Protein AF-A0A9D8N0R9-F1 (afdb_monomer_lite)

Radius of gyration: 31.19 Å; chains: 1; bounding box: 80×64×90 Å

Structure (mmCIF, N/CA/C/O backbone):
data_AF-A0A9D8N0R9-F1
#
_entry.id   AF-A0A9D8N0R9-F1
#
loop_
_atom_site.group_PDB
_atom_site.id
_atom_site.type_symbol
_atom_site.label_atom_id
_atom_site.label_alt_id
_atom_site.label_comp_id
_atom_site.label_asym_id
_atom_site.label_entity_id
_atom_site.label_seq_id
_atom_site.pdbx_PDB_ins_code
_atom_site.Cartn_x
_atom_site.Cartn_y
_atom_site.Cartn_z
_atom_site.occupancy
_atom_site.B_iso_or_equiv
_atom_site.auth_seq_id
_atom_site.auth_comp_id
_atom_site.auth_asym_id
_atom_site.auth_atom_id
_atom_site.pdbx_PDB_model_num
ATOM 1 N N . GLU A 1 1 ? 10.740 20.159 -38.789 1.00 35.41 1 GLU A N 1
ATOM 2 C CA . GLU A 1 1 ? 9.900 18.956 -38.617 1.00 35.41 1 GLU A CA 1
ATOM 3 C C . GLU A 1 1 ? 10.701 17.825 -37.980 1.00 35.41 1 GLU A C 1
ATOM 5 O O . GLU A 1 1 ? 11.552 17.258 -38.648 1.00 35.41 1 GLU A O 1
ATOM 10 N N . ARG A 1 2 ? 10.465 17.525 -36.697 1.00 28.66 2 ARG A N 1
ATOM 11 C CA . ARG A 1 2 ? 10.552 16.174 -36.104 1.00 28.66 2 ARG A CA 1
ATOM 12 C C . ARG A 1 2 ? 9.637 16.168 -34.885 1.00 28.66 2 ARG A C 1
ATOM 14 O O . ARG A 1 2 ? 10.057 16.404 -33.760 1.00 28.66 2 ARG A O 1
ATOM 21 N N . GLU A 1 3 ? 8.354 16.020 -35.174 1.00 34.34 3 GLU A N 1
ATOM 22 C CA . GLU A 1 3 ? 7.314 15.749 -34.193 1.00 34.34 3 GLU A CA 1
ATOM 23 C C . GLU A 1 3 ? 7.320 14.254 -33.833 1.00 34.34 3 GLU A C 1
ATOM 25 O O . GLU A 1 3 ? 7.545 13.415 -34.705 1.00 34.34 3 GLU A O 1
ATOM 30 N N . LYS A 1 4 ? 6.966 13.978 -32.568 1.00 41.84 4 LYS A N 1
ATOM 31 C CA . LYS A 1 4 ? 6.611 12.690 -31.935 1.00 41.84 4 LYS A CA 1
ATOM 32 C C . LYS A 1 4 ? 7.760 11.777 -31.486 1.00 41.84 4 LYS A C 1
ATOM 34 O O . LYS A 1 4 ? 8.363 11.103 -32.307 1.00 41.84 4 LYS A O 1
ATOM 39 N N . THR A 1 5 ? 7.911 11.662 -30.157 1.00 36.50 5 THR A N 1
ATOM 40 C CA . THR A 1 5 ? 7.951 10.377 -29.413 1.00 36.50 5 THR A CA 1
ATOM 41 C C . THR A 1 5 ? 7.843 10.603 -27.892 1.00 36.50 5 THR A C 1
ATOM 43 O O . THR A 1 5 ? 8.739 11.181 -27.290 1.00 36.50 5 THR A O 1
ATOM 46 N N . ASN A 1 6 ? 6.736 10.106 -27.323 1.00 45.78 6 ASN A N 1
ATOM 47 C CA . ASN A 1 6 ? 6.442 9.672 -25.945 1.00 45.78 6 ASN A CA 1
ATOM 48 C C . ASN A 1 6 ? 6.715 10.603 -24.741 1.00 45.78 6 ASN A C 1
ATOM 50 O O . ASN A 1 6 ? 7.848 10.778 -24.305 1.00 45.78 6 ASN A O 1
ATOM 54 N N . ASN A 1 7 ? 5.623 11.055 -24.105 1.00 55.81 7 ASN A N 1
ATOM 55 C CA . ASN A 1 7 ? 5.552 11.710 -22.788 1.00 55.81 7 ASN A CA 1
ATOM 56 C C . ASN A 1 7 ? 5.937 10.765 -21.622 1.00 55.81 7 ASN A C 1
ATOM 58 O O . ASN A 1 7 ? 5.164 10.609 -20.682 1.00 55.81 7 ASN A O 1
ATOM 62 N N . LEU A 1 8 ? 7.086 10.089 -21.685 1.00 59.94 8 LEU A N 1
ATOM 63 C CA . LEU A 1 8 ? 7.549 9.234 -20.589 1.00 59.94 8 LEU A CA 1
ATOM 64 C C . LEU A 1 8 ? 8.062 10.102 -19.441 1.00 59.94 8 LEU A C 1
ATOM 66 O O . LEU A 1 8 ? 9.034 10.843 -19.597 1.00 59.94 8 LEU A O 1
ATOM 70 N N . GLN A 1 9 ? 7.426 9.987 -18.283 1.00 62.62 9 GLN A N 1
ATOM 71 C CA . GLN A 1 9 ? 7.883 10.604 -17.049 1.00 62.62 9 GLN A CA 1
ATOM 72 C C . GLN A 1 9 ? 8.898 9.703 -16.342 1.00 62.62 9 GLN A C 1
ATOM 74 O O . GLN A 1 9 ? 9.086 8.531 -16.674 1.00 62.62 9 GLN A O 1
ATOM 79 N N . VAL A 1 10 ? 9.573 10.251 -15.332 1.00 61.75 10 VAL A N 1
ATOM 80 C CA . VAL A 1 10 ? 10.535 9.489 -14.525 1.00 61.75 10 VAL A CA 1
ATOM 81 C C . VAL A 1 10 ? 9.877 8.287 -13.834 1.00 61.75 10 VAL A C 1
ATOM 83 O O . VAL A 1 10 ? 10.475 7.216 -13.790 1.00 61.75 10 VAL A O 1
ATOM 86 N N . GLY A 1 11 ? 8.627 8.436 -13.375 1.00 56.44 11 GLY A N 1
ATOM 87 C CA . GLY A 1 11 ? 7.848 7.364 -12.747 1.00 56.44 11 GLY A CA 1
ATOM 88 C C . GLY A 1 11 ? 7.504 6.212 -13.694 1.00 56.44 11 GLY A C 1
ATOM 89 O O . GLY A 1 11 ? 7.387 5.076 -13.247 1.00 56.44 11 GLY A O 1
ATOM 90 N N . ASP A 1 12 ? 7.444 6.477 -15.001 1.00 68.00 12 ASP A N 1
ATOM 91 C CA . ASP A 1 12 ? 7.180 5.457 -16.020 1.00 68.00 12 ASP A CA 1
ATOM 92 C C . ASP A 1 12 ? 8.394 4.562 -16.295 1.00 68.00 12 ASP A C 1
ATOM 94 O O . ASP A 1 12 ? 8.270 3.528 -16.949 1.00 68.00 12 ASP A O 1
ATOM 98 N N . GLN A 1 13 ? 9.589 4.938 -15.836 1.00 80.62 13 GLN A N 1
ATOM 99 C CA . GLN A 1 13 ? 10.808 4.190 -16.122 1.00 80.62 13 GLN A CA 1
ATOM 100 C C . GLN A 1 13 ? 10.876 2.899 -15.301 1.00 80.62 13 GLN A C 1
ATOM 102 O O . GLN A 1 13 ? 10.568 2.893 -14.109 1.00 80.62 13 GLN A O 1
ATOM 107 N N . TRP A 1 14 ? 11.373 1.814 -15.904 1.00 90.25 14 TRP A N 1
ATOM 108 C CA . TRP A 1 14 ? 11.420 0.493 -15.258 1.00 90.25 14 TRP A CA 1
ATOM 109 C C . TRP A 1 14 ? 12.142 0.491 -13.910 1.00 90.25 14 TRP A C 1
ATOM 111 O O . TRP A 1 14 ? 11.767 -0.266 -13.032 1.00 90.25 14 TRP A O 1
ATOM 121 N N . TRP A 1 15 ? 13.166 1.324 -13.722 1.00 87.19 15 TRP A N 1
ATOM 122 C CA . TRP A 1 15 ? 13.942 1.368 -12.482 1.00 87.19 15 TRP A CA 1
ATOM 123 C C . TRP A 1 15 ? 13.191 2.084 -11.350 1.00 87.19 15 TRP A C 1
ATOM 125 O O . TRP A 1 15 ? 13.355 1.709 -10.191 1.00 87.19 15 TRP A O 1
ATOM 135 N N . MET A 1 16 ? 12.320 3.051 -11.669 1.00 77.62 16 MET A N 1
ATOM 136 C CA . MET A 1 16 ? 11.380 3.613 -10.690 1.00 77.62 16 MET A CA 1
ATOM 137 C C . MET A 1 16 ? 10.270 2.616 -10.375 1.00 77.62 16 MET A C 1
ATOM 139 O O . MET A 1 16 ? 9.958 2.404 -9.209 1.00 77.62 16 MET A O 1
ATOM 143 N N . GLN A 1 17 ? 9.710 1.957 -11.392 1.00 78.31 17 GLN A N 1
ATOM 144 C CA . GLN A 1 17 ? 8.694 0.922 -11.190 1.00 78.31 17 GLN A CA 1
ATOM 145 C C . GLN A 1 17 ? 9.245 -0.279 -10.400 1.00 78.31 17 GLN A C 1
ATOM 147 O O . GLN A 1 17 ? 8.580 -0.779 -9.502 1.00 78.31 17 GLN A O 1
ATOM 152 N N . LEU A 1 18 ? 10.490 -0.691 -10.651 1.00 82.62 18 LEU A N 1
ATOM 153 C CA . LEU A 1 18 ? 11.183 -1.749 -9.914 1.00 82.62 18 LEU A CA 1
ATOM 154 C C . LEU A 1 18 ? 11.399 -1.358 -8.455 1.00 82.62 18 LEU A C 1
ATOM 156 O O . LEU A 1 18 ? 11.122 -2.163 -7.573 1.00 82.62 18 LEU A O 1
ATOM 160 N N . SER A 1 19 ? 11.862 -0.129 -8.193 1.00 76.56 19 SER A N 1
ATOM 161 C CA . SER A 1 19 ? 11.945 0.414 -6.830 1.00 76.56 19 SER A CA 1
ATOM 162 C C . SER A 1 19 ? 10.592 0.280 -6.125 1.00 76.56 19 SER A C 1
ATOM 164 O O . SER A 1 19 ? 10.535 -0.200 -4.994 1.00 76.56 19 SER A O 1
ATOM 166 N N . ARG A 1 20 ? 9.491 0.564 -6.841 1.00 63.56 20 ARG A N 1
ATOM 167 C CA . ARG A 1 20 ? 8.141 0.414 -6.294 1.00 63.56 20 ARG A CA 1
ATOM 168 C C . ARG A 1 20 ? 7.728 -1.037 -6.017 1.00 63.56 20 ARG A C 1
ATOM 170 O O . ARG A 1 20 ? 7.117 -1.313 -4.990 1.00 63.56 20 ARG A O 1
ATOM 177 N N . MET A 1 21 ? 8.055 -1.958 -6.921 1.00 67.81 21 MET A N 1
ATOM 178 C CA . MET A 1 21 ? 7.628 -3.365 -6.867 1.00 67.81 21 MET A CA 1
ATOM 179 C C . MET A 1 21 ? 8.458 -4.224 -5.901 1.00 67.81 21 MET A C 1
ATOM 181 O O . MET A 1 21 ? 7.932 -5.165 -5.309 1.00 67.81 21 MET A O 1
ATOM 185 N N . SER A 1 22 ? 9.745 -3.905 -5.751 1.00 69.25 22 SER A N 1
ATOM 186 C CA . SER A 1 22 ? 10.718 -4.689 -4.971 1.00 69.25 22 SER A CA 1
ATOM 187 C C . SER A 1 22 ? 10.924 -4.193 -3.539 1.00 69.25 22 SER A C 1
ATOM 189 O O . SER A 1 22 ? 11.538 -4.897 -2.745 1.00 69.25 22 SER A O 1
ATOM 191 N N . GLY A 1 23 ? 10.451 -2.983 -3.221 1.00 60.44 23 GLY A N 1
ATOM 192 C CA . GLY A 1 23 ? 10.694 -2.304 -1.944 1.00 60.44 23 GLY A CA 1
ATOM 193 C C . GLY A 1 23 ? 12.107 -1.741 -1.763 1.00 60.44 23 GLY A C 1
ATOM 194 O O . GLY A 1 23 ? 12.460 -1.273 -0.679 1.00 60.44 23 GLY A O 1
ATOM 195 N N . LEU A 1 24 ? 12.920 -1.754 -2.823 1.00 75.75 24 LEU A N 1
ATOM 196 C CA . LEU A 1 24 ? 14.214 -1.079 -2.857 1.00 75.75 24 LEU A CA 1
ATOM 197 C C . LEU A 1 24 ? 14.033 0.429 -3.034 1.00 75.75 24 LEU A C 1
ATOM 199 O O . LEU A 1 24 ? 13.237 0.869 -3.859 1.00 75.75 24 LEU A O 1
ATOM 203 N N . SER A 1 25 ? 14.841 1.237 -2.350 1.00 76.38 25 SER A N 1
ATOM 204 C CA . SER A 1 25 ? 14.856 2.690 -2.552 1.00 76.38 25 SER A CA 1
ATOM 205 C C . SER A 1 25 ? 15.773 3.088 -3.707 1.00 76.38 25 SER A C 1
ATOM 207 O O . SER A 1 25 ? 16.927 2.661 -3.782 1.00 76.38 25 SER A O 1
ATOM 209 N N . TYR A 1 26 ? 15.291 3.964 -4.590 1.00 81.12 26 TYR A N 1
ATOM 210 C CA . TYR A 1 26 ? 16.138 4.592 -5.602 1.00 81.12 26 TYR A CA 1
ATOM 211 C C . TYR A 1 26 ? 17.259 5.420 -4.950 1.00 81.12 26 TYR A C 1
ATOM 213 O O . TYR A 1 26 ? 17.001 6.265 -4.096 1.00 81.12 26 TYR A O 1
ATOM 221 N N . LEU A 1 27 ? 18.501 5.212 -5.400 1.00 82.19 27 LEU A N 1
ATOM 222 C CA . LEU A 1 27 ? 19.673 5.949 -4.918 1.00 82.19 27 LEU A CA 1
ATOM 223 C C . LEU A 1 27 ? 20.219 6.914 -5.975 1.00 82.19 27 LEU A C 1
ATOM 225 O O . LEU A 1 27 ? 20.271 8.128 -5.785 1.00 82.19 27 LEU A O 1
ATOM 229 N N . ALA A 1 28 ? 20.673 6.372 -7.103 1.00 86.94 28 ALA A N 1
ATOM 230 C CA . ALA A 1 28 ? 21.290 7.150 -8.163 1.00 86.94 28 ALA A CA 1
ATOM 231 C C . ALA A 1 28 ? 21.123 6.465 -9.518 1.00 86.94 28 ALA A C 1
ATOM 233 O O . ALA A 1 28 ? 21.164 5.243 -9.631 1.00 86.94 28 ALA A O 1
ATOM 234 N N . ASN A 1 29 ? 21.004 7.281 -10.564 1.00 88.88 29 ASN A N 1
ATOM 235 C CA . ASN A 1 29 ? 20.991 6.837 -11.947 1.00 88.88 29 ASN A CA 1
ATOM 236 C C . ASN A 1 29 ? 22.241 7.358 -12.662 1.00 88.88 29 ASN A C 1
ATOM 238 O O . ASN A 1 29 ? 22.430 8.572 -12.811 1.00 88.88 29 ASN A O 1
ATOM 242 N N . ALA A 1 30 ? 23.078 6.424 -13.104 1.00 92.38 30 ALA A N 1
ATOM 243 C CA . ALA A 1 30 ? 24.236 6.674 -13.945 1.00 92.38 30 ALA A CA 1
ATOM 244 C C . ALA A 1 30 ? 23.987 6.100 -15.346 1.00 92.38 30 ALA A C 1
ATOM 246 O O . ALA A 1 30 ? 24.802 5.323 -15.818 1.00 92.38 30 ALA A O 1
ATOM 247 N N . SER A 1 31 ? 22.857 6.403 -15.988 1.00 90.25 31 SER A N 1
ATOM 248 C CA . SER A 1 31 ? 22.544 5.994 -17.370 1.00 90.25 31 SER A CA 1
ATOM 249 C C . SER A 1 31 ? 22.936 7.076 -18.374 1.00 90.25 31 SER A C 1
ATOM 251 O O . SER A 1 31 ? 22.882 8.264 -18.065 1.00 90.25 31 SER A O 1
ATOM 253 N N . TRP A 1 32 ? 23.307 6.669 -19.590 1.00 89.75 32 TRP A N 1
ATOM 254 C CA . TRP A 1 32 ? 23.669 7.585 -20.673 1.00 89.75 32 TRP A CA 1
ATOM 255 C C . TRP A 1 32 ? 23.173 7.036 -22.017 1.00 89.75 32 TRP A C 1
ATOM 257 O O . TRP A 1 32 ? 23.475 5.899 -22.386 1.00 89.75 32 TRP A O 1
ATOM 267 N N . SER A 1 33 ? 22.406 7.842 -22.756 1.00 88.06 33 SER A N 1
ATOM 268 C CA . SER A 1 33 ? 21.809 7.427 -24.034 1.00 88.06 33 SER A CA 1
ATOM 269 C C . SER A 1 33 ? 22.878 7.112 -25.086 1.00 88.06 33 SER A C 1
ATOM 271 O O . SER A 1 33 ? 23.798 7.898 -25.298 1.00 88.06 33 SER A O 1
ATOM 273 N N . GLY A 1 34 ? 22.782 5.947 -25.729 1.00 88.81 34 GLY A N 1
ATOM 274 C CA . GLY A 1 34 ? 23.771 5.496 -26.717 1.00 88.81 34 GLY A CA 1
ATOM 275 C C . GLY A 1 34 ? 25.113 5.033 -26.130 1.00 88.81 34 GLY A C 1
ATOM 276 O O . GLY A 1 34 ? 26.048 4.784 -26.887 1.00 88.81 34 GLY A O 1
ATOM 277 N N . SER A 1 35 ? 25.244 4.915 -24.800 1.00 93.12 35 SER A N 1
ATOM 278 C CA . SER A 1 35 ? 26.494 4.442 -24.189 1.00 93.12 35 SER A CA 1
ATOM 279 C C . SER A 1 35 ? 26.715 2.942 -24.367 1.00 93.12 35 SER A C 1
ATOM 281 O O . SER A 1 35 ? 25.761 2.169 -24.462 1.00 93.12 35 SER A O 1
ATOM 283 N N . HIS A 1 36 ? 27.985 2.555 -24.356 1.00 93.81 36 HIS A N 1
ATOM 284 C CA . HIS A 1 36 ? 28.466 1.185 -24.505 1.00 93.81 36 HIS A CA 1
ATOM 285 C C . HIS A 1 36 ? 29.031 0.687 -23.168 1.00 93.81 36 HIS A C 1
ATOM 287 O O . HIS A 1 36 ? 29.318 1.481 -22.267 1.00 93.81 36 HIS A O 1
ATOM 293 N N . VAL A 1 37 ? 29.219 -0.620 -23.023 1.00 94.88 37 VAL A N 1
ATOM 294 C CA . VAL A 1 37 ? 30.046 -1.187 -21.948 1.00 94.88 37 VAL A CA 1
ATOM 295 C C . VAL A 1 37 ? 31.520 -0.977 -22.274 1.00 94.88 37 VAL A C 1
ATOM 297 O O . VAL A 1 37 ? 32.272 -0.489 -21.422 1.00 94.88 37 VAL A O 1
ATOM 300 N N . ALA A 1 38 ? 31.900 -1.294 -23.512 1.00 92.44 38 ALA A N 1
ATOM 301 C CA . ALA A 1 38 ? 33.242 -1.111 -24.038 1.00 92.44 38 ALA A CA 1
ATOM 302 C C . ALA A 1 38 ? 33.524 0.332 -24.467 1.00 92.44 38 ALA A C 1
ATOM 304 O O . ALA A 1 38 ? 32.640 1.119 -24.807 1.00 92.44 38 ALA A O 1
ATOM 305 N N . PHE A 1 39 ? 34.801 0.682 -24.466 1.00 89.50 39 PHE A N 1
ATOM 306 C CA . PHE A 1 39 ? 35.298 1.928 -25.016 1.00 89.50 39 PHE A CA 1
ATOM 307 C C . PHE A 1 39 ? 35.368 1.833 -26.539 1.00 89.50 39 PHE A C 1
ATOM 309 O O . PHE A 1 39 ? 35.826 0.841 -27.101 1.00 89.50 39 PHE A O 1
ATOM 316 N N . GLN A 1 40 ? 34.974 2.908 -27.218 1.00 82.12 40 GLN A N 1
ATOM 317 C CA . GLN A 1 40 ? 35.175 3.034 -28.658 1.00 82.12 40 GLN A CA 1
ATOM 318 C C . GLN A 1 40 ? 36.559 3.642 -28.946 1.00 82.12 40 GLN A C 1
ATOM 320 O O . GLN A 1 40 ? 36.947 4.652 -28.355 1.00 82.12 40 GLN A O 1
ATOM 325 N N . ASN A 1 41 ? 37.301 3.037 -29.880 1.00 67.12 41 ASN A N 1
ATOM 326 C CA . ASN A 1 41 ? 38.516 3.589 -30.498 1.00 67.12 41 ASN A CA 1
ATOM 327 C C . ASN A 1 41 ? 39.553 4.183 -29.514 1.00 67.12 41 ASN A C 1
ATOM 329 O O . ASN A 1 41 ? 39.989 5.322 -29.676 1.00 67.12 41 ASN A O 1
ATOM 333 N N . SER A 1 42 ? 39.986 3.419 -28.503 1.00 59.75 42 SER A N 1
ATOM 334 C CA . SER A 1 42 ? 41.114 3.751 -27.597 1.00 59.75 42 SER A CA 1
ATOM 335 C C . SER A 1 42 ? 41.015 5.058 -26.789 1.00 59.75 42 SER A C 1
ATOM 337 O O . SER A 1 42 ? 41.983 5.452 -26.141 1.00 59.75 42 SER A O 1
ATOM 339 N N . THR A 1 43 ? 39.855 5.721 -26.745 1.00 56.44 43 THR A N 1
ATOM 340 C CA . THR A 1 43 ? 39.656 6.904 -25.889 1.00 56.44 43 THR A CA 1
ATOM 341 C C . THR A 1 43 ? 39.419 6.489 -24.439 1.00 56.44 43 THR A C 1
ATOM 343 O O . THR A 1 43 ? 38.318 6.605 -23.919 1.00 56.44 43 THR A O 1
ATOM 346 N N . ILE A 1 44 ? 40.473 6.036 -23.757 1.00 56.34 44 ILE A N 1
ATOM 347 C CA . ILE A 1 44 ? 40.463 5.614 -22.338 1.00 56.34 44 ILE A CA 1
ATOM 348 C C . ILE A 1 44 ? 39.973 6.747 -21.399 1.00 56.34 44 ILE A C 1
ATOM 350 O O . ILE A 1 44 ? 39.569 6.493 -20.269 1.00 56.34 44 ILE A O 1
ATOM 354 N N . ASN A 1 45 ? 39.916 7.989 -21.898 1.00 59.34 45 ASN A N 1
ATOM 355 C CA . ASN A 1 45 ? 39.397 9.170 -21.198 1.00 59.34 45 ASN A CA 1
ATOM 356 C C . ASN A 1 45 ? 37.907 9.465 -21.476 1.00 59.34 45 ASN A C 1
ATOM 358 O O . ASN A 1 45 ? 37.412 10.527 -21.101 1.00 59.34 45 ASN A O 1
ATOM 362 N N . SER A 1 46 ? 37.187 8.582 -22.176 1.00 75.56 46 SER A N 1
ATOM 363 C CA . SER A 1 46 ? 35.750 8.755 -22.391 1.00 75.56 46 SER A CA 1
ATOM 364 C C . SER A 1 46 ? 34.981 8.469 -21.104 1.00 75.56 46 SER A C 1
ATOM 366 O O . SER A 1 46 ? 35.088 7.391 -20.524 1.00 75.56 46 SER A O 1
ATOM 368 N N . ILE A 1 47 ? 34.154 9.425 -20.687 1.00 84.81 47 ILE A N 1
ATOM 369 C CA . ILE A 1 47 ? 33.307 9.291 -19.495 1.00 84.81 47 ILE A CA 1
ATOM 370 C C . ILE A 1 47 ? 32.023 8.500 -19.777 1.00 84.81 47 ILE A C 1
ATOM 372 O O . ILE A 1 47 ? 31.315 8.122 -18.847 1.00 84.81 47 ILE A O 1
ATOM 376 N N . SER A 1 48 ? 31.699 8.259 -21.054 1.00 88.88 48 SER A N 1
ATOM 377 C CA . SER A 1 48 ? 30.429 7.654 -21.469 1.00 88.88 48 SER A CA 1
ATOM 378 C C . SER A 1 48 ? 30.318 6.149 -21.175 1.00 88.88 48 SER A C 1
ATOM 380 O O . SER A 1 48 ? 29.252 5.758 -20.696 1.00 88.88 48 SER A O 1
ATOM 382 N N . PRO A 1 49 ? 31.335 5.293 -21.419 1.00 92.56 49 PRO A N 1
ATOM 383 C CA . PRO A 1 49 ? 31.209 3.849 -21.220 1.00 92.56 49 PRO A CA 1
ATOM 384 C C . PRO A 1 49 ? 30.879 3.468 -19.779 1.00 92.56 49 PRO A C 1
ATOM 386 O O . PRO A 1 49 ? 31.343 4.126 -18.851 1.00 92.56 49 PRO A O 1
ATOM 389 N N . PHE A 1 50 ? 30.130 2.381 -19.568 1.00 94.56 50 PHE A N 1
ATOM 390 C CA . PHE A 1 50 ? 29.732 1.944 -18.217 1.00 94.56 50 PHE A CA 1
ATOM 391 C C . PHE A 1 50 ? 30.921 1.780 -17.259 1.00 94.56 50 PHE A C 1
ATOM 393 O O . PHE A 1 50 ? 30.809 2.088 -16.076 1.00 94.56 50 PHE A O 1
ATOM 400 N N . SER A 1 51 ? 32.054 1.304 -17.774 1.00 88.81 51 SER A N 1
ATOM 401 C CA . SER A 1 51 ? 33.284 1.058 -17.018 1.00 88.81 51 SER A CA 1
ATOM 402 C C . SER A 1 51 ? 34.143 2.310 -16.774 1.00 88.81 51 SER A C 1
ATOM 404 O O . SER A 1 51 ? 35.212 2.198 -16.162 1.00 88.81 51 SER A O 1
ATOM 406 N N . SER A 1 52 ? 33.714 3.501 -17.214 1.00 90.56 52 SER A N 1
ATOM 407 C CA . SER A 1 52 ? 34.394 4.756 -16.875 1.00 90.56 52 SER A CA 1
ATOM 408 C C . SER A 1 52 ? 34.352 5.005 -15.366 1.00 90.56 52 SER A C 1
ATOM 410 O O . SER A 1 52 ? 33.427 4.586 -14.659 1.00 90.56 52 SER A O 1
ATOM 412 N N . ASN A 1 53 ? 35.372 5.687 -14.843 1.00 90.31 53 ASN A N 1
ATOM 413 C CA . ASN A 1 53 ? 35.416 5.982 -13.412 1.00 90.31 53 ASN A CA 1
ATOM 414 C C . ASN A 1 53 ? 34.270 6.922 -13.026 1.00 90.31 53 ASN A C 1
ATOM 416 O O . ASN A 1 53 ? 33.706 6.786 -11.950 1.00 90.31 53 ASN A O 1
ATOM 420 N N . GLU A 1 54 ? 33.873 7.829 -13.912 1.00 91.62 54 GLU A N 1
ATOM 421 C CA . GLU A 1 54 ? 32.783 8.777 -13.710 1.00 91.62 54 GLU A CA 1
ATOM 422 C C . GLU A 1 54 ? 31.441 8.058 -13.546 1.00 91.62 54 GLU A C 1
ATOM 424 O O . GLU A 1 54 ? 30.713 8.339 -12.593 1.00 91.62 54 GLU A O 1
ATOM 429 N N . ARG A 1 55 ? 31.133 7.089 -14.422 1.00 93.06 55 ARG A N 1
ATOM 430 C CA . ARG A 1 55 ? 29.891 6.298 -14.359 1.00 93.06 55 ARG A CA 1
ATOM 431 C C . ARG A 1 55 ? 29.855 5.429 -13.108 1.00 93.06 55 ARG A C 1
ATOM 433 O O . ARG A 1 55 ? 28.841 5.417 -12.413 1.00 93.06 55 ARG A O 1
ATOM 440 N N . VAL A 1 56 ? 30.971 4.775 -12.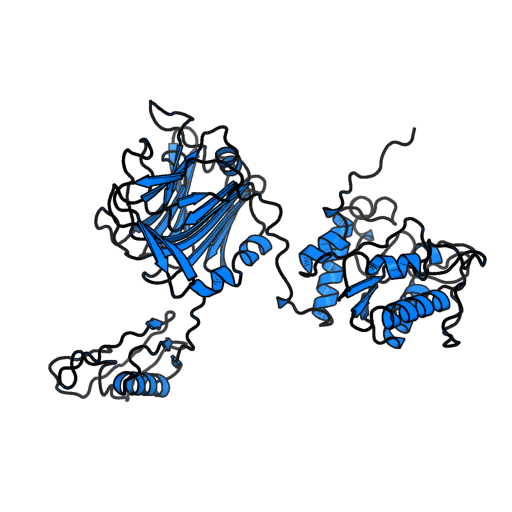779 1.00 95.12 56 VAL A N 1
ATOM 441 C CA . VAL A 1 56 ? 31.107 3.970 -11.556 1.00 95.12 56 VAL A CA 1
ATOM 442 C C . VAL A 1 56 ? 30.969 4.846 -10.306 1.00 95.12 56 VAL A C 1
ATOM 444 O O . VAL A 1 56 ? 30.236 4.490 -9.391 1.00 95.12 56 VAL A O 1
ATOM 447 N N . ASN A 1 57 ? 31.605 6.020 -10.265 1.00 93.50 57 ASN A N 1
ATOM 448 C CA . ASN A 1 57 ? 31.532 6.945 -9.131 1.00 93.50 57 ASN A CA 1
ATOM 449 C C . ASN A 1 57 ? 30.125 7.533 -8.946 1.00 93.50 57 ASN A C 1
ATOM 451 O O . ASN A 1 57 ? 29.690 7.718 -7.808 1.00 93.50 57 ASN A O 1
ATOM 455 N N . ALA A 1 58 ? 29.413 7.809 -10.041 1.00 92.38 58 ALA A N 1
ATOM 456 C CA . ALA A 1 58 ? 28.082 8.410 -10.015 1.00 92.38 58 ALA A CA 1
ATOM 457 C C . ALA A 1 58 ? 27.026 7.532 -9.324 1.00 92.38 58 ALA A C 1
ATOM 459 O O . ALA A 1 58 ? 26.056 8.075 -8.795 1.00 92.38 58 ALA A O 1
ATOM 460 N N . LEU A 1 59 ? 27.223 6.209 -9.268 1.00 94.31 59 LEU A N 1
ATOM 461 C CA . LEU A 1 59 ? 26.332 5.283 -8.556 1.00 94.31 59 LEU A CA 1
ATOM 462 C C . LEU A 1 59 ? 26.313 5.528 -7.040 1.00 94.31 59 LEU A C 1
ATOM 464 O O . LEU A 1 59 ? 25.317 5.246 -6.385 1.00 94.31 59 LEU A O 1
ATOM 468 N N . GLY A 1 60 ? 27.392 6.091 -6.486 1.00 89.50 60 GLY A N 1
ATOM 469 C CA . GLY A 1 60 ? 27.516 6.388 -5.058 1.00 89.50 60 GLY A CA 1
ATOM 470 C C . GLY A 1 60 ? 27.260 7.849 -4.682 1.00 89.50 60 GLY A C 1
ATOM 471 O O . GLY A 1 60 ? 27.556 8.248 -3.559 1.00 89.50 60 GLY A O 1
ATOM 472 N N . ARG A 1 61 ? 26.771 8.682 -5.614 1.00 85.56 61 ARG A N 1
ATOM 473 C CA . ARG A 1 61 ? 26.667 10.141 -5.403 1.00 85.56 61 ARG A CA 1
ATOM 474 C C . ARG A 1 61 ? 25.687 10.548 -4.299 1.00 85.56 61 ARG A C 1
ATOM 476 O O . ARG A 1 61 ? 25.802 11.647 -3.773 1.00 85.56 61 ARG A O 1
ATOM 483 N N . ALA A 1 62 ? 24.729 9.679 -3.982 1.00 74.06 62 ALA A N 1
ATOM 484 C CA . ALA A 1 62 ? 23.688 9.905 -2.981 1.00 74.06 62 ALA A CA 1
ATOM 485 C C . ALA A 1 62 ? 23.799 8.951 -1.775 1.00 74.06 62 ALA A C 1
ATOM 487 O O . ALA A 1 62 ? 22.902 8.914 -0.941 1.00 74.06 62 ALA A O 1
ATOM 488 N N . GLY A 1 63 ? 24.877 8.163 -1.678 1.00 86.94 63 GLY A N 1
ATOM 489 C CA . GLY A 1 63 ? 25.060 7.160 -0.626 1.00 86.94 63 GLY A CA 1
ATOM 490 C C . GLY A 1 63 ? 25.769 5.903 -1.126 1.00 86.94 63 GLY A C 1
ATOM 491 O O . GLY A 1 63 ? 26.286 5.867 -2.240 1.00 86.94 63 GLY A O 1
ATOM 492 N N . LYS A 1 64 ? 25.817 4.858 -0.295 1.00 91.12 64 LYS A N 1
ATOM 493 C CA . LYS A 1 64 ? 26.376 3.555 -0.683 1.00 91.12 64 LYS A CA 1
ATOM 494 C C . LYS A 1 64 ? 25.235 2.648 -1.160 1.00 91.12 64 LYS A C 1
ATOM 496 O O . LYS A 1 64 ? 24.309 2.458 -0.383 1.00 91.12 64 LYS A O 1
ATOM 501 N N . PRO A 1 65 ? 25.279 2.116 -2.392 1.00 93.62 65 PRO A N 1
ATOM 502 C CA . PRO A 1 65 ? 24.249 1.204 -2.873 1.00 93.62 65 PRO A CA 1
ATOM 503 C C . PRO A 1 65 ? 24.352 -0.168 -2.201 1.00 93.62 65 PRO A C 1
ATOM 505 O O . PRO A 1 65 ? 25.455 -0.694 -2.054 1.00 93.62 65 PRO A O 1
ATOM 508 N N . ASP A 1 66 ? 23.200 -0.758 -1.882 1.00 92.75 66 ASP A N 1
ATOM 509 C CA . ASP A 1 66 ? 23.068 -2.181 -1.539 1.00 92.75 66 ASP A CA 1
ATOM 510 C C . ASP A 1 66 ? 22.846 -3.040 -2.792 1.00 92.75 66 ASP A C 1
ATOM 512 O O . ASP A 1 66 ? 23.314 -4.171 -2.863 1.00 92.75 66 ASP A O 1
ATOM 516 N N . PHE A 1 67 ? 22.194 -2.478 -3.817 1.00 96.19 67 PHE A N 1
ATOM 517 C CA . PHE A 1 67 ? 21.981 -3.111 -5.119 1.00 96.19 67 PHE A CA 1
ATOM 518 C C . PHE A 1 67 ? 22.446 -2.206 -6.262 1.00 96.19 67 PHE A C 1
ATOM 520 O O . PHE A 1 67 ? 22.209 -0.996 -6.251 1.00 96.19 67 PHE A O 1
ATOM 527 N N . ILE A 1 68 ? 23.083 -2.794 -7.277 1.00 98.38 68 ILE A N 1
ATOM 528 C CA . ILE A 1 68 ? 23.474 -2.113 -8.519 1.00 98.38 68 ILE A CA 1
ATOM 529 C C . ILE A 1 68 ? 22.940 -2.912 -9.705 1.00 98.38 68 ILE A C 1
ATOM 531 O O . ILE A 1 68 ? 23.345 -4.051 -9.919 1.00 98.38 68 ILE A O 1
ATOM 535 N N . PHE A 1 69 ? 22.079 -2.297 -10.514 1.00 98.31 69 PHE A N 1
ATOM 536 C CA . PHE A 1 69 ? 21.539 -2.916 -11.724 1.00 98.31 69 PHE A CA 1
ATOM 537 C C . PHE A 1 69 ? 22.343 -2.495 -12.954 1.00 98.31 69 PHE A C 1
ATOM 539 O O . PHE A 1 69 ? 22.521 -1.301 -13.210 1.00 98.31 69 PHE A O 1
ATOM 546 N N . VAL A 1 70 ? 22.809 -3.472 -13.735 1.00 98.38 70 VAL A N 1
ATOM 547 C CA . VAL A 1 70 ? 23.560 -3.239 -14.975 1.00 98.38 70 VAL A CA 1
ATOM 548 C C . VAL A 1 70 ? 22.726 -3.709 -16.161 1.00 98.38 70 VAL A C 1
ATOM 550 O O . VAL A 1 70 ? 22.571 -4.907 -16.376 1.00 98.38 70 VAL A O 1
ATOM 553 N N . LEU A 1 71 ? 22.207 -2.753 -16.936 1.00 97.44 71 LEU A N 1
ATOM 554 C CA . LEU A 1 71 ? 21.506 -2.991 -18.199 1.00 97.44 71 LEU A CA 1
ATOM 555 C C . LEU A 1 71 ? 22.302 -2.360 -19.345 1.00 97.44 71 LEU A C 1
ATOM 557 O O . LEU A 1 71 ? 22.163 -1.171 -19.634 1.00 97.44 71 LEU A O 1
ATOM 561 N N . GLY A 1 72 ? 23.172 -3.149 -19.970 1.00 94.19 72 GLY A N 1
ATOM 562 C CA . GLY A 1 72 ? 24.104 -2.686 -20.996 1.00 94.19 72 GLY A CA 1
ATOM 563 C C . GLY A 1 72 ? 24.443 -3.778 -22.008 1.00 94.19 72 GLY A C 1
ATOM 564 O O . GLY A 1 72 ? 24.244 -4.956 -21.741 1.00 94.19 72 GLY A O 1
ATOM 565 N N . GLY A 1 73 ? 24.949 -3.383 -23.179 1.00 94.44 73 GLY A N 1
ATOM 566 C CA . GLY A 1 73 ? 25.323 -4.303 -24.263 1.00 94.44 73 GLY A CA 1
ATOM 567 C C . GLY A 1 73 ? 24.529 -4.124 -25.557 1.00 94.44 73 GLY A C 1
ATOM 568 O O . GLY A 1 73 ? 25.011 -4.496 -26.622 1.00 94.44 73 GLY A O 1
ATOM 569 N N . THR A 1 74 ? 23.359 -3.478 -25.512 1.00 94.00 74 THR A N 1
ATOM 570 C CA . THR A 1 74 ? 22.548 -3.203 -26.713 1.00 94.00 74 THR A CA 1
ATOM 571 C C . THR A 1 74 ? 23.315 -2.392 -27.759 1.00 94.00 74 THR A C 1
ATOM 573 O O . THR A 1 74 ? 23.282 -2.717 -28.948 1.00 94.00 74 THR A O 1
ATOM 576 N N . ASN A 1 75 ? 24.020 -1.347 -27.315 1.00 94.12 75 ASN A N 1
ATOM 577 C CA . ASN A 1 75 ? 24.812 -0.495 -28.199 1.00 94.12 75 ASN A CA 1
ATOM 578 C C . ASN A 1 75 ? 26.132 -1.164 -28.589 1.00 94.12 75 ASN A C 1
ATOM 580 O O . ASN A 1 75 ? 26.554 -1.022 -29.729 1.00 94.12 75 ASN A O 1
ATOM 584 N N . ASP A 1 76 ? 26.748 -1.947 -27.696 1.00 94.81 76 ASP A N 1
ATOM 585 C CA . ASP A 1 76 ? 27.935 -2.757 -28.001 1.00 94.81 76 ASP A CA 1
ATOM 586 C C . ASP A 1 76 ? 27.657 -3.725 -29.151 1.00 94.81 76 ASP A C 1
ATOM 588 O O . ASP A 1 76 ? 28.414 -3.763 -30.117 1.00 94.81 76 ASP A O 1
ATOM 592 N N . TRP A 1 77 ? 26.523 -4.430 -29.100 1.00 94.25 77 TRP A N 1
ATOM 593 C CA . TRP A 1 77 ? 26.095 -5.322 -30.176 1.00 94.25 77 TRP A CA 1
ATOM 594 C C . TRP A 1 77 ? 25.772 -4.564 -31.469 1.00 94.25 77 TRP A C 1
ATOM 596 O O . TRP A 1 77 ? 26.081 -5.048 -32.555 1.00 94.25 77 TRP A O 1
ATOM 606 N N . ALA A 1 78 ? 25.175 -3.371 -31.378 1.00 91.56 78 ALA A N 1
ATOM 607 C CA . ALA A 1 78 ? 24.859 -2.549 -32.548 1.00 91.56 78 ALA A CA 1
ATOM 608 C C . ALA A 1 78 ? 26.083 -1.823 -33.145 1.00 91.56 78 ALA A C 1
ATOM 610 O O . ALA A 1 78 ? 25.993 -1.273 -34.244 1.00 91.56 78 ALA A O 1
ATOM 611 N N . CYS A 1 79 ? 27.214 -1.789 -32.437 1.00 89.69 79 CYS A N 1
ATOM 612 C CA . CYS A 1 79 ? 28.408 -1.074 -32.856 1.00 89.69 79 CYS A CA 1
ATOM 613 C C . CYS A 1 79 ? 29.264 -1.918 -33.806 1.00 89.69 79 CYS A C 1
ATOM 615 O O . CYS A 1 79 ? 29.649 -3.045 -33.506 1.00 89.69 79 CYS A O 1
ATOM 617 N N . ASN A 1 80 ? 29.666 -1.321 -34.928 1.00 88.56 80 ASN A N 1
ATOM 618 C CA . ASN A 1 80 ? 30.494 -1.994 -35.929 1.00 88.56 80 ASN A CA 1
ATOM 619 C C . ASN A 1 80 ? 31.970 -2.149 -35.533 1.00 88.56 80 ASN A C 1
ATOM 621 O O . ASN A 1 80 ? 32.713 -2.760 -36.286 1.00 88.56 80 ASN A O 1
ATOM 625 N N . ASN A 1 81 ? 32.404 -1.603 -34.394 1.00 89.31 81 ASN A N 1
ATOM 626 C CA . ASN A 1 81 ? 33.814 -1.578 -33.992 1.00 89.31 81 ASN A CA 1
ATOM 627 C C . ASN A 1 81 ? 34.053 -2.154 -32.583 1.00 89.31 81 ASN A C 1
ATOM 629 O O . ASN A 1 81 ? 35.119 -1.924 -32.017 1.00 89.31 81 ASN A O 1
ATOM 633 N N . ILE A 1 82 ? 33.082 -2.870 -31.999 1.00 92.69 82 ILE A N 1
ATOM 634 C CA . ILE A 1 82 ? 33.237 -3.541 -30.697 1.00 92.69 82 ILE A CA 1
ATOM 635 C C . ILE A 1 82 ? 33.194 -5.063 -30.916 1.00 92.69 82 ILE A C 1
ATOM 637 O O . ILE A 1 82 ? 32.120 -5.645 -31.097 1.00 92.69 82 ILE A O 1
ATOM 641 N N . PRO A 1 83 ? 34.356 -5.742 -30.925 1.00 94.69 83 PRO A N 1
ATOM 642 C CA . PRO A 1 83 ? 34.410 -7.197 -30.978 1.00 94.69 83 PRO A CA 1
ATOM 643 C C . PRO A 1 83 ? 33.900 -7.824 -29.675 1.00 94.69 83 PRO A C 1
ATOM 645 O O . PRO A 1 83 ? 34.036 -7.246 -28.595 1.00 94.69 83 PRO A O 1
ATOM 648 N N . LEU A 1 84 ? 33.405 -9.062 -29.748 1.00 95.56 84 LEU A N 1
ATOM 649 C CA . LEU A 1 84 ? 32.980 -9.808 -28.558 1.00 95.56 84 LEU A CA 1
ATOM 650 C C . LEU A 1 84 ? 34.131 -10.038 -27.564 1.00 95.56 84 LEU A C 1
ATOM 652 O O . LEU A 1 84 ? 33.931 -9.984 -26.353 1.00 95.56 84 LEU A O 1
ATOM 656 N N . GLY A 1 85 ? 35.339 -10.279 -28.076 1.00 93.69 85 GLY A N 1
ATOM 657 C CA . GLY A 1 85 ? 36.529 -10.549 -27.269 1.00 93.69 85 GLY A CA 1
ATOM 658 C C . GLY A 1 85 ? 36.634 -11.986 -26.762 1.00 93.69 85 GLY A C 1
ATOM 659 O O . GLY A 1 85 ? 35.846 -12.870 -27.112 1.00 93.69 85 GLY A O 1
ATOM 660 N N . LYS A 1 86 ? 37.647 -12.231 -25.929 1.00 90.50 86 LYS A N 1
ATOM 661 C CA . LYS A 1 86 ? 37.909 -13.531 -25.293 1.00 90.50 86 LYS A CA 1
ATOM 662 C C . LYS A 1 86 ? 37.476 -13.490 -23.828 1.00 90.50 86 LYS A C 1
ATOM 664 O O . LYS A 1 86 ? 37.461 -12.430 -23.216 1.00 90.50 86 LYS A O 1
ATOM 669 N N . TYR A 1 87 ? 37.177 -14.651 -23.254 1.00 84.62 87 TYR A N 1
ATOM 670 C CA . TYR A 1 87 ? 37.108 -14.800 -21.801 1.00 84.62 87 TYR A CA 1
ATOM 671 C C . TYR A 1 87 ? 38.548 -14.774 -21.255 1.00 84.62 87 TYR A C 1
ATOM 673 O O . TYR A 1 87 ? 39.181 -15.821 -21.165 1.00 84.62 87 TYR A O 1
ATOM 681 N N . SER A 1 88 ? 39.107 -13.586 -21.010 1.00 71.94 88 SER A N 1
ATOM 682 C CA . SER A 1 88 ? 40.441 -13.417 -20.412 1.00 71.94 88 SER A CA 1
ATOM 683 C C . SER A 1 88 ? 40.318 -12.927 -18.968 1.00 71.94 88 SER A C 1
ATOM 685 O O . SER A 1 88 ? 39.433 -12.136 -18.645 1.00 71.94 88 SER A O 1
ATOM 687 N N . THR A 1 89 ? 41.213 -13.415 -18.111 1.00 57.62 89 THR A N 1
ATOM 688 C CA . THR A 1 89 ? 41.397 -12.995 -16.714 1.00 57.62 89 THR A CA 1
ATOM 689 C C . THR A 1 89 ? 42.600 -12.058 -16.543 1.00 57.62 89 THR A C 1
ATOM 691 O O . THR A 1 89 ? 43.004 -11.795 -15.415 1.00 57.62 89 THR A O 1
ATOM 694 N N . ASP A 1 90 ? 43.199 -11.573 -17.636 1.00 60.75 90 ASP A N 1
ATOM 695 C CA . ASP A 1 90 ? 44.423 -10.769 -17.593 1.00 60.75 90 ASP A CA 1
ATOM 696 C C . ASP A 1 90 ? 44.113 -9.333 -17.127 1.00 60.75 90 ASP A C 1
ATOM 698 O O . ASP A 1 90 ? 43.607 -8.504 -17.888 1.00 60.75 90 ASP A O 1
ATOM 702 N N . ASP A 1 91 ? 44.399 -9.051 -15.851 1.00 73.06 91 ASP A N 1
ATOM 703 C CA . ASP A 1 91 ? 44.410 -7.738 -15.179 1.00 73.06 91 ASP A CA 1
ATOM 704 C C . ASP A 1 91 ? 43.173 -6.824 -15.352 1.00 73.06 91 ASP A C 1
ATOM 706 O O . ASP A 1 91 ? 43.225 -5.652 -14.979 1.00 73.06 91 ASP A O 1
ATOM 710 N N . PHE A 1 92 ? 42.063 -7.311 -15.918 1.00 87.81 92 PHE A N 1
ATOM 711 C CA . PHE A 1 92 ? 40.860 -6.519 -16.217 1.00 87.81 92 PHE A CA 1
ATOM 712 C C . PHE A 1 92 ? 41.145 -5.247 -17.046 1.00 87.81 92 PHE A C 1
ATOM 714 O O . PHE A 1 92 ? 40.531 -4.201 -16.833 1.00 87.81 92 PHE A O 1
ATOM 721 N N . LYS A 1 93 ? 42.099 -5.328 -17.988 1.00 86.31 93 LYS A N 1
ATOM 722 C CA . LYS A 1 93 ? 42.580 -4.185 -18.799 1.00 86.31 93 LYS A CA 1
ATOM 723 C C . LYS A 1 93 ? 41.984 -4.092 -20.203 1.00 86.31 93 LYS A C 1
ATOM 725 O O . LYS A 1 93 ? 42.104 -3.042 -20.836 1.00 86.31 93 LYS A O 1
ATOM 730 N N . ASP A 1 94 ? 41.373 -5.160 -20.712 1.00 90.31 94 ASP A N 1
ATOM 731 C CA . ASP A 1 94 ? 40.730 -5.132 -22.028 1.00 90.31 94 ASP A CA 1
ATOM 732 C C . ASP A 1 94 ? 39.453 -4.289 -21.965 1.00 90.31 94 ASP A C 1
ATOM 734 O O . ASP A 1 94 ? 38.426 -4.724 -21.463 1.00 90.31 94 ASP A O 1
ATOM 738 N N . SER A 1 95 ? 39.530 -3.058 -22.459 1.00 90.31 95 SER A N 1
ATOM 739 C CA . SER A 1 95 ? 38.422 -2.106 -22.457 1.00 90.31 95 SER A CA 1
ATOM 740 C C . SER A 1 95 ? 37.724 -1.974 -23.807 1.00 90.31 95 SER A C 1
ATOM 742 O O . SER A 1 95 ? 36.716 -1.276 -23.892 1.00 90.31 95 SER A O 1
ATOM 744 N N . LEU A 1 96 ? 38.249 -2.616 -24.855 1.00 91.00 96 LEU A N 1
ATOM 745 C CA . LEU A 1 96 ? 37.819 -2.417 -26.243 1.00 91.00 96 LEU A CA 1
ATOM 746 C C . LEU A 1 96 ? 36.961 -3.570 -26.770 1.00 91.00 96 LEU A C 1
ATOM 748 O O . LEU A 1 96 ? 36.289 -3.409 -27.788 1.00 91.00 96 LEU A O 1
ATOM 752 N N . THR A 1 97 ? 36.962 -4.719 -26.092 1.00 93.44 97 THR A N 1
ATOM 753 C CA . THR A 1 97 ? 36.037 -5.817 -26.386 1.00 93.44 97 THR A CA 1
ATOM 754 C C . THR A 1 97 ? 34.889 -5.865 -25.387 1.00 93.44 97 THR A C 1
ATOM 756 O O . THR A 1 97 ? 35.026 -5.433 -24.242 1.00 93.44 97 THR A O 1
ATOM 759 N N . PHE A 1 98 ? 33.747 -6.419 -25.800 1.00 95.69 98 PHE A N 1
ATOM 760 C CA . PHE A 1 98 ? 32.576 -6.527 -24.931 1.00 95.69 98 PHE A CA 1
ATOM 761 C C . PHE A 1 98 ? 32.872 -7.343 -23.663 1.00 95.69 98 PHE A C 1
ATOM 763 O O . PHE A 1 98 ? 32.642 -6.864 -22.554 1.00 95.69 98 PHE A O 1
ATOM 770 N N . ARG A 1 99 ? 33.436 -8.552 -23.811 1.00 95.75 99 ARG A N 1
ATOM 771 C CA . ARG A 1 99 ? 33.778 -9.432 -22.678 1.00 95.75 99 ARG A CA 1
ATOM 772 C C . ARG A 1 99 ? 34.795 -8.792 -21.740 1.00 95.75 99 ARG A C 1
ATOM 774 O O . ARG A 1 99 ? 34.585 -8.804 -20.529 1.00 95.75 99 ARG A O 1
ATOM 781 N N . GLY A 1 100 ? 35.863 -8.213 -22.290 1.00 94.38 100 GLY A N 1
ATOM 782 C CA . GLY A 1 100 ? 36.884 -7.536 -21.496 1.00 94.38 100 GLY A CA 1
ATOM 783 C C . GLY A 1 100 ? 36.300 -6.373 -20.697 1.00 94.38 100 GLY A C 1
ATOM 784 O O . GLY A 1 100 ? 36.473 -6.295 -19.480 1.00 94.38 100 GLY A O 1
ATOM 785 N N . ALA A 1 101 ? 35.532 -5.508 -21.362 1.00 94.31 101 ALA A N 1
ATOM 786 C CA . ALA A 1 101 ? 34.984 -4.317 -20.734 1.00 94.31 101 ALA A CA 1
ATOM 787 C C . ALA A 1 101 ? 33.921 -4.642 -19.679 1.00 94.31 101 ALA A C 1
ATOM 789 O O . ALA A 1 101 ? 33.847 -3.953 -18.660 1.00 94.31 101 ALA A O 1
ATOM 790 N N . TYR A 1 102 ? 33.125 -5.696 -19.884 1.00 97.06 102 TYR A N 1
ATOM 791 C CA . TYR A 1 102 ? 32.156 -6.157 -18.890 1.00 97.06 102 TYR A CA 1
ATOM 792 C C . TYR A 1 102 ? 32.858 -6.741 -17.654 1.00 97.06 102 TYR A C 1
ATOM 794 O O . TYR A 1 102 ? 32.470 -6.438 -16.525 1.00 97.06 102 TYR A O 1
ATOM 802 N N . ALA A 1 103 ? 33.942 -7.506 -17.840 1.00 95.94 103 ALA A N 1
ATOM 803 C CA . ALA A 1 103 ? 34.765 -7.995 -16.731 1.00 95.94 103 ALA A CA 1
ATOM 804 C C . ALA A 1 103 ? 35.448 -6.842 -15.974 1.00 95.94 103 ALA A C 1
ATOM 806 O O . ALA A 1 103 ? 35.436 -6.817 -14.744 1.00 95.94 103 ALA A O 1
ATOM 807 N N . MET A 1 104 ? 35.969 -5.840 -16.691 1.00 94.31 104 MET A N 1
ATOM 808 C CA . MET A 1 104 ? 36.505 -4.614 -16.092 1.00 94.31 104 MET A CA 1
ATOM 809 C C . MET A 1 104 ? 35.437 -3.839 -15.310 1.00 94.31 104 MET A C 1
ATOM 811 O O . MET A 1 104 ? 35.720 -3.348 -14.216 1.00 94.31 104 MET A O 1
ATOM 815 N N . LEU A 1 105 ? 34.213 -3.731 -15.836 1.00 96.44 105 LEU A N 1
ATOM 816 C CA . LEU A 1 105 ? 33.095 -3.098 -15.138 1.00 96.44 105 LEU A CA 1
ATOM 817 C C . LEU A 1 105 ? 32.806 -3.804 -13.810 1.00 96.44 105 LEU A C 1
ATOM 819 O O . LEU A 1 105 ? 32.783 -3.135 -12.777 1.00 96.44 105 LEU A O 1
ATOM 823 N N . LEU A 1 106 ? 32.624 -5.130 -13.818 1.00 97.38 106 LEU A N 1
ATOM 824 C CA . LEU A 1 106 ? 32.338 -5.868 -12.586 1.00 97.38 106 LEU A CA 1
ATOM 825 C C . LEU A 1 106 ? 33.495 -5.784 -11.596 1.00 97.38 106 LEU A C 1
ATOM 827 O O . LEU A 1 106 ? 33.241 -5.496 -10.432 1.00 97.38 106 LEU A O 1
ATOM 831 N N . HIS A 1 107 ? 34.747 -5.888 -12.053 1.00 96.00 107 HIS A N 1
ATOM 832 C CA . HIS A 1 107 ? 35.912 -5.684 -11.192 1.00 96.00 107 HIS A CA 1
ATOM 833 C C . HIS A 1 107 ? 35.892 -4.319 -10.496 1.00 96.00 107 HIS A C 1
ATOM 835 O O . HIS A 1 107 ? 36.098 -4.232 -9.283 1.00 96.00 107 HIS A O 1
ATOM 841 N N . LYS A 1 108 ? 35.601 -3.240 -11.232 1.00 96.06 108 LYS A N 1
ATOM 842 C CA . LYS A 1 108 ? 35.501 -1.893 -10.653 1.00 96.06 108 LYS A CA 1
ATOM 843 C C . LYS A 1 108 ? 34.342 -1.773 -9.665 1.00 96.06 108 LYS A C 1
ATOM 845 O O . LYS A 1 108 ? 34.528 -1.197 -8.593 1.00 96.06 108 LYS A O 1
ATOM 850 N N . LEU A 1 109 ? 33.166 -2.302 -10.005 1.00 98.06 109 LEU A N 1
ATOM 851 C CA . LEU A 1 109 ? 31.983 -2.232 -9.148 1.00 98.06 109 LEU A CA 1
ATOM 852 C C . LEU A 1 109 ? 32.174 -3.028 -7.853 1.00 98.06 109 LEU A C 1
ATOM 854 O O . LEU A 1 109 ? 31.940 -2.470 -6.786 1.00 98.06 109 LEU A O 1
ATOM 858 N N . THR A 1 110 ? 32.667 -4.269 -7.916 1.00 96.88 110 THR A N 1
ATOM 859 C CA . THR A 1 110 ? 32.904 -5.093 -6.717 1.00 96.88 110 THR A CA 1
ATOM 860 C C . THR A 1 110 ? 34.045 -4.552 -5.861 1.00 96.88 110 THR A C 1
ATOM 862 O O . THR A 1 110 ? 34.000 -4.660 -4.640 1.00 96.88 110 THR A O 1
ATOM 865 N N . THR A 1 111 ? 35.056 -3.924 -6.471 1.00 96.38 111 THR A N 1
ATOM 866 C CA . THR A 1 111 ? 36.144 -3.272 -5.723 1.00 96.38 111 THR A CA 1
ATOM 867 C C . THR A 1 111 ? 35.651 -2.018 -5.007 1.00 96.38 111 THR A C 1
ATOM 869 O O . THR A 1 111 ? 35.985 -1.785 -3.846 1.00 96.38 111 THR A O 1
ATOM 872 N N . LYS A 1 112 ? 34.851 -1.187 -5.685 1.00 97.12 112 LYS A N 1
ATOM 873 C CA . LYS A 1 112 ? 34.384 0.085 -5.126 1.00 97.12 112 LYS A CA 1
ATOM 874 C C . LYS A 1 112 ? 33.218 -0.078 -4.147 1.00 97.12 112 LYS A C 1
ATOM 876 O O . LYS A 1 112 ? 33.152 0.648 -3.154 1.00 97.12 112 LYS A O 1
ATOM 881 N N . TYR A 1 113 ? 32.309 -1.007 -4.423 1.00 97.06 113 TYR A N 1
ATOM 882 C CA . TYR A 1 113 ? 31.095 -1.265 -3.650 1.00 97.06 113 TYR A CA 1
ATOM 883 C C . TYR A 1 113 ? 31.075 -2.721 -3.159 1.00 97.06 113 TYR A C 1
ATOM 885 O O . TYR A 1 113 ? 30.203 -3.490 -3.551 1.00 97.06 113 TYR A O 1
ATOM 893 N N . PRO A 1 114 ? 32.005 -3.122 -2.270 1.00 95.69 114 PRO A N 1
ATOM 894 C CA . PRO A 1 114 ? 32.199 -4.528 -1.895 1.00 95.69 114 PRO A CA 1
ATOM 895 C C . PRO A 1 114 ? 31.034 -5.149 -1.110 1.00 95.69 114 PRO A C 1
ATOM 897 O O . PRO A 1 114 ? 31.017 -6.355 -0.902 1.00 95.69 114 PRO A O 1
ATOM 900 N N . LYS A 1 115 ? 30.084 -4.331 -0.640 1.00 92.00 115 LYS A N 1
ATOM 901 C CA . LYS A 1 115 ? 28.860 -4.783 0.040 1.00 92.00 115 LYS A CA 1
ATOM 902 C C . LYS A 1 115 ? 27.635 -4.810 -0.875 1.00 92.00 115 LYS A C 1
ATOM 904 O O . LYS A 1 115 ? 26.599 -5.300 -0.448 1.00 92.00 115 LYS A O 1
ATOM 909 N N . ALA A 1 116 ? 27.736 -4.248 -2.079 1.00 95.38 116 ALA A N 1
ATOM 910 C CA . ALA A 1 116 ? 26.614 -4.187 -2.997 1.00 95.38 116 ALA A CA 1
ATOM 911 C C . ALA A 1 116 ? 26.451 -5.522 -3.727 1.00 95.38 116 ALA A C 1
ATOM 913 O O . ALA A 1 116 ? 27.425 -6.105 -4.203 1.00 95.38 116 ALA A O 1
ATOM 914 N N . HIS A 1 117 ? 25.207 -5.950 -3.887 1.00 96.25 117 HIS A N 1
ATOM 915 C CA . HIS A 1 117 ? 24.824 -6.993 -4.820 1.00 96.25 117 HIS A CA 1
ATOM 916 C C . HIS A 1 117 ? 24.662 -6.399 -6.221 1.00 96.25 117 HIS A C 1
ATOM 918 O O . HIS A 1 117 ? 23.875 -5.475 -6.441 1.00 96.25 117 HIS A O 1
ATOM 924 N N . ILE A 1 118 ? 25.399 -6.926 -7.193 1.00 98.56 118 ILE A N 1
ATOM 925 C CA . ILE A 1 118 ? 25.297 -6.499 -8.587 1.00 98.56 118 ILE A CA 1
ATOM 926 C C . ILE A 1 118 ? 24.340 -7.443 -9.314 1.00 98.56 118 ILE A C 1
ATOM 928 O O . ILE A 1 118 ? 24.516 -8.660 -9.300 1.00 98.56 118 ILE A O 1
ATOM 932 N N . VAL A 1 119 ? 23.333 -6.870 -9.967 1.00 98.56 119 VAL A N 1
ATOM 933 C CA . VAL A 1 119 ? 22.320 -7.587 -10.742 1.00 98.56 119 VAL A CA 1
ATOM 934 C C . VAL A 1 119 ? 22.510 -7.241 -12.216 1.00 98.56 119 VAL A C 1
ATOM 936 O O . VAL A 1 119 ? 22.176 -6.145 -12.672 1.00 98.56 119 VAL A O 1
ATOM 939 N N . CYS A 1 120 ? 23.101 -8.170 -12.964 1.00 98.75 120 CYS A N 1
ATOM 940 C CA . CYS A 1 120 ? 23.324 -8.030 -14.398 1.00 98.75 120 CYS A CA 1
ATOM 941 C C . CYS A 1 120 ? 22.079 -8.463 -15.169 1.00 98.75 120 CYS A C 1
ATOM 943 O O . CYS A 1 120 ? 21.608 -9.588 -15.015 1.00 98.75 120 CYS A O 1
ATOM 945 N N . LEU A 1 121 ? 21.566 -7.584 -16.021 1.00 98.56 121 LEU A N 1
ATOM 946 C CA . LEU A 1 121 ? 20.411 -7.860 -16.862 1.00 98.56 121 LEU A CA 1
ATOM 947 C C . LEU A 1 121 ? 20.883 -8.223 -18.271 1.00 98.56 121 LEU A C 1
ATOM 949 O O . LEU A 1 121 ? 21.809 -7.602 -18.799 1.00 98.56 121 LEU A O 1
ATOM 953 N N . SER A 1 122 ? 20.245 -9.214 -18.892 1.00 97.38 122 SER A N 1
ATOM 954 C CA . SER A 1 122 ? 20.477 -9.504 -20.308 1.00 97.38 122 SER A CA 1
ATOM 955 C C . SER A 1 122 ? 20.114 -8.303 -21.192 1.00 97.38 122 SER A C 1
ATOM 957 O O . SER A 1 122 ? 19.345 -7.420 -20.800 1.00 97.38 122 SER A O 1
ATOM 959 N N . ILE A 1 123 ? 20.597 -8.301 -22.437 1.00 94.19 123 ILE A N 1
ATOM 960 C CA . ILE A 1 123 ? 20.085 -7.387 -23.464 1.00 94.19 123 ILE A CA 1
ATOM 961 C C . ILE A 1 123 ? 18.567 -7.597 -23.594 1.00 94.19 123 ILE A C 1
ATOM 963 O O . ILE A 1 123 ? 18.091 -8.738 -23.591 1.00 94.19 123 ILE A O 1
ATOM 967 N N . LEU A 1 124 ? 17.813 -6.493 -23.674 1.00 92.94 124 LEU A N 1
ATOM 968 C CA . LEU A 1 124 ? 16.355 -6.533 -23.801 1.00 92.94 124 LEU A CA 1
ATOM 969 C C . LEU A 1 124 ? 15.923 -7.130 -25.151 1.00 92.94 124 LEU A C 1
ATOM 971 O O . LEU A 1 124 ? 16.602 -6.901 -26.158 1.00 92.94 124 LEU A O 1
ATOM 975 N N . PRO A 1 125 ? 14.761 -7.809 -25.207 1.00 88.56 125 PRO A N 1
ATOM 976 C CA . PRO A 1 125 ? 14.161 -8.238 -26.461 1.00 88.56 125 PRO A CA 1
ATOM 977 C C . PRO A 1 125 ? 14.006 -7.061 -27.418 1.00 88.56 125 PRO A C 1
ATOM 979 O O . PRO A 1 125 ? 13.497 -6.000 -27.057 1.00 88.56 125 PRO A O 1
ATOM 982 N N . ARG A 1 126 ? 14.427 -7.259 -28.662 1.00 87.31 126 ARG A N 1
ATOM 983 C CA . ARG A 1 126 ? 14.379 -6.238 -29.708 1.00 87.31 126 ARG A CA 1
ATOM 984 C C . ARG A 1 126 ? 13.951 -6.847 -31.034 1.00 87.31 126 ARG A C 1
ATOM 986 O O . ARG A 1 126 ? 13.806 -8.058 -31.156 1.00 87.31 126 ARG A O 1
ATOM 993 N N . GLY A 1 127 ? 13.752 -6.003 -32.041 1.00 83.75 127 GLY A N 1
ATOM 994 C CA . GLY A 1 127 ? 13.266 -6.438 -33.354 1.00 83.75 127 GLY A CA 1
ATOM 995 C C . GLY A 1 127 ? 14.193 -7.403 -34.103 1.00 83.75 127 GLY A C 1
ATOM 996 O O . GLY A 1 127 ? 13.717 -8.109 -34.986 1.00 83.75 127 GLY A O 1
ATOM 997 N N . ALA A 1 128 ? 15.484 -7.428 -33.761 1.00 81.81 128 ALA A N 1
ATOM 998 C CA . ALA A 1 128 ? 16.436 -8.432 -34.232 1.00 81.81 128 ALA A CA 1
ATOM 999 C C . ALA A 1 128 ? 16.385 -9.666 -33.322 1.00 81.81 128 ALA A C 1
ATOM 1001 O O . ALA A 1 128 ? 16.349 -9.524 -32.096 1.00 81.81 128 ALA A O 1
ATOM 1002 N N . GLY A 1 129 ? 16.421 -10.859 -33.913 1.00 85.25 129 GLY A N 1
ATOM 1003 C CA . GLY A 1 129 ? 16.442 -12.114 -33.175 1.00 85.25 129 GLY A CA 1
ATOM 1004 C C . GLY A 1 129 ? 17.664 -12.204 -32.263 1.00 85.25 129 GLY A C 1
ATOM 1005 O O . GLY A 1 129 ? 18.741 -11.696 -32.578 1.00 85.25 129 GLY A O 1
ATOM 1006 N N . VAL A 1 130 ? 17.515 -12.879 -31.120 1.00 90.19 130 VAL A N 1
ATOM 1007 C CA . VAL A 1 130 ? 18.607 -13.015 -30.139 1.00 90.19 130 VAL A CA 1
ATOM 1008 C C . VAL A 1 130 ? 19.844 -13.708 -30.737 1.00 90.19 130 VAL A C 1
ATOM 1010 O O . VAL A 1 130 ? 20.970 -13.407 -30.350 1.00 90.19 130 VAL A O 1
ATOM 1013 N N . ASN A 1 131 ? 19.643 -14.565 -31.743 1.00 94.25 131 ASN A N 1
ATOM 1014 C CA . ASN A 1 131 ? 20.695 -15.307 -32.444 1.00 94.25 131 ASN A CA 1
ATOM 1015 C C . ASN A 1 131 ? 21.232 -14.596 -33.701 1.00 94.25 131 ASN A C 1
ATOM 1017 O O . ASN A 1 131 ? 22.166 -15.099 -34.328 1.00 94.25 131 ASN A O 1
ATOM 1021 N N . ASP A 1 132 ? 20.675 -13.441 -34.079 1.00 92.75 132 ASP A N 1
ATOM 1022 C CA . ASP A 1 132 ? 21.145 -12.698 -35.248 1.00 92.75 132 ASP A CA 1
ATOM 1023 C C . ASP A 1 132 ? 22.541 -12.136 -34.969 1.00 92.75 132 ASP A C 1
ATOM 1025 O O . ASP A 1 132 ? 22.785 -11.500 -33.939 1.00 92.75 132 ASP A O 1
ATOM 1029 N N . LYS A 1 133 ? 23.474 -12.369 -35.895 1.00 94.50 133 LYS A N 1
ATOM 1030 C CA . LYS A 1 133 ? 24.844 -11.862 -35.788 1.00 94.50 133 LYS A CA 1
ATOM 1031 C C . LYS A 1 133 ? 24.919 -10.414 -36.256 1.00 94.50 133 LYS A C 1
ATOM 1033 O O . LYS A 1 133 ? 24.361 -10.059 -37.291 1.00 94.50 133 LYS A O 1
ATOM 1038 N N . ASN A 1 134 ? 25.653 -9.594 -35.516 1.00 92.25 134 ASN A N 1
ATOM 1039 C CA . ASN A 1 134 ? 26.007 -8.248 -35.941 1.00 92.25 134 ASN A CA 1
ATOM 1040 C C . ASN A 1 134 ? 27.123 -8.267 -37.005 1.00 92.25 134 ASN A C 1
ATOM 1042 O O . ASN A 1 134 ? 27.644 -9.317 -37.390 1.00 92.25 134 ASN A O 1
ATOM 1046 N N . SER A 1 135 ? 27.540 -7.081 -37.449 1.00 90.69 135 SER A N 1
ATOM 1047 C CA . SER A 1 135 ? 28.637 -6.892 -38.412 1.00 90.69 135 SER A CA 1
ATOM 1048 C C . SER A 1 135 ? 30.000 -7.404 -37.921 1.00 90.69 135 SER A C 1
ATOM 1050 O O . SER A 1 135 ? 30.904 -7.598 -38.729 1.00 90.69 135 SER A O 1
ATOM 1052 N N . GLN A 1 136 ? 30.146 -7.647 -36.616 1.00 93.19 136 GLN A N 1
ATOM 1053 C CA . GLN A 1 136 ? 31.339 -8.202 -35.975 1.00 93.19 136 GLN A CA 1
ATOM 1054 C C . GLN A 1 136 ? 31.264 -9.732 -35.794 1.00 93.19 136 GLN A C 1
ATOM 1056 O O . GLN A 1 136 ? 32.190 -10.334 -35.252 1.00 93.19 136 GLN A O 1
ATOM 1061 N N . GLY A 1 137 ? 30.185 -10.381 -36.250 1.00 94.94 137 GLY A N 1
ATOM 1062 C CA . GLY A 1 137 ? 30.054 -11.839 -36.298 1.00 94.94 137 GLY A CA 1
ATOM 1063 C C . GLY A 1 137 ? 29.543 -12.508 -35.018 1.00 94.94 137 GLY A C 1
ATOM 1064 O O . GLY A 1 137 ? 29.614 -13.738 -34.929 1.00 94.94 137 GLY A O 1
ATOM 1065 N N . TRP A 1 138 ? 29.011 -11.742 -34.059 1.00 96.12 138 TRP A N 1
ATOM 1066 C CA . TRP A 1 138 ? 28.465 -12.251 -32.795 1.00 96.12 138 TRP A CA 1
ATOM 1067 C C . TRP A 1 138 ? 27.026 -11.782 -32.545 1.00 96.12 138 TRP A C 1
ATOM 1069 O O . TRP A 1 138 ? 26.575 -10.766 -33.074 1.00 96.12 138 TRP A O 1
ATOM 1079 N N . SER A 1 139 ? 26.280 -12.567 -31.777 1.00 96.06 139 SER A N 1
ATOM 1080 C CA . SER A 1 139 ? 24.846 -12.409 -31.534 1.00 96.06 139 SER A CA 1
ATOM 1081 C C . SER A 1 139 ? 24.533 -11.813 -30.160 1.00 96.06 139 SER A C 1
ATOM 1083 O O . SER A 1 139 ? 25.404 -11.692 -29.297 1.00 96.06 139 SER A O 1
ATOM 1085 N N . GLN A 1 140 ? 23.273 -11.445 -29.927 1.00 94.62 140 GLN A N 1
ATOM 1086 C CA . GLN A 1 140 ? 22.833 -11.027 -28.592 1.00 94.62 140 GLN A CA 1
ATOM 1087 C C . GLN A 1 140 ? 22.889 -12.202 -27.604 1.00 94.62 140 GLN A C 1
ATOM 1089 O O . GLN A 1 140 ? 23.194 -11.991 -26.435 1.00 94.62 140 GLN A O 1
ATOM 1094 N N . ALA A 1 141 ? 22.666 -13.435 -28.072 1.00 95.94 141 ALA A N 1
ATOM 1095 C CA . ALA A 1 141 ? 22.831 -14.651 -27.282 1.00 95.94 141 ALA A CA 1
ATOM 1096 C C . ALA A 1 141 ? 24.284 -14.816 -26.810 1.00 95.94 141 ALA A C 1
ATOM 1098 O O . ALA A 1 141 ? 24.509 -15.045 -25.625 1.00 95.94 141 ALA A O 1
ATOM 1099 N N . ASP A 1 142 ? 25.264 -14.584 -27.694 1.00 97.38 142 ASP A N 1
ATOM 1100 C CA . ASP A 1 142 ? 26.691 -14.604 -27.332 1.00 97.38 142 ASP A CA 1
ATOM 1101 C C . ASP A 1 142 ? 27.021 -13.542 -26.264 1.00 97.38 142 ASP A C 1
ATOM 1103 O O . ASP A 1 142 ? 27.836 -13.770 -25.363 1.00 97.38 142 ASP A O 1
ATOM 1107 N N . ALA A 1 143 ? 26.381 -12.372 -26.355 1.00 96.81 143 ALA A N 1
ATOM 1108 C CA . ALA A 1 143 ? 26.487 -11.306 -25.362 1.00 96.81 143 ALA A CA 1
ATOM 1109 C C . ALA A 1 143 ? 25.902 -11.740 -24.013 1.00 96.81 143 ALA A C 1
ATOM 1111 O O . ALA A 1 143 ? 26.564 -11.623 -22.987 1.00 96.81 143 ALA A O 1
ATOM 1112 N N . ASN A 1 144 ? 24.679 -12.267 -24.020 1.00 97.69 144 ASN A N 1
ATOM 1113 C CA . ASN A 1 144 ? 23.939 -12.670 -22.829 1.00 97.69 144 ASN A CA 1
ATOM 1114 C C . ASN A 1 144 ? 24.627 -13.827 -22.092 1.00 97.69 144 ASN A C 1
ATOM 1116 O O . ASN A 1 144 ? 24.788 -13.748 -20.876 1.00 97.69 144 ASN A O 1
ATOM 1120 N N . GLU A 1 145 ? 25.126 -14.831 -22.822 1.00 97.88 145 GLU A N 1
ATOM 1121 C CA . GLU A 1 145 ? 25.969 -15.898 -22.264 1.00 97.88 145 GLU A CA 1
ATOM 1122 C C . GLU A 1 145 ? 27.229 -15.309 -21.613 1.00 97.88 145 GLU A C 1
ATOM 1124 O O . GLU A 1 145 ? 27.616 -15.695 -20.508 1.00 97.88 145 GLU A O 1
ATOM 1129 N N . SER A 1 146 ? 27.848 -14.318 -22.265 1.00 97.69 146 SER A N 1
ATOM 1130 C CA . SER A 1 146 ? 29.030 -13.647 -21.725 1.00 97.69 146 SER A CA 1
ATOM 1131 C C . SER A 1 146 ? 28.716 -12.881 -20.439 1.00 97.69 146 SER A C 1
ATOM 1133 O O . SER A 1 146 ? 29.475 -12.995 -19.480 1.00 97.69 146 SER A O 1
ATOM 1135 N N . ILE A 1 147 ? 27.598 -12.147 -20.388 1.00 98.31 147 ILE A N 1
ATOM 1136 C CA . ILE A 1 147 ? 27.142 -11.429 -19.189 1.00 98.31 147 ILE A CA 1
ATOM 1137 C C . ILE A 1 147 ? 26.924 -12.415 -18.040 1.00 98.31 147 ILE A C 1
ATOM 1139 O O . ILE A 1 147 ? 27.466 -12.208 -16.958 1.00 98.31 147 ILE A O 1
ATOM 1143 N N . GLN A 1 148 ? 26.177 -13.497 -18.276 1.00 98.06 148 GLN A N 1
ATOM 1144 C CA . GLN A 1 148 ? 25.890 -14.513 -17.264 1.00 98.06 148 GLN A CA 1
ATOM 1145 C C . GLN A 1 148 ? 27.178 -15.151 -16.732 1.00 98.06 148 GLN A C 1
ATOM 1147 O O . GLN A 1 148 ? 27.379 -15.253 -15.521 1.00 98.06 148 GLN A O 1
ATOM 1152 N N . ARG A 1 149 ? 28.082 -15.549 -17.635 1.00 97.25 149 ARG A N 1
ATOM 1153 C CA . ARG A 1 149 ? 29.349 -16.185 -17.268 1.00 97.25 149 ARG A CA 1
ATOM 1154 C C . ARG A 1 149 ? 30.258 -15.246 -16.483 1.00 97.25 149 ARG A C 1
ATOM 1156 O O . ARG A 1 149 ? 30.863 -15.673 -15.505 1.00 97.25 149 ARG A O 1
ATOM 1163 N N . ILE A 1 150 ? 30.360 -13.986 -16.898 1.00 96.81 150 ILE A N 1
ATOM 1164 C CA . ILE A 1 150 ? 31.180 -12.985 -16.211 1.00 96.81 150 ILE A CA 1
ATOM 1165 C C . ILE A 1 150 ? 30.554 -12.637 -14.853 1.00 96.81 150 ILE A C 1
ATOM 1167 O O . ILE A 1 150 ? 31.267 -12.626 -13.859 1.00 96.81 150 ILE A O 1
ATOM 1171 N N . ALA A 1 151 ? 29.233 -12.454 -14.754 1.00 97.62 151 ALA A N 1
ATOM 1172 C CA . ALA A 1 151 ? 28.553 -12.248 -13.470 1.00 97.62 151 ALA A CA 1
ATOM 1173 C C . ALA A 1 151 ? 28.851 -13.388 -12.479 1.00 97.62 151 ALA A C 1
ATOM 1175 O O . ALA A 1 151 ? 29.258 -13.125 -11.347 1.00 97.62 151 ALA A O 1
ATOM 1176 N N . ALA A 1 152 ? 28.775 -14.643 -12.937 1.00 96.56 152 ALA A N 1
ATOM 1177 C CA . ALA A 1 152 ? 29.108 -15.811 -12.125 1.00 96.56 152 ALA A CA 1
ATOM 1178 C C . ALA A 1 152 ? 30.574 -15.819 -11.649 1.00 96.56 152 ALA A C 1
ATOM 1180 O O . ALA A 1 152 ? 30.838 -16.166 -10.500 1.00 96.56 152 ALA A O 1
ATOM 1181 N N . GLN A 1 153 ? 31.531 -15.386 -12.482 1.00 94.69 153 GLN A N 1
ATOM 1182 C CA . GLN A 1 153 ? 32.946 -15.270 -12.088 1.00 94.69 153 GLN A CA 1
ATOM 1183 C C . GLN A 1 153 ? 33.171 -14.287 -10.930 1.00 94.69 153 GLN A C 1
ATOM 1185 O O . GLN A 1 153 ? 34.098 -14.475 -10.146 1.00 94.69 153 GLN A O 1
ATOM 1190 N N . PHE A 1 154 ? 32.324 -13.262 -10.807 1.00 95.31 154 PHE A N 1
ATOM 1191 C CA . PHE A 1 154 ? 32.375 -12.273 -9.727 1.00 95.31 154 PHE A CA 1
ATOM 1192 C C . PHE A 1 154 ? 31.412 -12.583 -8.566 1.00 95.31 154 PHE A C 1
ATOM 1194 O O . PHE A 1 154 ? 31.276 -11.763 -7.655 1.00 95.31 154 PHE A O 1
ATOM 1201 N N . GLY A 1 155 ? 30.728 -13.735 -8.589 1.00 96.12 155 GLY A N 1
ATOM 1202 C CA . GLY A 1 155 ? 29.720 -14.096 -7.587 1.00 96.12 155 GLY A CA 1
ATOM 1203 C C . GLY A 1 155 ? 28.511 -13.154 -7.572 1.00 96.12 155 GLY A C 1
ATOM 1204 O O . GLY A 1 155 ? 27.960 -12.887 -6.509 1.00 96.12 155 GLY A O 1
ATOM 1205 N N . GLN A 1 156 ? 28.148 -12.597 -8.729 1.00 97.81 156 GLN A N 1
ATOM 1206 C CA . GLN A 1 156 ? 27.064 -11.628 -8.896 1.00 97.81 156 GLN A CA 1
ATOM 1207 C C . GLN A 1 156 ? 25.872 -12.241 -9.633 1.00 97.81 156 GLN A C 1
ATOM 1209 O O . GLN A 1 156 ? 25.987 -13.281 -10.285 1.00 97.81 156 GLN A O 1
ATOM 1214 N N . TYR A 1 157 ? 24.721 -11.580 -9.542 1.00 98.31 157 TYR A N 1
ATOM 1215 C CA . TYR A 1 157 ? 23.463 -12.105 -10.055 1.00 98.31 157 TYR A CA 1
ATOM 1216 C C . TYR A 1 157 ? 23.268 -11.818 -11.542 1.00 98.31 157 TYR A C 1
ATOM 1218 O O . TYR A 1 157 ? 23.750 -10.814 -12.077 1.00 98.31 157 TYR A O 1
ATOM 1226 N N . TYR A 1 158 ? 22.505 -12.691 -12.196 1.00 98.56 158 TYR A N 1
ATOM 1227 C CA . TYR A 1 158 ? 22.095 -12.550 -13.586 1.00 98.56 158 TYR A CA 1
ATOM 1228 C C . TYR A 1 158 ? 20.591 -12.786 -13.730 1.00 98.56 158 TYR A C 1
ATOM 1230 O O . TYR A 1 158 ? 20.061 -13.789 -13.248 1.00 98.56 158 TYR A O 1
ATOM 1238 N N . ILE A 1 159 ? 19.914 -11.876 -14.426 1.00 98.38 159 ILE A N 1
ATOM 1239 C CA . ILE A 1 159 ? 18.500 -12.004 -14.776 1.00 98.38 159 ILE A CA 1
ATOM 1240 C C . ILE A 1 159 ? 18.374 -11.970 -16.295 1.00 98.38 159 ILE A C 1
ATOM 1242 O O . ILE A 1 159 ? 18.754 -10.999 -16.956 1.00 98.38 159 ILE A O 1
ATOM 1246 N N . ASP A 1 160 ? 17.826 -13.054 -16.837 1.00 96.94 160 ASP A N 1
ATOM 1247 C CA . ASP A 1 160 ? 17.500 -13.167 -18.251 1.00 96.94 160 ASP A CA 1
ATOM 1248 C C . ASP A 1 160 ? 16.195 -12.422 -18.550 1.00 96.94 160 ASP A C 1
ATOM 1250 O O . ASP A 1 160 ? 15.118 -12.831 -18.121 1.00 96.94 160 ASP A O 1
ATOM 1254 N N . CYS A 1 161 ? 16.295 -11.330 -19.300 1.00 95.94 161 CYS A N 1
ATOM 1255 C CA . CYS A 1 161 ? 15.179 -10.506 -19.750 1.00 95.94 161 CYS A CA 1
ATOM 1256 C C . CYS A 1 161 ? 14.695 -10.891 -21.160 1.00 95.94 161 CYS A C 1
ATOM 1258 O O . CYS A 1 161 ? 13.758 -10.275 -21.667 1.00 95.94 161 CYS A O 1
ATOM 1260 N N . THR A 1 162 ? 15.308 -11.878 -21.827 1.00 91.44 162 THR A N 1
ATOM 1261 C CA . THR A 1 162 ? 14.990 -12.222 -23.227 1.00 91.44 162 THR A CA 1
ATOM 1262 C C . THR A 1 162 ? 13.594 -12.820 -23.415 1.00 91.44 162 THR A C 1
ATOM 1264 O O . THR A 1 162 ? 13.042 -12.763 -24.514 1.00 91.44 162 THR A O 1
ATOM 1267 N N . SER A 1 163 ? 13.001 -13.352 -22.345 1.00 88.06 163 SER A N 1
ATOM 1268 C CA . SER A 1 163 ? 11.660 -13.946 -22.335 1.00 88.06 163 SER A CA 1
ATOM 1269 C C . SER A 1 163 ? 10.525 -12.924 -22.230 1.00 88.06 163 SER A C 1
ATOM 1271 O O . SER A 1 163 ? 9.361 -13.292 -22.394 1.00 88.06 163 SER A O 1
ATOM 1273 N N . ILE A 1 164 ? 10.831 -11.642 -21.996 1.00 93.69 164 ILE A N 1
ATOM 1274 C CA . ILE A 1 164 ? 9.811 -10.597 -21.877 1.00 93.69 164 ILE A CA 1
ATOM 1275 C C . ILE A 1 164 ? 9.081 -10.447 -23.226 1.00 93.69 164 ILE A C 1
ATOM 1277 O O . ILE A 1 164 ? 9.713 -10.148 -24.244 1.00 93.69 164 ILE A O 1
ATOM 1281 N N . PRO A 1 165 ? 7.745 -10.610 -23.283 1.00 92.25 165 PRO A N 1
ATOM 1282 C CA . PRO A 1 165 ? 7.039 -10.752 -24.553 1.00 92.25 165 PRO A CA 1
ATOM 1283 C C . PRO A 1 165 ? 6.725 -9.409 -25.233 1.00 92.25 165 PRO A C 1
ATOM 1285 O O . PRO A 1 165 ? 5.585 -9.156 -25.619 1.00 92.25 165 PRO A O 1
ATOM 1288 N N . PHE A 1 166 ? 7.721 -8.542 -25.451 1.00 93.31 166 PHE A N 1
ATOM 1289 C CA . PHE A 1 166 ? 7.537 -7.298 -26.222 1.00 93.31 166 PHE A CA 1
ATOM 1290 C C . PHE A 1 166 ? 7.031 -7.559 -27.645 1.00 93.31 166 PHE A C 1
ATOM 1292 O O . PHE A 1 166 ? 6.253 -6.775 -28.183 1.00 93.31 166 PHE A O 1
ATOM 1299 N N . SER A 1 167 ? 7.412 -8.698 -28.228 1.00 92.69 167 SER A N 1
ATOM 1300 C CA . SER A 1 167 ? 6.983 -9.125 -29.560 1.00 92.69 167 SER A CA 1
ATOM 1301 C C . SER A 1 167 ? 5.503 -9.479 -29.669 1.00 92.69 167 SER A C 1
ATOM 1303 O O . SER A 1 167 ? 5.001 -9.562 -30.789 1.00 92.69 167 SER A O 1
ATOM 1305 N N . SER A 1 168 ? 4.802 -9.654 -28.543 1.00 93.88 168 SER A N 1
ATOM 1306 C CA . SER A 1 168 ? 3.352 -9.871 -28.545 1.00 93.88 168 SER A CA 1
ATOM 1307 C C . SER A 1 168 ? 2.586 -8.656 -29.077 1.00 93.88 168 SER A C 1
ATOM 1309 O O . SER A 1 168 ? 1.559 -8.826 -29.728 1.00 93.88 168 SER A O 1
ATOM 1311 N N . ASP A 1 169 ? 3.111 -7.445 -28.858 1.00 95.44 169 ASP A N 1
ATOM 1312 C CA . ASP A 1 169 ? 2.602 -6.201 -29.435 1.00 95.44 169 ASP A CA 1
ATOM 1313 C C . ASP A 1 169 ? 3.694 -5.118 -29.412 1.00 95.44 169 ASP A C 1
ATOM 1315 O O . ASP A 1 169 ? 3.825 -4.336 -28.466 1.00 95.44 169 ASP A O 1
ATOM 1319 N N . TRP A 1 170 ? 4.493 -5.056 -30.481 1.00 93.81 170 TRP A N 1
ATOM 1320 C CA . TRP A 1 170 ? 5.562 -4.060 -30.591 1.00 93.81 170 TRP A CA 1
ATOM 1321 C C . TRP A 1 170 ? 5.036 -2.626 -30.485 1.00 93.81 170 TRP A C 1
ATOM 1323 O O . TRP A 1 170 ? 5.652 -1.811 -29.808 1.00 93.81 170 TRP A O 1
ATOM 1333 N N . ASN A 1 171 ? 3.885 -2.312 -31.085 1.00 93.06 171 ASN A N 1
ATOM 1334 C CA . ASN A 1 171 ? 3.337 -0.954 -31.052 1.00 93.06 171 ASN A CA 1
ATOM 1335 C C . ASN A 1 171 ? 2.978 -0.516 -29.631 1.00 93.06 171 ASN A C 1
ATOM 1337 O O . ASN A 1 171 ? 3.101 0.661 -29.298 1.00 93.06 171 ASN A O 1
ATOM 1341 N N . LYS A 1 172 ? 2.551 -1.457 -28.788 1.00 90.00 172 LYS A N 1
ATOM 1342 C CA . LYS A 1 172 ? 2.246 -1.189 -27.386 1.00 90.00 172 LYS A CA 1
ATOM 1343 C C . LYS A 1 172 ? 3.492 -1.148 -26.513 1.00 90.00 172 LYS A C 1
ATOM 1345 O O . LYS A 1 172 ? 3.582 -0.280 -25.648 1.00 90.00 172 LYS A O 1
ATOM 1350 N N . TYR A 1 173 ? 4.421 -2.083 -26.694 1.00 92.62 173 TYR A N 1
ATOM 1351 C CA . TYR A 1 173 ? 5.487 -2.325 -25.718 1.00 92.62 173 TYR A CA 1
ATOM 1352 C C . TYR A 1 173 ? 6.830 -1.704 -26.086 1.00 92.62 173 TYR A C 1
ATOM 1354 O O . TYR A 1 173 ? 7.516 -1.233 -25.186 1.00 92.62 173 TYR A O 1
ATOM 1362 N N . ALA A 1 174 ? 7.192 -1.664 -27.369 1.00 94.06 174 ALA A N 1
ATOM 1363 C CA . ALA A 1 174 ? 8.410 -1.026 -27.872 1.00 94.06 174 ALA A CA 1
ATOM 1364 C C . ALA A 1 174 ? 8.247 -0.688 -29.373 1.00 94.06 174 ALA A C 1
ATOM 1366 O O . ALA A 1 174 ? 8.624 -1.501 -30.223 1.00 94.06 174 ALA A O 1
ATOM 1367 N N . PRO A 1 175 ? 7.650 0.472 -29.726 1.00 92.62 175 PRO A N 1
ATOM 1368 C CA . PRO A 1 175 ? 7.228 0.791 -31.095 1.00 92.62 175 PRO A CA 1
ATOM 1369 C C . PRO A 1 175 ? 8.354 0.763 -32.132 1.00 92.62 175 PRO A C 1
ATOM 1371 O O . PRO A 1 175 ? 8.150 0.359 -33.274 1.00 92.62 175 PRO A O 1
ATOM 1374 N N . ASP A 1 176 ? 9.559 1.167 -31.735 1.00 93.00 176 ASP A N 1
ATOM 1375 C CA . ASP A 1 176 ? 10.765 1.127 -32.570 1.00 93.00 176 ASP A CA 1
ATOM 1376 C C . ASP A 1 176 ? 11.532 -0.202 -32.453 1.00 93.00 176 ASP A C 1
ATOM 1378 O O . ASP A 1 176 ? 12.633 -0.357 -32.988 1.00 93.00 176 ASP A O 1
ATOM 1382 N N . LYS A 1 177 ? 10.931 -1.174 -31.760 1.00 93.19 177 LYS A N 1
ATOM 1383 C CA . LYS A 1 177 ? 11.472 -2.498 -31.454 1.00 93.19 177 LYS A CA 1
ATOM 1384 C C . LYS A 1 177 ? 12.803 -2.442 -30.703 1.00 93.19 177 LYS A C 1
ATOM 1386 O O . LYS A 1 177 ? 13.623 -3.350 -30.861 1.00 93.19 177 LYS A O 1
ATOM 1391 N N . LEU A 1 178 ? 13.035 -1.380 -29.933 1.00 91.44 178 LEU A N 1
ATOM 1392 C CA . LEU A 1 178 ? 14.259 -1.165 -29.166 1.00 91.44 178 LEU A CA 1
ATOM 1393 C C . LEU A 1 178 ? 13.982 -0.532 -27.798 1.00 91.44 178 LEU A C 1
ATOM 1395 O O . LEU A 1 178 ? 14.459 -1.038 -26.785 1.00 91.44 178 LEU A O 1
ATOM 1399 N N . HIS A 1 179 ? 13.225 0.560 -27.763 1.00 92.31 179 HIS A N 1
ATOM 1400 C CA . HIS A 1 179 ? 12.959 1.344 -26.567 1.00 92.31 179 HIS A CA 1
ATOM 1401 C C . HIS A 1 179 ? 11.558 1.035 -26.025 1.00 92.31 179 HIS A C 1
ATOM 1403 O O . HIS A 1 179 ? 10.569 1.227 -26.741 1.00 92.31 179 HIS A O 1
ATOM 1409 N N . PRO A 1 180 ? 11.445 0.577 -24.765 1.00 93.38 180 PRO A N 1
ATOM 1410 C CA . PRO A 1 180 ? 10.145 0.287 -24.184 1.00 93.38 180 PRO A CA 1
ATOM 1411 C C . PRO A 1 180 ? 9.271 1.536 -23.983 1.00 93.38 180 PRO A C 1
ATOM 1413 O O . PRO A 1 180 ? 9.765 2.638 -23.741 1.00 93.38 180 PRO A O 1
ATOM 1416 N N . THR A 1 181 ? 7.954 1.353 -24.041 1.00 87.69 181 THR A N 1
ATOM 1417 C CA . THR A 1 181 ? 6.952 2.312 -23.536 1.00 87.69 181 THR A CA 1
ATOM 1418 C C . THR A 1 181 ? 6.770 2.149 -22.025 1.00 87.69 181 THR A C 1
ATOM 1420 O O . THR A 1 181 ? 7.352 1.240 -21.437 1.00 87.69 181 THR A O 1
ATOM 1423 N N . THR A 1 182 ? 5.898 2.943 -21.389 1.00 82.50 182 THR A N 1
ATOM 1424 C CA . THR A 1 182 ? 5.487 2.717 -19.989 1.00 82.50 182 THR A CA 1
ATOM 1425 C C . THR A 1 182 ? 5.047 1.272 -19.765 1.00 82.50 182 THR A C 1
ATOM 1427 O O . THR A 1 182 ? 5.529 0.624 -18.844 1.00 82.50 182 THR A O 1
ATOM 1430 N N . ALA A 1 183 ? 4.203 0.729 -20.651 1.00 80.56 183 ALA A N 1
ATOM 1431 C CA . ALA A 1 183 ? 3.716 -0.644 -20.537 1.00 80.56 183 ALA A CA 1
ATOM 1432 C C . ALA A 1 183 ? 4.845 -1.678 -20.696 1.00 80.56 183 ALA A C 1
ATOM 1434 O O . ALA A 1 183 ? 4.867 -2.682 -19.986 1.00 80.56 183 ALA A O 1
ATOM 1435 N N . GLY A 1 184 ? 5.799 -1.431 -21.600 1.00 91.00 184 GLY A N 1
ATOM 1436 C CA . GLY A 1 184 ? 6.988 -2.275 -21.736 1.00 91.00 184 GLY A CA 1
ATOM 1437 C C . GLY A 1 184 ? 7.903 -2.197 -20.507 1.00 91.00 184 GLY A C 1
ATOM 1438 O O . GLY A 1 184 ? 8.403 -3.219 -20.038 1.00 91.00 184 GLY A O 1
ATOM 1439 N N . PHE A 1 185 ? 8.073 -1.007 -19.927 1.00 91.94 185 PHE A N 1
ATOM 1440 C CA . PHE A 1 185 ? 8.816 -0.816 -18.683 1.00 91.94 185 PHE A CA 1
ATOM 1441 C C . PHE A 1 185 ? 8.147 -1.479 -17.480 1.00 91.94 185 PHE A C 1
ATOM 1443 O O . PHE A 1 185 ? 8.863 -2.030 -16.648 1.00 91.94 185 PHE A O 1
ATOM 1450 N N . THR A 1 186 ? 6.814 -1.502 -17.412 1.00 85.00 186 THR A N 1
ATOM 1451 C CA . THR A 1 186 ? 6.076 -2.239 -16.376 1.00 85.00 186 THR A CA 1
ATOM 1452 C C . THR A 1 186 ? 6.348 -3.734 -16.460 1.00 85.00 186 THR A C 1
ATOM 1454 O O . THR A 1 186 ? 6.651 -4.356 -15.447 1.00 85.00 186 THR A O 1
ATOM 1457 N N . MET A 1 187 ? 6.321 -4.312 -17.666 1.00 91.62 187 MET A N 1
ATOM 1458 C CA . MET A 1 187 ? 6.658 -5.729 -17.852 1.00 91.62 187 MET A CA 1
ATOM 1459 C C . MET A 1 187 ? 8.101 -6.030 -17.448 1.00 91.62 187 MET A C 1
ATOM 1461 O O . MET A 1 187 ? 8.356 -7.036 -16.795 1.00 91.62 187 MET A O 1
ATOM 1465 N N . LEU A 1 188 ? 9.036 -5.148 -17.806 1.00 95.56 188 LEU A N 1
ATOM 1466 C CA . LEU A 1 188 ? 10.438 -5.285 -17.424 1.00 95.56 188 LEU A CA 1
ATOM 1467 C C . LEU A 1 188 ? 10.629 -5.219 -15.904 1.00 95.56 188 LEU A C 1
ATOM 1469 O O . LEU A 1 188 ? 11.302 -6.077 -15.342 1.00 95.56 188 LEU A O 1
ATOM 1473 N N . ALA A 1 189 ? 10.026 -4.235 -15.236 1.00 90.88 189 ALA A N 1
ATOM 1474 C CA . ALA A 1 189 ? 10.120 -4.079 -13.788 1.00 90.88 189 ALA A CA 1
ATOM 1475 C C . ALA A 1 189 ? 9.522 -5.278 -13.036 1.00 90.88 189 ALA A C 1
ATOM 1477 O O . ALA A 1 189 ? 10.148 -5.787 -12.103 1.00 90.88 189 ALA A O 1
ATOM 1478 N N . GLN A 1 190 ? 8.361 -5.766 -13.482 1.00 85.12 190 GLN A N 1
ATOM 1479 C CA . GLN A 1 190 ? 7.705 -6.935 -12.898 1.00 85.12 190 GLN A CA 1
ATOM 1480 C C . GLN A 1 190 ? 8.572 -8.187 -13.064 1.00 85.12 190 GLN A C 1
ATOM 1482 O O . GLN A 1 190 ? 8.868 -8.865 -12.085 1.00 85.12 190 GLN A O 1
ATOM 1487 N N . HIS A 1 191 ? 9.067 -8.431 -14.281 1.00 95.19 191 HIS A N 1
ATOM 1488 C CA . HIS A 1 191 ? 9.932 -9.573 -14.580 1.00 95.19 191 HIS A CA 1
ATOM 1489 C C . HIS A 1 191 ? 11.207 -9.578 -13.732 1.00 95.19 191 HIS A C 1
ATOM 1491 O O . HIS A 1 191 ? 11.575 -10.608 -13.174 1.00 95.19 191 HIS A O 1
ATOM 1497 N N . ILE A 1 192 ? 11.868 -8.422 -13.595 1.00 96.06 192 ILE A N 1
ATOM 1498 C CA . ILE A 1 192 ? 13.058 -8.292 -12.744 1.00 96.06 192 ILE A CA 1
ATOM 1499 C C . ILE A 1 192 ? 12.701 -8.574 -11.282 1.00 96.06 192 ILE A C 1
ATOM 1501 O O . ILE A 1 192 ? 13.421 -9.320 -10.626 1.00 96.06 192 ILE A O 1
ATOM 1505 N N . THR A 1 193 ? 11.595 -8.020 -10.778 1.00 88.25 193 THR A N 1
ATOM 1506 C CA . THR A 1 193 ? 11.158 -8.231 -9.387 1.00 88.25 193 THR A CA 1
ATOM 1507 C C . THR A 1 193 ? 10.907 -9.712 -9.102 1.00 88.25 193 THR A C 1
ATOM 1509 O O . THR A 1 193 ? 11.449 -10.255 -8.140 1.00 88.25 193 THR A O 1
ATOM 1512 N N . ASP A 1 194 ? 10.150 -10.389 -9.965 1.00 85.50 194 ASP A N 1
ATOM 1513 C CA . ASP A 1 194 ? 9.824 -11.809 -9.807 1.00 85.50 194 ASP A CA 1
ATOM 1514 C C . ASP A 1 194 ? 11.077 -12.688 -9.904 1.00 85.50 194 ASP A C 1
ATOM 1516 O O . ASP A 1 194 ? 11.261 -13.632 -9.130 1.00 85.50 194 ASP A O 1
ATOM 1520 N N . ALA A 1 195 ? 11.996 -12.348 -10.812 1.00 93.31 195 ALA A N 1
ATOM 1521 C CA . ALA A 1 195 ? 13.285 -13.016 -10.918 1.00 93.31 195 ALA A CA 1
ATOM 1522 C C . ALA A 1 195 ? 14.133 -12.826 -9.649 1.00 93.31 195 ALA A C 1
ATOM 1524 O O . ALA A 1 195 ? 14.720 -13.786 -9.159 1.00 93.31 195 ALA A O 1
ATOM 1525 N N . MET A 1 196 ? 14.160 -11.624 -9.068 1.00 92.38 196 MET A N 1
ATOM 1526 C CA . MET A 1 196 ? 14.891 -11.371 -7.824 1.00 92.38 196 MET A CA 1
ATOM 1527 C C . MET A 1 196 ? 14.322 -12.154 -6.637 1.00 92.38 196 MET A C 1
ATOM 1529 O O . MET A 1 196 ? 15.096 -12.695 -5.848 1.00 92.38 196 MET A O 1
ATOM 1533 N N . ILE A 1 197 ? 12.996 -12.256 -6.527 1.00 80.75 197 ILE A N 1
ATOM 1534 C CA . ILE A 1 197 ? 12.334 -13.045 -5.477 1.00 80.75 197 ILE A CA 1
ATOM 1535 C C . ILE A 1 197 ? 12.606 -14.539 -5.681 1.00 80.75 197 ILE A C 1
ATOM 1537 O O . ILE A 1 197 ? 13.034 -15.226 -4.757 1.00 80.75 197 ILE A O 1
ATOM 1541 N N . SER A 1 198 ? 12.398 -15.050 -6.897 1.00 84.62 198 SER A N 1
ATOM 15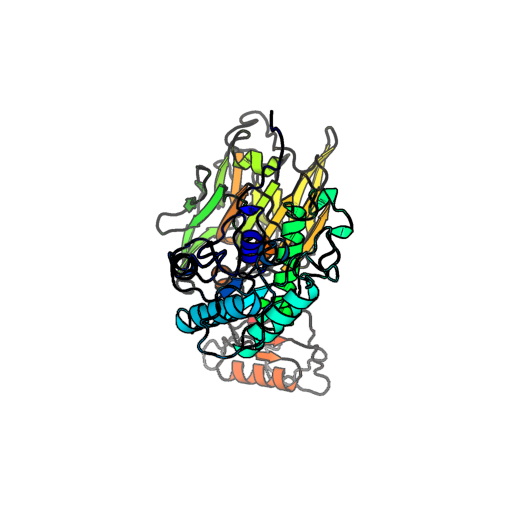42 C CA . SER A 1 198 ? 12.579 -16.479 -7.199 1.00 84.62 198 SER A CA 1
ATOM 1543 C C . SER A 1 198 ? 14.024 -16.955 -7.034 1.00 84.62 198 SER A C 1
ATOM 1545 O O . SER A 1 198 ? 14.249 -18.103 -6.657 1.00 84.62 198 SER A O 1
ATOM 1547 N N . GLN A 1 199 ? 15.004 -16.078 -7.267 1.00 87.94 199 GLN A N 1
ATOM 1548 C CA . GLN A 1 199 ? 16.422 -16.358 -7.034 1.00 87.94 199 GLN A CA 1
ATOM 1549 C C . GLN A 1 199 ? 16.860 -16.123 -5.576 1.00 87.94 199 GLN A C 1
ATOM 1551 O O . GLN A 1 199 ? 18.029 -16.334 -5.259 1.00 87.94 199 GLN A O 1
ATOM 1556 N N . GLY A 1 200 ? 15.963 -15.675 -4.688 1.00 79.44 200 GLY A N 1
ATOM 1557 C CA . GLY A 1 200 ? 16.286 -15.363 -3.292 1.00 79.44 200 GLY A CA 1
ATOM 1558 C C . GLY A 1 200 ? 17.221 -14.161 -3.118 1.00 79.44 200 GLY A C 1
ATOM 1559 O O . GLY A 1 200 ? 17.848 -14.023 -2.071 1.00 79.44 200 GLY A O 1
ATOM 1560 N N . ILE A 1 201 ? 17.331 -13.298 -4.136 1.00 85.88 201 ILE A N 1
ATOM 1561 C CA . ILE A 1 201 ? 18.123 -12.056 -4.097 1.00 85.88 201 ILE A CA 1
ATOM 1562 C C . ILE A 1 201 ? 17.494 -11.069 -3.107 1.00 85.88 201 ILE A C 1
ATOM 1564 O O . ILE A 1 201 ? 18.195 -10.372 -2.377 1.00 85.88 201 ILE A O 1
ATOM 1568 N N . ILE A 1 202 ? 16.161 -11.024 -3.096 1.00 77.12 202 ILE A N 1
ATOM 1569 C CA . ILE A 1 202 ? 15.332 -10.328 -2.111 1.00 77.12 202 ILE A CA 1
ATOM 1570 C C . ILE A 1 202 ? 14.264 -11.300 -1.603 1.00 77.12 202 ILE A C 1
ATOM 1572 O O . ILE A 1 202 ? 13.911 -12.261 -2.286 1.00 77.12 202 ILE A O 1
ATOM 1576 N N . THR A 1 203 ? 13.733 -11.057 -0.409 1.00 64.31 203 THR A N 1
ATOM 1577 C CA . THR A 1 203 ? 12.607 -11.819 0.137 1.00 64.31 203 THR A CA 1
ATOM 1578 C C . THR A 1 203 ? 11.289 -11.262 -0.400 1.00 64.31 203 THR A C 1
ATOM 1580 O O . THR A 1 203 ? 11.197 -10.085 -0.745 1.00 64.31 203 THR A O 1
ATOM 1583 N N . ALA A 1 204 ? 10.235 -12.082 -0.441 1.00 51.94 204 ALA A N 1
ATOM 1584 C CA . ALA A 1 204 ? 8.889 -11.582 -0.742 1.00 51.94 204 ALA A CA 1
ATOM 1585 C C . ALA A 1 204 ? 8.432 -10.515 0.281 1.00 51.94 204 ALA A C 1
ATOM 1587 O O . ALA A 1 204 ? 7.691 -9.597 -0.069 1.00 51.94 204 ALA A O 1
ATOM 1588 N N . ASP A 1 205 ? 8.952 -10.604 1.510 1.00 42.78 205 ASP A N 1
ATOM 1589 C CA . ASP A 1 205 ? 8.676 -9.695 2.628 1.00 42.78 205 ASP A CA 1
ATOM 1590 C C . ASP A 1 205 ? 9.455 -8.370 2.545 1.00 42.78 205 ASP A C 1
ATOM 1592 O O . ASP A 1 205 ? 9.094 -7.401 3.209 1.00 42.78 205 ASP A O 1
ATOM 1596 N N . LEU A 1 206 ? 10.499 -8.290 1.702 1.00 45.47 206 LEU A N 1
ATOM 1597 C CA . LEU A 1 206 ? 11.207 -7.042 1.383 1.00 45.47 206 LEU A CA 1
ATOM 1598 C C . LEU A 1 206 ? 10.351 -6.075 0.549 1.00 45.47 206 LEU A C 1
ATOM 1600 O O . LEU A 1 206 ? 10.815 -4.971 0.269 1.00 45.47 206 LEU A O 1
ATOM 1604 N N . LYS A 1 207 ? 9.093 -6.427 0.225 1.00 37.59 207 LYS A N 1
ATOM 1605 C CA . LYS A 1 207 ? 8.051 -5.497 -0.237 1.00 37.59 207 LYS A CA 1
ATOM 1606 C C . LYS A 1 207 ? 7.783 -4.413 0.816 1.00 37.59 207 LYS A C 1
ATOM 1608 O O . LYS A 1 207 ? 6.767 -4.402 1.504 1.00 37.59 207 LYS A O 1
ATOM 1613 N N . ARG A 1 208 ? 8.691 -3.445 0.915 1.00 37.75 208 ARG A N 1
ATOM 1614 C CA . ARG A 1 208 ? 8.466 -2.171 1.582 1.00 37.75 208 ARG A CA 1
ATOM 1615 C C . ARG A 1 208 ? 7.810 -1.220 0.583 1.00 37.75 208 ARG A C 1
ATOM 1617 O O . ARG A 1 208 ? 8.460 -0.701 -0.312 1.00 37.75 208 ARG A O 1
ATOM 1624 N N . SER A 1 209 ? 6.509 -1.008 0.750 1.00 41.81 209 SER A N 1
ATOM 1625 C CA . SER A 1 209 ? 5.880 0.316 0.669 1.00 41.81 209 SER A CA 1
ATOM 1626 C C . SER A 1 209 ? 6.423 1.300 -0.385 1.00 41.81 209 SER A C 1
ATOM 1628 O O . SER A 1 209 ? 7.213 2.188 -0.072 1.00 41.81 209 SER A O 1
ATOM 1630 N N . ALA A 1 210 ? 5.909 1.240 -1.608 1.00 35.88 210 ALA A N 1
ATOM 1631 C CA . ALA A 1 210 ? 5.992 2.372 -2.538 1.00 35.88 210 ALA A CA 1
ATOM 1632 C C . ALA A 1 210 ? 4.642 2.694 -3.172 1.00 35.88 210 ALA A C 1
ATOM 1634 O O . ALA A 1 210 ? 4.546 3.211 -4.281 1.00 35.88 210 ALA A O 1
ATOM 1635 N N . GLU A 1 211 ? 3.587 2.345 -2.455 1.00 39.03 211 GLU A N 1
ATOM 1636 C CA . GLU A 1 211 ? 2.230 2.523 -2.929 1.00 39.03 211 GLU A CA 1
ATOM 1637 C C . GLU A 1 211 ? 1.462 3.503 -2.006 1.00 39.03 211 GLU A C 1
ATOM 1639 O O . GLU A 1 211 ? 0.310 3.826 -2.235 1.00 39.03 211 GLU A O 1
ATOM 1644 N N . VAL A 1 212 ? 2.145 4.120 -1.029 1.00 41.88 212 VAL A N 1
ATOM 1645 C CA . VAL A 1 212 ? 1.595 5.250 -0.250 1.00 41.88 212 VAL A CA 1
ATOM 1646 C C . VAL A 1 212 ? 1.666 6.586 -1.025 1.00 41.88 212 VAL A C 1
ATOM 1648 O O . VAL A 1 212 ? 1.039 7.550 -0.609 1.00 41.88 212 VAL A O 1
ATOM 1651 N N . ASP A 1 213 ? 2.358 6.659 -2.171 1.00 41.69 213 ASP A N 1
ATOM 1652 C CA . ASP A 1 213 ? 2.846 7.940 -2.724 1.00 41.69 213 ASP A CA 1
ATOM 1653 C C . ASP A 1 213 ? 2.212 8.418 -4.050 1.00 41.69 213 ASP A C 1
ATOM 1655 O O . ASP A 1 213 ? 2.849 9.124 -4.829 1.00 41.69 213 ASP A O 1
ATOM 1659 N N . GLU A 1 214 ? 0.941 8.099 -4.316 1.00 48.91 214 GLU A N 1
ATOM 1660 C CA . GLU A 1 214 ? 0.163 8.844 -5.335 1.00 48.91 214 GLU A CA 1
ATOM 1661 C C . GLU A 1 214 ? -1.113 9.506 -4.791 1.00 48.91 214 GLU A C 1
ATOM 1663 O O . GLU A 1 214 ? -1.649 10.397 -5.449 1.00 48.91 214 GLU A O 1
ATOM 1668 N N . ALA A 1 215 ? -1.566 9.171 -3.577 1.00 58.09 215 ALA A N 1
ATOM 1669 C CA . ALA A 1 215 ? -2.736 9.812 -2.982 1.00 58.09 215 ALA A CA 1
ATOM 1670 C C . ALA A 1 215 ? -2.319 10.770 -1.859 1.00 58.09 215 ALA A C 1
ATOM 1672 O O . ALA A 1 215 ? -1.820 10.359 -0.812 1.00 58.09 215 ALA A O 1
ATOM 1673 N N . THR A 1 216 ? -2.525 12.069 -2.070 1.00 78.56 216 THR A N 1
ATOM 1674 C CA . THR A 1 216 ? -2.222 13.095 -1.060 1.00 78.56 216 THR A CA 1
ATOM 1675 C C . THR A 1 216 ? -3.132 12.891 0.153 1.00 78.56 216 THR A C 1
ATOM 1677 O O . THR A 1 216 ? -4.348 12.828 -0.015 1.00 78.56 216 THR A O 1
ATOM 1680 N N . ARG A 1 217 ? -2.596 12.826 1.383 1.00 89.44 217 ARG A N 1
ATOM 1681 C CA . ARG A 1 217 ? -3.433 12.861 2.600 1.00 89.44 217 ARG A CA 1
ATOM 1682 C C . ARG A 1 217 ? -4.123 14.218 2.682 1.00 89.44 217 ARG A C 1
ATOM 1684 O O . ARG A 1 217 ? -3.481 15.218 2.985 1.00 89.44 217 ARG A O 1
ATOM 1691 N N . LEU A 1 218 ? -5.417 14.264 2.387 1.00 92.69 218 LEU A N 1
ATOM 1692 C CA . LEU A 1 218 ? -6.219 15.479 2.496 1.00 92.69 218 LEU A CA 1
ATOM 1693 C C . LEU A 1 218 ? -6.546 15.769 3.953 1.00 92.69 218 LEU A C 1
ATOM 1695 O O . LEU A 1 218 ? -6.340 16.889 4.405 1.00 92.69 218 LEU A O 1
ATOM 1699 N N . LEU A 1 219 ? -6.995 14.747 4.680 1.00 95.88 219 LEU A N 1
ATOM 1700 C CA . LEU A 1 219 ? -7.148 14.790 6.129 1.00 95.88 219 LEU A CA 1
ATOM 1701 C C . LEU A 1 219 ? -6.177 13.809 6.774 1.00 95.88 219 LEU A C 1
ATOM 1703 O O . LEU A 1 219 ? -6.063 12.668 6.326 1.00 95.88 219 LEU A O 1
ATOM 1707 N N . ASP A 1 220 ? -5.524 14.253 7.841 1.00 95.31 220 ASP A N 1
ATOM 1708 C CA . ASP A 1 220 ? -4.726 13.414 8.737 1.00 95.31 220 ASP A CA 1
ATOM 1709 C C . ASP A 1 220 ? -5.004 13.866 10.168 1.00 95.31 220 ASP A C 1
ATOM 1711 O O . ASP A 1 220 ? -4.287 14.693 10.733 1.00 95.31 220 ASP A O 1
ATOM 1715 N N . ILE A 1 221 ? -6.139 13.403 10.692 1.00 97.06 221 ILE A N 1
ATOM 1716 C CA . ILE A 1 221 ? -6.597 13.723 12.037 1.00 97.06 221 ILE A CA 1
ATOM 1717 C C . ILE A 1 221 ? -5.817 12.861 13.020 1.00 97.06 221 ILE A C 1
ATOM 1719 O O . ILE A 1 221 ? -5.912 11.634 12.983 1.00 97.06 221 ILE A O 1
ATOM 1723 N N . SER A 1 222 ? -5.102 13.516 13.924 1.00 95.12 222 SER A N 1
ATOM 1724 C CA . SER A 1 222 ? -4.398 12.914 15.056 1.00 95.12 222 SER A CA 1
ATOM 1725 C C . SER A 1 222 ? -4.646 13.734 16.319 1.00 95.12 222 SER A C 1
ATOM 1727 O O . SER A 1 222 ? -5.189 14.839 16.255 1.00 95.12 222 SER A O 1
ATOM 1729 N N . PHE A 1 223 ? -4.208 13.229 17.467 1.00 95.75 223 PHE A N 1
ATOM 1730 C CA . PHE A 1 223 ? -4.455 13.868 18.755 1.00 95.75 223 PHE A CA 1
ATOM 1731 C C . PHE A 1 223 ? -3.142 14.237 19.447 1.00 95.75 223 PHE A C 1
ATOM 1733 O O . PHE A 1 223 ? -2.115 13.593 19.240 1.00 95.75 223 PHE A O 1
ATOM 1740 N N . THR A 1 224 ? -3.164 15.305 20.237 1.00 92.44 224 THR A N 1
ATOM 1741 C CA . THR A 1 224 ? -2.023 15.829 20.999 1.00 92.44 224 THR A CA 1
ATOM 1742 C C . THR A 1 224 ? -2.501 16.367 22.346 1.00 92.44 224 THR A C 1
ATOM 1744 O O . THR A 1 224 ? -3.700 16.418 22.618 1.00 92.44 224 THR A O 1
ATOM 1747 N N . THR A 1 225 ? -1.582 16.838 23.189 1.00 87.31 225 THR A N 1
ATOM 1748 C CA . THR A 1 225 ? -1.917 17.511 24.456 1.00 87.31 225 THR A CA 1
ATOM 1749 C C . THR A 1 225 ? -2.912 18.666 24.285 1.00 87.31 225 THR A C 1
ATOM 1751 O O . THR 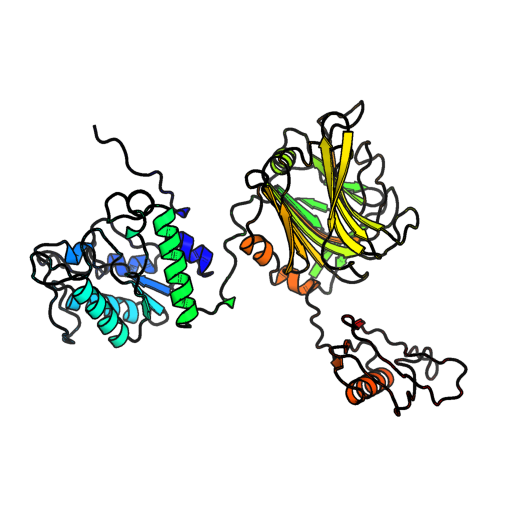A 1 225 ? -3.711 18.923 25.182 1.00 87.31 225 THR A O 1
ATOM 1754 N N . ASP A 1 226 ? -2.889 19.334 23.129 1.00 80.69 226 ASP A N 1
ATOM 1755 C CA . ASP A 1 226 ? -3.732 20.493 22.823 1.00 80.69 226 ASP A CA 1
ATOM 1756 C C . ASP A 1 226 ? -5.079 20.106 22.176 1.00 80.69 226 ASP A C 1
ATOM 1758 O O . ASP A 1 226 ? -5.894 20.974 21.857 1.00 80.69 226 ASP A O 1
ATOM 1762 N N . GLY A 1 227 ? -5.343 18.806 21.999 1.00 83.00 227 GLY A N 1
ATOM 1763 C CA . GLY A 1 227 ? -6.584 18.270 21.445 1.00 83.00 227 GLY A CA 1
ATOM 1764 C C . GLY A 1 227 ? -6.400 17.637 20.067 1.00 83.00 227 GLY A C 1
ATOM 1765 O O . GLY A 1 227 ? -5.609 16.714 19.900 1.00 83.00 227 GLY A O 1
ATOM 1766 N N . ILE A 1 228 ? -7.184 18.084 19.086 1.00 92.31 228 ILE A N 1
ATOM 1767 C CA . ILE A 1 228 ? -7.214 17.530 17.726 1.00 92.31 228 ILE A CA 1
ATOM 1768 C C . ILE A 1 228 ? -6.323 18.343 16.781 1.00 92.31 228 ILE A C 1
ATOM 1770 O O . ILE A 1 228 ? -6.375 19.571 16.762 1.00 92.31 228 ILE A O 1
ATOM 1774 N N . VAL A 1 229 ? -5.531 17.653 15.963 1.00 92.81 229 VAL A N 1
ATOM 1775 C CA . VAL A 1 229 ? -4.660 18.244 14.941 1.00 92.81 229 VAL A CA 1
ATOM 1776 C C . VAL A 1 229 ? -4.986 17.622 13.591 1.00 92.81 229 VAL A C 1
ATOM 1778 O O . VAL A 1 229 ? -5.236 16.423 13.504 1.00 92.81 229 VAL A O 1
ATOM 1781 N N . ASN A 1 230 ? -4.961 18.434 12.535 1.00 95.25 230 ASN A N 1
ATOM 1782 C CA . ASN A 1 230 ? -5.016 17.966 11.155 1.00 95.25 230 ASN A CA 1
ATOM 1783 C C . ASN A 1 230 ? -3.667 18.218 10.473 1.00 95.25 230 ASN A C 1
ATOM 1785 O O . ASN A 1 230 ? -3.319 19.366 10.206 1.00 95.25 230 ASN A O 1
ATOM 1789 N N . ASN A 1 231 ? -2.935 17.147 10.175 1.00 92.00 231 ASN A N 1
ATOM 1790 C CA . ASN A 1 231 ? -1.660 17.188 9.450 1.00 92.00 231 ASN A CA 1
ATOM 1791 C C . ASN A 1 231 ? -1.830 16.974 7.933 1.00 92.00 231 ASN A C 1
ATOM 1793 O O . ASN A 1 231 ? -0.847 16.813 7.209 1.00 92.00 231 ASN A O 1
ATOM 1797 N N . GLY A 1 232 ? -3.074 16.920 7.451 1.00 90.31 232 GLY A N 1
ATOM 1798 C CA . GLY A 1 232 ? -3.396 16.743 6.041 1.00 90.31 232 GLY A CA 1
ATOM 1799 C C . GLY A 1 232 ? -3.189 18.014 5.215 1.00 90.31 232 GLY A C 1
ATOM 1800 O O . GLY A 1 232 ? -3.136 19.130 5.729 1.00 90.31 232 GLY A O 1
ATOM 1801 N N . ALA A 1 233 ? -3.100 17.845 3.897 1.00 91.00 233 ALA A N 1
ATOM 1802 C CA . ALA A 1 233 ? -2.898 18.934 2.945 1.00 91.00 233 ALA A CA 1
ATOM 1803 C C . ALA A 1 233 ? -4.124 19.853 2.795 1.00 91.00 233 ALA A C 1
ATOM 1805 O O . ALA A 1 233 ? -3.988 20.992 2.344 1.00 91.00 233 ALA A O 1
ATOM 1806 N N . TYR A 1 234 ? -5.326 19.378 3.143 1.00 91.75 234 TYR A N 1
ATOM 1807 C CA . TYR A 1 234 ? -6.527 20.204 3.155 1.00 91.75 234 TYR A CA 1
ATOM 1808 C C . TYR A 1 234 ? -6.716 20.837 4.534 1.00 91.75 234 TYR A C 1
ATOM 1810 O O . TYR A 1 234 ? -6.888 20.146 5.538 1.00 91.75 234 TYR A O 1
ATOM 1818 N N . SER A 1 235 ? -6.729 22.169 4.565 1.00 91.38 235 SER A N 1
ATOM 1819 C CA . SER A 1 235 ? -6.919 22.973 5.775 1.00 91.38 235 SER A CA 1
ATOM 1820 C C . SER A 1 235 ? -8.383 22.975 6.241 1.00 91.38 235 SER A C 1
ATOM 1822 O O . SER A 1 235 ? -9.063 23.998 6.169 1.00 91.38 235 SER A O 1
ATOM 1824 N N . ALA A 1 236 ? -8.872 21.830 6.713 1.00 88.88 236 ALA A N 1
ATOM 1825 C CA . ALA A 1 236 ? -10.190 21.697 7.330 1.00 88.88 236 ALA A CA 1
ATOM 1826 C C . ALA A 1 236 ? -10.230 22.321 8.732 1.00 88.88 236 ALA A C 1
ATOM 1828 O O . ALA A 1 236 ? -9.254 22.236 9.483 1.00 88.88 236 ALA A O 1
ATOM 1829 N N . THR A 1 237 ? -11.380 22.879 9.124 1.00 91.88 237 THR A N 1
ATOM 1830 C CA . THR A 1 237 ? -11.629 23.161 10.542 1.00 91.88 237 THR A CA 1
ATOM 1831 C C . THR A 1 237 ? -11.875 21.841 11.252 1.00 91.88 237 THR A C 1
ATOM 1833 O O . THR A 1 237 ? -12.828 21.133 10.931 1.00 91.88 237 THR A O 1
ATOM 1836 N N . VAL A 1 238 ? -11.015 21.518 12.215 1.00 94.38 238 VAL A N 1
ATOM 1837 C CA . VAL A 1 238 ? -11.189 20.371 13.106 1.00 94.38 238 VAL A CA 1
ATOM 1838 C C . VAL A 1 238 ? -11.574 20.837 14.497 1.00 94.38 238 VAL A C 1
ATOM 1840 O O . VAL A 1 238 ? -11.138 21.893 14.955 1.00 94.38 238 VAL A O 1
ATOM 1843 N N . GLY A 1 239 ? -12.395 20.048 15.172 1.00 92.44 239 GLY A N 1
ATOM 1844 C CA . GLY A 1 239 ? -12.846 20.376 16.511 1.00 92.44 239 GLY A CA 1
ATOM 1845 C C . GLY A 1 239 ? -13.439 19.183 17.231 1.00 92.44 239 GLY A C 1
ATOM 1846 O O . GLY A 1 239 ? -13.411 18.048 16.755 1.00 92.44 239 GLY A O 1
ATOM 1847 N N . LYS A 1 240 ? -13.966 19.464 18.415 1.00 92.69 240 LYS A N 1
ATOM 1848 C CA . LYS A 1 240 ? -14.662 18.497 19.254 1.00 92.69 240 LYS A CA 1
ATOM 1849 C C . LYS A 1 240 ? -15.924 19.128 19.811 1.00 92.69 240 LYS A C 1
ATOM 1851 O O . LYS A 1 240 ? -15.982 20.349 19.966 1.00 92.69 240 LYS A O 1
ATOM 1856 N N . HIS A 1 241 ? -16.892 18.301 20.162 1.00 89.81 241 HIS A N 1
ATOM 1857 C CA . HIS A 1 241 ? -18.083 18.734 20.870 1.00 89.81 241 HIS A CA 1
ATOM 1858 C C . HIS A 1 241 ? -18.173 18.035 22.235 1.00 89.81 241 HIS A C 1
ATOM 1860 O O . HIS A 1 241 ? -17.672 16.922 22.410 1.00 89.81 241 HIS A O 1
ATOM 1866 N N . GLY A 1 242 ? -18.754 18.735 23.218 1.00 87.88 242 GLY A N 1
ATOM 1867 C CA . GLY A 1 242 ? -19.007 18.237 24.575 1.00 87.88 242 GLY A CA 1
ATOM 1868 C C . GLY A 1 242 ? -17.807 17.569 25.251 1.00 87.88 242 GLY A C 1
ATOM 1869 O O . GLY A 1 242 ? -16.760 18.200 25.441 1.00 87.88 242 GLY A O 1
ATOM 1870 N N . THR A 1 243 ? -17.995 16.319 25.676 1.00 88.56 243 THR A N 1
ATOM 1871 C CA . THR A 1 243 ? -17.082 15.579 26.566 1.00 88.56 243 THR A CA 1
ATOM 1872 C C . THR A 1 243 ? -15.978 14.806 25.857 1.00 88.56 243 THR A C 1
ATOM 1874 O O . THR A 1 243 ? -15.113 14.266 26.548 1.00 88.56 243 THR A O 1
ATOM 1877 N N . ALA A 1 244 ? -15.943 14.831 24.521 1.00 93.06 244 ALA A N 1
ATOM 1878 C CA . ALA A 1 244 ? -14.860 14.244 23.741 1.00 93.06 244 ALA A CA 1
ATOM 1879 C C . ALA A 1 244 ? -13.515 14.757 24.262 1.00 93.06 244 ALA A C 1
ATOM 1881 O O . ALA A 1 244 ? -13.348 15.959 24.522 1.00 93.06 244 ALA A O 1
ATOM 1882 N N . THR A 1 245 ? -12.561 13.859 24.462 1.00 93.75 245 THR A N 1
ATOM 1883 C CA . THR A 1 245 ? -11.321 14.178 25.172 1.00 93.75 245 THR A CA 1
ATOM 1884 C C . THR A 1 245 ? -10.120 13.520 24.527 1.00 93.75 245 THR A C 1
ATOM 1886 O O . THR A 1 245 ? -10.248 12.532 23.812 1.00 93.75 245 THR A O 1
ATOM 1889 N N . THR A 1 246 ? -8.943 14.060 24.807 1.00 94.62 246 THR A N 1
ATOM 1890 C CA . THR A 1 246 ? -7.683 13.475 24.379 1.00 94.62 246 THR A CA 1
ATOM 1891 C C . THR A 1 246 ? -6.965 12.874 25.584 1.00 94.62 246 THR A C 1
ATOM 1893 O O . THR A 1 246 ? -6.795 13.546 26.600 1.00 94.62 246 THR A O 1
ATOM 1896 N N . ILE A 1 247 ? -6.570 11.603 25.493 1.00 91.56 247 ILE A N 1
ATOM 1897 C CA . ILE A 1 247 ? -5.911 10.860 26.580 1.00 91.56 247 ILE A CA 1
ATOM 1898 C C . ILE A 1 247 ? -4.542 10.385 26.104 1.00 91.56 247 ILE A C 1
ATOM 1900 O O . ILE A 1 247 ? -4.427 9.851 25.006 1.00 91.56 247 ILE A O 1
ATOM 1904 N N . TYR A 1 248 ? -3.508 10.566 26.926 1.00 89.62 248 TYR A N 1
ATOM 1905 C CA . TYR A 1 248 ? -2.190 9.997 26.653 1.00 89.62 248 TYR A CA 1
ATOM 1906 C C . TYR A 1 248 ? -2.184 8.497 26.962 1.00 89.62 248 TYR A C 1
ATOM 1908 O O . TYR A 1 248 ? -2.459 8.084 28.090 1.00 89.62 248 TYR A O 1
ATOM 1916 N N . ASP A 1 249 ? -1.863 7.701 25.954 1.00 82.69 249 ASP A N 1
ATOM 1917 C CA . ASP A 1 249 ? -1.620 6.273 26.048 1.00 82.69 249 ASP A CA 1
ATOM 1918 C C . ASP A 1 249 ? -0.120 6.029 26.237 1.00 82.69 249 ASP A C 1
ATOM 1920 O O . ASP A 1 249 ? 0.669 6.074 25.289 1.00 82.69 249 ASP A O 1
ATOM 1924 N N . ALA A 1 250 ? 0.265 5.790 27.491 1.00 75.94 250 ALA A N 1
ATOM 1925 C CA . ALA A 1 250 ? 1.654 5.575 27.875 1.00 75.94 250 ALA A CA 1
ATOM 1926 C C . ALA A 1 250 ? 2.239 4.268 27.315 1.00 75.94 250 ALA A C 1
ATOM 1928 O O . ALA A 1 250 ? 3.455 4.168 27.182 1.00 75.94 250 ALA A O 1
ATOM 1929 N N . GLU A 1 251 ? 1.402 3.276 26.994 1.00 74.69 251 GLU A N 1
ATOM 1930 C CA . GLU A 1 251 ? 1.860 1.996 26.443 1.00 74.69 251 GLU A CA 1
ATOM 1931 C C . GLU A 1 251 ? 2.368 2.169 25.009 1.00 74.69 251 GLU A C 1
ATOM 1933 O O . GLU A 1 251 ? 3.414 1.636 24.641 1.00 74.69 251 GLU A O 1
ATOM 1938 N N . ASN A 1 252 ? 1.663 2.978 24.217 1.00 76.12 252 ASN A N 1
ATOM 1939 C CA . ASN A 1 252 ? 1.963 3.183 22.801 1.00 76.12 252 ASN A CA 1
ATOM 1940 C C . ASN A 1 252 ? 2.682 4.503 22.490 1.00 76.12 252 ASN A C 1
ATOM 1942 O O . ASN A 1 252 ? 2.944 4.777 21.309 1.00 76.12 252 ASN A O 1
ATOM 1946 N N . ASP A 1 253 ? 2.979 5.292 23.528 1.00 81.94 253 ASP A N 1
ATOM 1947 C CA . ASP A 1 253 ? 3.549 6.643 23.471 1.00 81.94 253 ASP A CA 1
ATOM 1948 C C . ASP A 1 253 ? 2.812 7.534 22.461 1.00 81.94 253 ASP A C 1
ATOM 1950 O O . ASP A 1 253 ? 3.365 8.043 21.484 1.00 81.94 253 ASP A O 1
ATOM 1954 N N . THR A 1 254 ? 1.497 7.652 22.640 1.00 89.88 254 THR A N 1
ATOM 1955 C CA . THR A 1 254 ? 0.649 8.433 21.738 1.00 89.88 254 THR A CA 1
ATOM 1956 C C . THR A 1 254 ? -0.520 9.073 22.470 1.00 89.88 254 THR A C 1
ATOM 1958 O O . THR A 1 254 ? -0.823 8.725 23.605 1.00 89.88 254 THR A O 1
ATOM 1961 N N . TYR A 1 255 ? -1.211 9.998 21.814 1.00 93.00 255 TYR A N 1
ATOM 1962 C CA . TYR A 1 255 ? -2.468 10.544 22.308 1.00 93.00 255 TYR A CA 1
ATOM 1963 C C . TYR A 1 255 ? -3.637 9.960 21.517 1.00 93.00 255 TYR A C 1
ATOM 1965 O O . TYR A 1 255 ? -3.595 9.870 20.291 1.00 93.00 255 TYR A O 1
ATOM 1973 N N . LEU A 1 256 ? -4.694 9.598 22.234 1.00 95.69 256 LEU A N 1
ATOM 1974 C CA . LEU A 1 256 ? -5.925 9.036 21.698 1.00 95.69 256 LEU A CA 1
ATOM 1975 C C . LEU A 1 256 ? -7.037 10.075 21.753 1.00 95.69 256 LEU A C 1
ATOM 1977 O O . LEU A 1 256 ? -7.195 10.748 22.770 1.00 95.69 256 LEU A O 1
ATOM 1981 N N . GLY A 1 257 ? -7.845 10.164 20.704 1.00 96.81 257 GLY A N 1
ATOM 1982 C CA . GLY A 1 257 ? -9.129 10.852 20.745 1.00 96.81 257 GLY A CA 1
ATOM 1983 C C . GLY A 1 257 ? -10.198 9.906 21.257 1.00 96.81 257 GLY A C 1
ATOM 1984 O O . GLY A 1 257 ? -10.550 8.951 20.571 1.00 96.81 257 GLY A O 1
ATOM 1985 N N . CYS A 1 258 ? -10.720 10.166 22.446 1.00 95.81 258 CYS A N 1
ATOM 1986 C CA . CYS A 1 258 ? -11.704 9.324 23.107 1.00 95.81 258 CYS A CA 1
ATOM 1987 C C . CYS A 1 258 ? -13.074 9.995 23.093 1.00 95.81 258 CYS A C 1
ATOM 1989 O O . CYS A 1 258 ? -13.211 11.172 23.438 1.00 95.81 258 CYS A O 1
ATOM 1991 N N . THR A 1 259 ? -14.079 9.214 22.721 1.00 95.56 259 THR A N 1
ATOM 1992 C CA . THR A 1 259 ? -15.484 9.623 22.649 1.00 95.56 259 THR A CA 1
ATOM 1993 C C . THR A 1 259 ? -16.333 8.769 23.579 1.00 95.56 259 THR A C 1
ATOM 1995 O O . THR A 1 259 ? -15.940 7.665 23.965 1.00 95.56 259 THR A O 1
ATOM 1998 N N . GLN A 1 260 ? -17.505 9.272 23.949 1.00 91.88 260 GLN A N 1
ATOM 1999 C CA . GLN A 1 260 ? -18.528 8.532 24.687 1.00 91.88 260 GLN A CA 1
ATOM 2000 C C . GLN A 1 260 ? -19.800 8.401 23.851 1.00 91.88 260 GLN A C 1
ATOM 2002 O O . GLN A 1 260 ? -20.023 9.117 22.881 1.00 91.88 260 GLN A O 1
ATOM 2007 N N . ALA A 1 261 ? -20.679 7.492 24.260 1.00 90.62 261 ALA A N 1
ATOM 2008 C CA . ALA A 1 261 ? -21.982 7.294 23.642 1.00 90.62 261 ALA A CA 1
ATOM 2009 C C . ALA A 1 261 ? -22.975 8.413 24.037 1.00 90.62 261 ALA A C 1
ATOM 2011 O O . ALA A 1 261 ? -23.970 8.163 24.713 1.00 90.62 261 ALA A O 1
ATOM 2012 N N . LEU A 1 262 ? -22.688 9.667 23.666 1.00 89.44 262 LEU A N 1
ATOM 2013 C CA . LEU A 1 262 ? -23.524 10.842 23.938 1.00 89.44 262 LEU A CA 1
ATOM 2014 C C . LEU A 1 262 ? -23.672 11.708 22.678 1.00 89.44 262 LEU A C 1
ATOM 2016 O O . LEU A 1 262 ? -22.711 11.930 21.946 1.00 89.44 262 LEU A O 1
ATOM 2020 N N . ALA A 1 263 ? -24.857 12.291 22.473 1.00 85.31 263 ALA A N 1
ATOM 2021 C CA . ALA A 1 263 ? -25.159 13.114 21.289 1.00 85.31 263 ALA A CA 1
ATOM 2022 C C . ALA A 1 263 ? -24.276 14.351 21.144 1.00 85.31 263 ALA A C 1
ATOM 2024 O O . ALA A 1 263 ? -24.163 14.913 20.059 1.00 85.31 263 ALA A O 1
ATOM 2025 N N . SER A 1 264 ? -23.651 14.777 22.237 1.00 87.25 264 SER A N 1
ATOM 2026 C CA . SER A 1 264 ? -22.734 15.899 22.287 1.00 87.25 264 SER A CA 1
ATOM 2027 C C . SER A 1 264 ? -21.268 15.476 22.365 1.00 87.25 264 SER A C 1
ATOM 2029 O O . SER A 1 264 ? -20.464 16.348 22.655 1.00 87.25 264 SER A O 1
ATOM 2031 N N . ASP A 1 265 ? -20.903 14.214 22.131 1.00 91.19 265 ASP A N 1
ATOM 2032 C CA . ASP A 1 265 ? -19.542 13.696 22.321 1.00 91.19 265 ASP A CA 1
ATOM 2033 C C . ASP A 1 265 ? -18.983 13.082 21.030 1.00 91.19 265 ASP A C 1
ATOM 2035 O O . ASP A 1 265 ? -19.281 11.944 20.676 1.00 91.19 265 ASP A O 1
ATOM 2039 N N . TYR A 1 266 ? -18.214 13.886 20.297 1.00 93.69 266 TYR A N 1
ATOM 2040 C CA . TYR A 1 266 ? -17.574 13.495 19.042 1.00 93.69 266 TYR A CA 1
ATOM 2041 C C . TYR A 1 266 ? -16.465 14.478 18.654 1.00 93.69 266 TYR A C 1
ATOM 2043 O O . TYR A 1 266 ? -16.416 15.623 19.124 1.00 93.69 266 TYR A O 1
ATOM 2051 N N . PHE A 1 267 ? -15.605 14.045 17.734 1.00 95.56 267 PHE A N 1
ATOM 2052 C CA . PHE A 1 267 ? -14.713 14.934 16.988 1.00 95.56 267 PHE A CA 1
ATOM 2053 C C . PHE A 1 267 ? -15.269 15.190 15.594 1.00 95.56 267 PHE A C 1
ATOM 2055 O O . PHE A 1 267 ? -15.998 14.362 15.048 1.00 95.56 267 PHE A O 1
ATOM 2062 N N . TYR A 1 268 ? -14.911 16.325 15.002 1.00 93.88 268 TYR A N 1
ATOM 2063 C CA . TYR A 1 268 ? -15.347 16.656 13.655 1.00 93.88 268 TYR A CA 1
ATOM 2064 C C . TYR A 1 268 ? -14.259 17.292 12.798 1.00 93.88 268 TYR A C 1
ATOM 2066 O O . TYR A 1 268 ? -13.313 17.896 13.306 1.00 93.88 268 TYR A O 1
ATOM 2074 N N . ALA A 1 269 ? -14.450 17.190 11.483 1.00 93.62 269 ALA A N 1
ATOM 2075 C CA . ALA A 1 269 ? -13.737 17.959 10.470 1.00 93.62 269 ALA A CA 1
ATOM 2076 C C . ALA A 1 269 ? -14.736 18.519 9.454 1.00 93.62 269 ALA A C 1
ATOM 2078 O O . ALA A 1 269 ? -15.604 17.780 8.989 1.00 93.62 269 ALA A O 1
ATOM 2079 N N . THR A 1 270 ? -14.622 19.799 9.105 1.00 90.88 270 THR A N 1
ATOM 2080 C CA . THR A 1 270 ? -15.507 20.440 8.123 1.00 90.88 270 THR A CA 1
ATOM 2081 C C . THR A 1 270 ? -14.923 20.432 6.715 1.00 90.88 270 THR A C 1
ATOM 2083 O O . THR A 1 270 ? -13.708 20.346 6.519 1.00 90.88 270 THR A O 1
ATOM 2086 N N . TYR A 1 271 ? -15.798 20.525 5.720 1.00 89.56 271 TYR A N 1
ATOM 2087 C CA . TYR A 1 271 ? -15.443 20.693 4.321 1.00 89.56 271 TYR A CA 1
ATOM 2088 C C . TYR A 1 271 ? -16.598 21.311 3.527 1.00 89.56 271 TYR A C 1
ATOM 2090 O O . TYR A 1 271 ? -17.756 21.250 3.931 1.00 89.56 271 TYR A O 1
ATOM 2098 N N . ASP A 1 272 ? -16.281 21.866 2.363 1.00 87.12 272 ASP A N 1
ATOM 2099 C CA . ASP A 1 272 ? -17.270 22.417 1.430 1.00 87.12 272 ASP A CA 1
ATOM 2100 C C . ASP A 1 272 ? -17.343 21.563 0.162 1.00 87.12 272 ASP A C 1
ATOM 2102 O O . ASP A 1 272 ? -16.395 20.843 -0.164 1.00 87.12 272 ASP A O 1
ATOM 2106 N N . GLU A 1 273 ? -18.429 21.661 -0.602 1.00 83.00 273 GLU A N 1
ATOM 2107 C CA . GLU A 1 273 ? -18.629 20.888 -1.837 1.00 83.00 273 GLU A CA 1
ATOM 2108 C C . GLU A 1 273 ? -17.510 21.101 -2.874 1.00 83.00 273 GLU A C 1
ATOM 2110 O O . GLU A 1 273 ? -17.109 20.172 -3.573 1.00 83.00 273 GLU A O 1
ATOM 2115 N N . GLY A 1 274 ? -16.973 22.321 -2.961 1.00 83.44 274 GLY A N 1
ATOM 2116 C CA . GLY A 1 274 ? -15.881 22.660 -3.877 1.00 83.44 274 GLY A CA 1
ATOM 2117 C C . GLY A 1 274 ? -14.487 22.266 -3.377 1.00 83.44 274 GLY A C 1
ATOM 2118 O O . GLY A 1 274 ? -13.506 22.426 -4.107 1.00 83.44 274 GLY A O 1
ATOM 2119 N N . SER A 1 275 ? -14.372 21.778 -2.139 1.00 88.38 275 SER A N 1
ATOM 2120 C CA . SER A 1 275 ? -13.083 21.487 -1.508 1.00 88.38 275 SER A CA 1
ATOM 2121 C C . SER A 1 275 ? -12.369 20.286 -2.149 1.00 88.38 275 SER A C 1
ATOM 2123 O O . SER A 1 275 ? -13.012 19.410 -2.737 1.00 88.38 275 SER A O 1
ATOM 2125 N N . PRO A 1 276 ? -11.033 20.174 -2.003 1.00 89.88 276 PRO A N 1
ATOM 2126 C CA . PRO A 1 276 ? -10.302 18.959 -2.365 1.00 89.88 276 PRO A CA 1
ATOM 2127 C C . PRO A 1 276 ? -10.916 17.688 -1.763 1.00 89.88 276 PRO A C 1
ATOM 2129 O O . PRO A 1 276 ? -10.983 16.665 -2.438 1.00 89.88 276 PRO A O 1
ATOM 2132 N N . LEU A 1 277 ? -11.436 17.764 -0.533 1.00 88.56 277 LEU A N 1
ATOM 2133 C CA . LEU A 1 277 ? -12.031 16.623 0.160 1.00 88.56 277 LEU A CA 1
ATOM 2134 C C . LEU A 1 277 ? -13.340 16.151 -0.488 1.00 88.56 277 LEU A C 1
ATOM 2136 O O . LEU A 1 277 ? -13.490 14.966 -0.786 1.00 88.56 277 LEU A O 1
ATOM 2140 N N . ALA A 1 278 ? -14.256 17.073 -0.787 1.00 86.19 278 ALA A N 1
ATOM 2141 C CA . ALA A 1 278 ? -15.478 16.749 -1.524 1.00 86.19 278 ALA A CA 1
ATOM 2142 C C . ALA A 1 278 ? -15.178 16.239 -2.946 1.00 86.19 278 ALA A C 1
ATOM 2144 O O . ALA A 1 278 ? -15.816 15.299 -3.431 1.00 86.19 278 ALA A O 1
ATOM 2145 N N . ASN A 1 279 ? -14.163 16.808 -3.602 1.00 84.75 279 ASN A N 1
ATOM 2146 C CA . ASN A 1 279 ? -13.705 16.348 -4.910 1.00 84.75 279 ASN A CA 1
ATOM 2147 C C . ASN A 1 279 ? -13.146 14.919 -4.871 1.00 84.75 279 ASN A C 1
ATOM 2149 O O . ASN A 1 279 ? -13.461 14.135 -5.770 1.00 84.75 279 ASN A O 1
ATOM 2153 N N . ALA A 1 280 ? -12.375 14.559 -3.841 1.00 85.75 280 ALA A N 1
ATOM 2154 C CA . ALA A 1 280 ? -11.890 13.194 -3.649 1.00 85.75 280 ALA A CA 1
ATOM 2155 C C . ALA A 1 280 ? -13.064 12.220 -3.501 1.00 85.75 280 ALA A C 1
ATOM 2157 O O . ALA A 1 280 ? -13.135 11.223 -4.224 1.00 85.75 280 ALA A O 1
ATOM 2158 N N . PHE A 1 281 ? -14.063 12.559 -2.673 1.00 84.69 281 PHE A N 1
ATOM 2159 C CA . PHE A 1 281 ? -15.267 11.738 -2.545 1.00 84.69 281 PHE A CA 1
ATOM 2160 C C . PHE A 1 281 ? -15.944 11.489 -3.890 1.00 84.69 281 PHE A C 1
ATOM 2162 O O . PHE A 1 281 ? -16.384 10.365 -4.113 1.00 84.69 281 PHE A O 1
ATOM 2169 N N . ASN A 1 282 ? -15.982 12.470 -4.796 1.00 76.75 282 ASN A N 1
ATOM 2170 C CA . ASN A 1 282 ? -16.573 12.361 -6.136 1.00 76.75 282 ASN A CA 1
ATOM 2171 C C . ASN A 1 282 ? -15.740 11.639 -7.191 1.00 76.75 282 ASN A C 1
ATOM 2173 O O . ASN A 1 282 ? -16.299 11.249 -8.219 1.00 76.75 282 ASN A O 1
ATOM 2177 N N . LYS A 1 283 ? -14.432 11.501 -6.981 1.00 75.56 283 LYS A N 1
ATOM 2178 C CA . LYS A 1 283 ? -13.509 10.911 -7.952 1.00 75.56 283 LYS A CA 1
ATOM 2179 C C . LYS A 1 283 ? -13.003 9.581 -7.438 1.00 75.56 283 LYS A C 1
ATOM 2181 O O . LYS A 1 283 ? -13.615 8.563 -7.706 1.00 75.56 283 LYS A O 1
ATOM 2186 N N . ASN A 1 284 ? -11.919 9.597 -6.684 1.00 81.00 284 ASN A N 1
ATOM 2187 C CA . ASN A 1 284 ? -11.275 8.426 -6.130 1.00 81.00 284 ASN A CA 1
ATOM 2188 C C . ASN A 1 284 ? -10.850 8.796 -4.711 1.00 81.00 284 ASN A C 1
ATOM 2190 O O . ASN A 1 284 ? -10.345 9.896 -4.497 1.00 81.00 284 ASN A O 1
ATOM 2194 N N . VAL A 1 285 ? -11.053 7.908 -3.747 1.00 89.06 285 VAL A N 1
ATOM 2195 C CA . VAL A 1 285 ? -10.792 8.229 -2.340 1.00 89.06 285 VAL A CA 1
ATOM 2196 C C . VAL A 1 285 ? -10.435 6.984 -1.550 1.00 89.06 285 VAL A C 1
ATOM 2198 O O . VAL A 1 285 ? -10.885 5.876 -1.857 1.00 89.06 285 VAL A O 1
ATOM 2201 N N . THR A 1 286 ? -9.625 7.191 -0.518 1.00 94.62 286 THR A N 1
ATOM 2202 C CA . THR A 1 286 ? -9.316 6.185 0.489 1.00 94.62 286 THR A CA 1
ATOM 2203 C C . THR A 1 286 ? -9.603 6.732 1.871 1.00 94.62 286 THR A C 1
ATOM 2205 O O . THR A 1 286 ? -9.202 7.851 2.187 1.00 94.62 286 THR A O 1
ATOM 2208 N N . TRP A 1 287 ? -10.264 5.921 2.686 1.00 96.62 287 TRP A N 1
ATOM 2209 C CA . TRP A 1 287 ? -10.433 6.139 4.116 1.00 96.62 287 TRP A CA 1
ATOM 2210 C C . TRP A 1 287 ? -9.509 5.193 4.864 1.00 96.62 287 TRP A C 1
ATOM 2212 O O . TRP A 1 287 ? -9.486 4.002 4.557 1.00 96.62 287 TRP A O 1
ATOM 2222 N N . GLU A 1 288 ? -8.784 5.709 5.847 1.00 97.31 288 GLU A N 1
ATOM 2223 C CA . GLU A 1 288 ? -7.950 4.925 6.755 1.00 97.31 288 GLU A CA 1
ATOM 2224 C C . GLU A 1 288 ? -8.234 5.379 8.187 1.00 97.31 288 GLU A C 1
ATOM 2226 O O . GLU A 1 288 ? -8.245 6.575 8.473 1.00 97.31 288 GLU A O 1
ATOM 2231 N N . MET A 1 289 ? -8.438 4.448 9.110 1.00 97.50 289 MET A N 1
ATOM 2232 C CA . MET A 1 289 ? -8.500 4.771 10.533 1.00 97.50 289 MET A CA 1
ATOM 2233 C C . MET A 1 289 ? -7.860 3.676 11.371 1.00 97.50 289 MET A C 1
ATOM 2235 O O . MET A 1 289 ? -7.888 2.499 11.006 1.00 97.50 289 MET A O 1
ATOM 2239 N N . LEU A 1 290 ? -7.337 4.080 12.523 1.00 97.56 290 LEU A N 1
ATOM 2240 C CA . LEU A 1 290 ? -6.922 3.177 13.584 1.00 97.56 290 LEU A CA 1
ATOM 2241 C C . LEU A 1 290 ? -7.742 3.493 14.832 1.00 97.56 290 LEU A C 1
ATOM 2243 O O . LEU A 1 290 ? -7.618 4.574 15.412 1.00 97.56 290 LEU A O 1
ATOM 2247 N N . VAL A 1 291 ? -8.617 2.558 15.197 1.00 97.00 291 VAL A N 1
ATOM 2248 C CA . VAL A 1 291 ? -9.699 2.786 16.158 1.00 97.00 291 VAL A CA 1
ATOM 2249 C C . VAL A 1 291 ? -9.929 1.574 17.049 1.00 97.00 291 VAL A C 1
ATOM 2251 O O . VAL A 1 291 ? -9.846 0.437 16.595 1.00 97.00 291 VAL A O 1
ATOM 2254 N N . ARG A 1 292 ? -10.275 1.811 18.310 1.00 93.88 292 ARG A N 1
ATOM 2255 C CA . ARG A 1 292 ? -10.797 0.813 19.244 1.00 93.88 292 ARG A CA 1
ATOM 2256 C C . ARG A 1 292 ? -12.247 1.139 19.579 1.00 93.88 292 ARG A C 1
ATOM 2258 O O . ARG A 1 292 ? -12.575 2.292 19.845 1.00 93.88 292 ARG A O 1
ATOM 2265 N N . LEU A 1 293 ? -13.102 0.117 19.589 1.00 90.38 293 LEU A N 1
ATOM 2266 C CA . LEU A 1 293 ? -14.456 0.236 20.132 1.00 90.38 293 LEU A CA 1
ATOM 2267 C C . LEU A 1 293 ? -14.401 0.062 21.648 1.00 90.38 293 LEU A C 1
ATOM 2269 O O . LEU A 1 293 ? -13.941 -0.976 22.123 1.00 90.38 293 LEU A O 1
ATOM 2273 N N . ASP A 1 294 ? -14.887 1.041 22.401 1.00 88.94 294 ASP A N 1
ATOM 2274 C CA . ASP A 1 294 ? -14.901 0.985 23.867 1.00 88.94 294 ASP A CA 1
ATOM 2275 C C . ASP A 1 294 ? -16.247 0.475 24.405 1.00 88.94 294 ASP A C 1
ATOM 2277 O O . ASP A 1 294 ? -16.305 -0.112 25.485 1.00 88.94 294 ASP A O 1
ATOM 2281 N N . ALA A 1 295 ? -17.326 0.618 23.628 1.00 86.69 295 ALA A N 1
ATOM 2282 C CA . ALA A 1 295 ? -18.629 0.030 23.922 1.00 86.69 295 ALA A CA 1
ATOM 2283 C C . ALA A 1 295 ? -19.351 -0.426 22.646 1.00 86.69 295 ALA A C 1
ATOM 2285 O O . ALA A 1 295 ? -19.118 0.094 21.557 1.00 86.69 295 ALA A O 1
ATOM 2286 N N . LEU A 1 296 ? -20.261 -1.395 22.795 1.00 83.12 296 LEU A N 1
ATOM 2287 C CA . LEU A 1 296 ? -21.185 -1.795 21.725 1.00 83.12 296 LEU A CA 1
ATOM 2288 C C . LEU A 1 296 ? -22.429 -0.903 21.668 1.00 83.12 296 LEU A C 1
ATOM 2290 O O . LEU A 1 296 ? -23.009 -0.741 20.599 1.00 83.12 296 LEU A O 1
ATOM 2294 N N . ALA A 1 297 ? -22.843 -0.360 22.815 1.00 85.19 297 ALA A N 1
ATOM 2295 C CA . ALA A 1 297 ? -23.996 0.521 22.915 1.00 85.19 297 ALA A CA 1
ATOM 2296 C C . ALA A 1 297 ? -23.666 1.914 22.365 1.00 85.19 297 ALA A C 1
ATOM 2298 O O . ALA A 1 297 ? -22.691 2.535 22.793 1.00 85.19 297 ALA A O 1
ATOM 2299 N N . ASP A 1 298 ? -24.502 2.399 21.450 1.00 88.75 298 ASP A N 1
ATOM 2300 C CA . ASP A 1 298 ? -24.534 3.811 21.074 1.00 88.75 298 ASP A CA 1
ATOM 2301 C C . ASP A 1 298 ? -25.315 4.654 22.103 1.00 88.75 298 ASP A C 1
ATOM 2303 O O . ASP A 1 298 ? -25.833 4.149 23.104 1.00 88.75 298 ASP A O 1
ATOM 2307 N N . GLN A 1 299 ? -25.437 5.956 21.844 1.00 89.62 299 GLN A N 1
ATOM 2308 C CA . GLN A 1 299 ? -26.148 6.909 22.702 1.00 89.62 299 GLN A CA 1
ATOM 2309 C C . GLN A 1 299 ? -27.619 6.572 22.968 1.00 89.62 299 GLN A C 1
ATOM 2311 O O . GLN A 1 299 ? -28.210 7.066 23.927 1.00 89.62 299 GLN A O 1
ATOM 2316 N N . ASN A 1 300 ? -28.227 5.753 22.109 1.00 89.31 300 ASN A N 1
ATOM 2317 C CA . ASN A 1 300 ? -29.609 5.311 22.223 1.00 89.31 300 ASN A CA 1
ATOM 2318 C C . ASN A 1 300 ? -29.710 3.960 22.955 1.00 89.31 300 ASN A C 1
ATOM 2320 O O . ASN A 1 300 ? -30.778 3.347 22.966 1.00 89.31 300 ASN A O 1
ATOM 2324 N N . ASN A 1 301 ? -28.615 3.485 23.562 1.00 85.75 301 ASN A N 1
ATOM 2325 C CA . ASN A 1 301 ? -28.456 2.144 24.125 1.00 85.75 301 ASN A CA 1
ATOM 2326 C C . ASN A 1 301 ? -28.657 1.017 23.097 1.00 85.75 301 ASN A C 1
ATOM 2328 O O . ASN A 1 301 ? -29.006 -0.110 23.460 1.00 85.75 301 ASN A O 1
ATOM 2332 N N . ASN A 1 302 ? -28.435 1.286 21.808 1.00 86.00 302 ASN A N 1
ATOM 2333 C CA . ASN A 1 302 ? -28.485 0.254 20.787 1.00 86.00 302 ASN A CA 1
ATOM 2334 C C . ASN A 1 302 ? -27.191 -0.561 20.816 1.00 86.00 302 ASN A C 1
ATOM 2336 O O . ASN A 1 302 ? -26.146 -0.106 20.369 1.00 86.00 302 ASN A O 1
ATOM 2340 N N . THR A 1 303 ? -27.266 -1.792 21.311 1.00 83.38 303 THR A N 1
ATOM 2341 C CA . THR A 1 303 ? -26.122 -2.716 21.378 1.00 83.38 303 THR A CA 1
ATOM 2342 C C . THR A 1 303 ? -25.863 -3.464 20.073 1.00 83.38 303 THR A C 1
ATOM 2344 O O . THR A 1 303 ? -24.906 -4.232 19.980 1.00 83.38 303 THR A O 1
ATOM 2347 N N . SER A 1 304 ? -26.726 -3.289 19.068 1.00 83.75 304 SER A N 1
ATOM 2348 C CA . SER A 1 304 ? -26.648 -4.035 17.812 1.00 83.75 304 SER A CA 1
ATOM 2349 C C . SER A 1 304 ? -25.827 -3.327 16.739 1.00 83.75 304 SER A C 1
ATOM 2351 O O . SER A 1 304 ? -25.332 -3.987 15.825 1.00 83.75 304 SER A O 1
ATOM 2353 N N . LYS A 1 305 ? -25.695 -1.997 16.817 1.00 87.06 305 LYS A N 1
ATOM 2354 C CA . LYS A 1 305 ? -25.016 -1.176 15.813 1.00 87.06 305 LYS A CA 1
ATOM 2355 C C . LYS A 1 305 ? -24.267 -0.019 16.476 1.00 87.06 305 LYS A C 1
ATOM 2357 O O . LYS A 1 305 ? -24.864 0.732 17.232 1.00 87.06 305 LYS A O 1
ATOM 2362 N N . THR A 1 306 ? -23.009 0.168 16.094 1.00 89.62 306 THR A N 1
ATOM 2363 C CA . THR A 1 306 ? -22.111 1.216 16.606 1.00 89.62 306 THR A CA 1
ATOM 2364 C C . THR A 1 306 ? -21.572 2.019 15.412 1.00 89.62 306 THR A C 1
ATOM 2366 O O . THR A 1 306 ? -20.873 1.420 14.594 1.00 89.62 306 THR A O 1
ATOM 2369 N N . CYS A 1 307 ? -21.904 3.311 15.233 1.00 91.94 307 CYS A N 1
ATOM 2370 C CA . CYS A 1 307 ? -21.313 4.131 14.146 1.00 91.94 307 CYS A CA 1
ATOM 2371 C C . CYS A 1 307 ? -19.998 4.747 14.634 1.00 91.94 307 CYS A C 1
ATOM 2373 O O . CYS A 1 307 ? -19.934 5.422 15.655 1.00 91.94 307 CYS A O 1
ATOM 2375 N N . ILE A 1 308 ? -18.935 4.459 13.894 1.00 94.94 308 ILE A N 1
ATOM 2376 C CA . ILE A 1 308 ? -17.552 4.766 14.247 1.00 94.94 308 ILE A CA 1
ATOM 2377 C C . ILE A 1 308 ? -17.159 6.113 13.648 1.00 94.94 308 ILE A C 1
ATOM 2379 O O . ILE A 1 308 ? -16.571 6.956 14.316 1.00 94.94 308 ILE A O 1
ATOM 2383 N N . MET A 1 309 ? -17.466 6.311 12.370 1.00 93.94 309 MET A N 1
ATOM 2384 C CA . MET A 1 309 ? -17.116 7.520 11.637 1.00 93.94 309 MET A CA 1
ATOM 2385 C C . MET A 1 309 ? -18.098 7.705 10.492 1.00 93.94 309 MET A C 1
ATOM 2387 O O . MET A 1 309 ? -18.325 6.762 9.732 1.00 93.94 309 MET A O 1
ATOM 2391 N N . GLY A 1 310 ? -18.641 8.906 10.342 1.00 90.81 310 GLY A N 1
ATOM 2392 C CA . GLY A 1 310 ? -19.656 9.210 9.342 1.00 90.81 310 GLY A CA 1
ATOM 2393 C C . GLY A 1 310 ? -19.463 10.559 8.670 1.00 90.81 310 GLY A C 1
ATOM 2394 O O . GLY A 1 310 ? -18.680 11.396 9.110 1.00 90.81 310 GLY A O 1
ATOM 2395 N N . SER A 1 311 ? -20.201 10.765 7.588 1.00 86.69 311 SER A N 1
ATOM 2396 C CA . SER A 1 311 ? -20.341 12.034 6.874 1.00 86.69 311 SER A CA 1
ATOM 2397 C C . SER A 1 311 ? -21.818 12.308 6.593 1.00 86.69 311 SER A C 1
ATOM 2399 O O . SER A 1 311 ? -22.632 11.388 6.625 1.00 86.69 311 SER A O 1
ATOM 2401 N N . GLU A 1 312 ? -22.128 13.573 6.313 1.00 78.56 312 GLU A N 1
ATOM 2402 C CA . GLU A 1 312 ? -23.466 14.137 6.087 1.00 78.56 312 GLU A CA 1
ATOM 2403 C C . GLU A 1 312 ? -24.520 13.215 5.421 1.00 78.56 312 GLU A C 1
ATOM 2405 O O . GLU A 1 312 ? -24.251 12.520 4.432 1.00 78.56 312 GLU A O 1
ATOM 2410 N N . GLN A 1 313 ? -25.762 13.272 5.927 1.00 65.25 313 GLN A N 1
ATOM 2411 C CA . GLN A 1 313 ? -26.910 12.514 5.407 1.00 65.25 313 GLN A CA 1
ATOM 2412 C C . GLN A 1 313 ? -27.251 12.848 3.935 1.00 65.25 313 GLN A C 1
ATOM 2414 O O . GLN A 1 313 ? -26.811 13.838 3.356 1.00 65.25 313 GLN A O 1
ATOM 2419 N N . ASP A 1 314 ? -28.027 11.973 3.280 1.00 61.31 314 ASP A N 1
ATOM 2420 C CA . ASP A 1 314 ? -28.502 12.137 1.891 1.00 61.31 314 ASP A CA 1
ATOM 2421 C C . ASP A 1 314 ? -27.418 12.237 0.792 1.00 61.31 314 ASP A C 1
ATOM 2423 O O . ASP A 1 314 ? -27.649 12.765 -0.307 1.00 61.31 314 ASP A O 1
ATOM 2427 N N . GLY A 1 315 ? -26.252 11.641 1.040 1.00 62.53 315 GLY A N 1
ATOM 2428 C CA . GLY A 1 315 ? -25.168 11.482 0.062 1.00 62.53 315 GLY A CA 1
ATOM 2429 C C . GLY A 1 315 ? -23.862 10.937 0.644 1.00 62.53 315 GLY A C 1
ATOM 2430 O O . GLY A 1 315 ? -23.021 10.427 -0.096 1.00 62.53 315 GLY A O 1
ATOM 2431 N N . GLY A 1 316 ? -23.720 10.971 1.969 1.00 79.88 316 GLY A N 1
ATOM 2432 C CA . GLY A 1 316 ? -22.533 10.503 2.667 1.00 79.88 316 GLY A CA 1
ATOM 2433 C C . GLY A 1 316 ? -22.401 8.989 2.828 1.00 79.88 316 GLY A C 1
ATOM 2434 O O . GLY A 1 316 ? -23.028 8.159 2.149 1.00 79.88 316 GLY A O 1
ATOM 2435 N N . TRP A 1 317 ? -21.513 8.665 3.758 1.00 88.56 317 TRP A N 1
ATOM 2436 C CA . TRP A 1 317 ? -21.033 7.343 4.138 1.00 88.56 317 TRP A CA 1
ATOM 2437 C C . TRP A 1 317 ? -20.857 7.260 5.664 1.00 88.56 317 TRP A C 1
ATOM 2439 O O . TRP A 1 317 ? -20.521 8.266 6.281 1.00 88.56 317 TRP A O 1
ATOM 2449 N N . CYS A 1 318 ? -21.040 6.077 6.261 1.00 90.88 318 CYS A N 1
ATOM 2450 C CA . CYS A 1 318 ? -20.671 5.777 7.659 1.00 90.88 318 CYS A CA 1
ATOM 2451 C C . CYS A 1 318 ? -19.992 4.403 7.735 1.00 90.88 318 CYS A C 1
ATOM 2453 O O . CYS A 1 318 ? -20.427 3.428 7.112 1.00 90.88 318 CYS A O 1
ATOM 2455 N N . PHE A 1 319 ? -18.928 4.329 8.529 1.00 94.00 319 PHE A N 1
ATOM 2456 C CA . PHE A 1 319 ? -18.385 3.096 9.076 1.00 94.00 319 PHE A CA 1
ATOM 2457 C C . PHE A 1 319 ? -19.167 2.732 10.327 1.00 94.00 319 PHE A C 1
ATOM 2459 O O . PHE A 1 319 ? -19.168 3.491 11.294 1.00 94.00 319 PHE A O 1
ATOM 2466 N N . TYR A 1 320 ? -19.783 1.556 10.348 1.00 92.12 320 TYR A N 1
ATOM 2467 C CA . TYR A 1 320 ? -20.379 1.028 11.567 1.00 92.12 320 TYR A CA 1
ATOM 2468 C C . TYR A 1 320 ? -19.991 -0.421 11.809 1.00 92.12 320 TYR A C 1
ATOM 2470 O O . TYR A 1 320 ? -19.704 -1.182 10.886 1.00 92.12 320 TYR A O 1
ATOM 2478 N N . ASN A 1 321 ? -20.030 -0.820 13.070 1.00 92.12 321 ASN A N 1
ATOM 2479 C CA . ASN A 1 321 ? -19.960 -2.209 13.478 1.00 92.12 321 ASN A CA 1
ATOM 2480 C C . ASN A 1 321 ? -21.368 -2.729 13.757 1.00 92.12 321 ASN A C 1
ATOM 2482 O O . ASN A 1 321 ? -22.166 -2.030 14.377 1.00 92.12 321 ASN A O 1
ATOM 2486 N N . ASN A 1 322 ? -21.675 -3.942 13.308 1.00 89.00 322 ASN A N 1
ATOM 2487 C CA . ASN A 1 322 ? -22.898 -4.634 13.687 1.00 89.00 322 ASN A CA 1
ATOM 2488 C C . ASN A 1 322 ? -22.543 -5.997 14.281 1.00 89.00 322 ASN A C 1
ATOM 2490 O O . ASN A 1 322 ? -21.953 -6.839 13.606 1.00 89.00 322 ASN A O 1
ATOM 2494 N N . VAL A 1 323 ? -22.941 -6.215 15.533 1.00 79.56 323 VAL A N 1
ATOM 2495 C CA . VAL A 1 323 ? -22.623 -7.429 16.306 1.00 79.56 323 VAL A CA 1
ATOM 2496 C C . VAL A 1 323 ? -23.263 -8.694 15.733 1.00 79.56 323 VAL A C 1
ATOM 2498 O O . VAL A 1 323 ? -22.761 -9.790 15.944 1.00 79.56 323 VAL A O 1
ATOM 2501 N N . SER A 1 324 ? -24.373 -8.548 15.004 1.00 76.50 324 SER A N 1
ATOM 2502 C CA . SER A 1 324 ? -25.108 -9.657 14.377 1.00 76.50 324 SER A CA 1
ATOM 2503 C C . SER A 1 324 ? -24.626 -9.988 12.963 1.00 76.50 324 SER A C 1
ATOM 2505 O O . SER A 1 324 ? -25.077 -10.968 12.373 1.00 76.50 324 SER A O 1
ATOM 2507 N N . SER A 1 325 ? -23.743 -9.165 12.395 1.00 79.44 325 SER A N 1
ATOM 2508 C CA . SER A 1 325 ? -23.175 -9.404 11.070 1.00 79.44 325 SER A CA 1
ATOM 2509 C C . SER A 1 325 ? -21.682 -9.107 11.067 1.00 79.44 325 SER A C 1
ATOM 2511 O O . SER A 1 325 ? -20.889 -9.964 11.446 1.00 79.44 325 SER A O 1
ATOM 2513 N N . ALA A 1 326 ? -21.282 -7.914 10.637 1.00 87.31 326 ALA A N 1
ATOM 2514 C CA . ALA A 1 326 ? -19.881 -7.538 10.593 1.00 87.31 326 ALA A CA 1
ATOM 2515 C C . ALA A 1 326 ? -19.676 -6.023 10.557 1.00 87.31 326 ALA A C 1
ATOM 2517 O O . ALA A 1 326 ? -20.625 -5.238 10.413 1.00 87.31 326 ALA A O 1
ATOM 2518 N N . SER A 1 327 ? -18.410 -5.613 10.648 1.00 91.25 327 SER A N 1
ATOM 2519 C CA . SER A 1 327 ? -18.008 -4.255 10.299 1.00 91.25 327 SER A CA 1
ATOM 2520 C C . SER A 1 327 ? -18.467 -3.921 8.881 1.00 91.25 327 SER A C 1
ATOM 2522 O O . SER A 1 327 ? -18.426 -4.753 7.975 1.00 91.25 327 SER A O 1
ATOM 2524 N N . THR A 1 328 ? -18.982 -2.718 8.678 1.00 93.06 328 THR A N 1
ATOM 2525 C CA . THR A 1 328 ? -19.595 -2.330 7.413 1.00 93.06 328 THR A CA 1
ATOM 2526 C C . THR A 1 328 ? -19.250 -0.893 7.077 1.00 93.06 328 THR A C 1
ATOM 2528 O O . THR A 1 328 ? -19.489 0.016 7.868 1.00 93.06 328 THR A O 1
ATOM 2531 N N . PHE A 1 329 ? -18.768 -0.691 5.854 1.00 93.69 329 PHE A N 1
ATOM 2532 C CA . PHE A 1 329 ? -18.746 0.620 5.227 1.00 93.69 329 PHE A CA 1
ATOM 2533 C C . PHE A 1 329 ? -20.034 0.813 4.433 1.00 93.69 329 PHE A C 1
ATOM 2535 O O . PHE A 1 329 ? -20.286 0.100 3.459 1.00 93.69 329 PHE A O 1
ATOM 2542 N N . SER A 1 330 ? -20.875 1.741 4.867 1.00 90.44 330 SER A N 1
ATOM 2543 C CA . SER A 1 330 ? -22.159 2.006 4.224 1.00 90.44 330 SER A CA 1
ATOM 2544 C C . SER A 1 330 ? -22.174 3.344 3.545 1.00 90.44 330 SER A C 1
ATOM 2546 O O . SER A 1 330 ? -21.545 4.292 4.005 1.00 90.44 330 SER A O 1
ATOM 2548 N N . TYR A 1 331 ? -22.921 3.417 2.454 1.00 88.69 331 TYR A N 1
ATOM 2549 C CA . TYR A 1 331 ? -22.990 4.617 1.654 1.00 88.69 331 TYR A CA 1
ATOM 2550 C C . TYR A 1 331 ? -24.306 4.763 0.898 1.00 88.69 331 TYR A C 1
ATOM 2552 O O . TYR A 1 331 ? -24.976 3.785 0.563 1.00 88.69 331 TYR A O 1
ATOM 2560 N N . THR A 1 332 ? -24.673 6.007 0.600 1.00 85.06 332 THR A N 1
ATOM 2561 C CA . THR A 1 332 ? -25.930 6.315 -0.090 1.00 85.06 332 THR A CA 1
ATOM 2562 C C . THR A 1 332 ? -25.822 6.052 -1.595 1.00 85.06 332 THR A C 1
ATOM 2564 O O . THR A 1 332 ? -24.836 6.403 -2.232 1.00 85.06 332 THR A O 1
ATOM 2567 N N . HIS A 1 333 ? -26.856 5.476 -2.199 1.00 81.19 333 HIS A N 1
ATOM 2568 C CA . HIS A 1 333 ? -27.079 5.382 -3.642 1.00 81.19 333 HIS A CA 1
ATOM 2569 C C . HIS A 1 333 ? -28.321 6.192 -4.009 1.00 81.19 333 HIS A C 1
ATOM 2571 O O . HIS A 1 333 ? -29.364 6.017 -3.376 1.00 81.19 333 HIS A O 1
ATOM 2577 N N . LYS A 1 334 ? -28.237 7.028 -5.052 1.00 73.75 334 LYS A N 1
ATOM 2578 C CA . LYS A 1 334 ? -29.417 7.675 -5.641 1.00 73.75 334 LYS A CA 1
ATOM 2579 C C . LYS A 1 334 ? -29.727 7.084 -7.013 1.00 73.75 334 LYS A C 1
ATOM 2581 O O . LYS A 1 334 ? -28.864 7.021 -7.889 1.00 73.75 334 LYS A O 1
ATOM 2586 N N . SER A 1 335 ? -30.988 6.702 -7.201 1.00 69.06 335 SER A N 1
ATOM 2587 C CA . SER A 1 335 ? -31.562 6.304 -8.488 1.00 69.06 335 SER A CA 1
ATOM 2588 C C . SER A 1 335 ? -32.766 7.197 -8.780 1.00 69.06 335 SER A C 1
ATOM 2590 O O . SER A 1 335 ? -33.852 7.024 -8.218 1.00 69.06 335 SER A O 1
ATOM 2592 N N . GLY A 1 336 ? -32.552 8.229 -9.600 1.00 71.12 336 GLY A N 1
ATOM 2593 C CA . GLY A 1 336 ? -33.531 9.299 -9.799 1.00 71.12 336 GLY A CA 1
ATOM 2594 C C . GLY A 1 336 ? -33.786 10.080 -8.503 1.00 71.12 336 GLY A C 1
ATOM 2595 O O . GLY A 1 336 ? -32.857 10.628 -7.918 1.00 71.12 336 GLY A O 1
ATOM 2596 N N . VAL A 1 337 ? -35.045 10.122 -8.054 1.00 65.69 337 VAL A N 1
ATOM 2597 C CA . VAL A 1 337 ? -35.473 10.816 -6.819 1.00 65.69 337 VAL A CA 1
ATOM 2598 C C . VAL A 1 337 ? -35.416 9.942 -5.556 1.00 65.69 337 VAL A C 1
ATOM 2600 O O . VAL A 1 337 ? -35.726 10.429 -4.474 1.00 65.69 337 VAL A O 1
ATOM 2603 N N . LYS A 1 338 ? -35.060 8.653 -5.668 1.00 67.88 338 LYS A N 1
ATOM 2604 C CA . LYS A 1 338 ? -35.007 7.721 -4.528 1.00 67.88 338 LYS A CA 1
ATOM 2605 C C . LYS A 1 338 ? -33.577 7.572 -3.999 1.00 67.88 338 LYS A C 1
ATOM 2607 O O . LYS A 1 338 ? -32.673 7.284 -4.784 1.00 67.88 338 LYS A O 1
ATOM 2612 N N . SER A 1 339 ? -33.409 7.692 -2.680 1.00 73.38 339 SER A N 1
ATOM 2613 C CA . SER A 1 339 ? -32.180 7.357 -1.944 1.00 73.38 339 SER A CA 1
ATOM 2614 C C . SER A 1 339 ? -32.296 5.957 -1.322 1.00 73.38 339 SER A C 1
ATOM 2616 O O . SER A 1 339 ? -33.326 5.617 -0.743 1.00 73.38 339 SER A O 1
ATOM 2618 N N . THR A 1 340 ? -31.245 5.144 -1.419 1.00 83.50 340 THR A N 1
ATOM 2619 C CA . THR A 1 340 ? -31.122 3.833 -0.750 1.00 83.50 340 THR A CA 1
ATOM 2620 C C . THR A 1 340 ? -29.733 3.683 -0.141 1.00 83.50 340 THR A C 1
ATOM 2622 O O . THR A 1 340 ? -28.778 4.205 -0.708 1.00 83.50 340 THR A O 1
ATOM 2625 N N . VAL A 1 341 ? -29.586 2.935 0.952 1.00 86.25 341 VAL A N 1
ATOM 2626 C CA . VAL A 1 341 ? -28.272 2.645 1.553 1.00 86.25 341 VAL A CA 1
ATOM 2627 C C . VAL A 1 341 ? -27.707 1.346 0.978 1.00 86.25 341 VAL A C 1
ATOM 2629 O O . VAL A 1 341 ? -28.412 0.340 0.892 1.00 86.25 341 VAL A O 1
ATOM 2632 N N . LYS A 1 342 ? -26.433 1.365 0.582 1.00 88.25 342 LYS A N 1
ATOM 2633 C CA . LYS A 1 342 ? -25.654 0.181 0.213 1.00 88.25 342 LYS A CA 1
ATOM 2634 C C . LYS A 1 342 ? -24.655 -0.141 1.316 1.00 88.25 342 LYS A C 1
ATOM 2636 O O . LYS A 1 342 ? -23.956 0.747 1.792 1.00 88.25 342 LYS A O 1
ATOM 2641 N N . ASN A 1 343 ? -24.559 -1.425 1.646 1.00 90.19 343 ASN A N 1
ATOM 2642 C CA . ASN A 1 343 ? -23.706 -1.930 2.715 1.00 90.19 343 ASN A CA 1
ATOM 2643 C C . ASN A 1 343 ? -22.541 -2.727 2.125 1.00 90.19 343 ASN A C 1
ATOM 2645 O O . ASN A 1 343 ? -22.735 -3.768 1.486 1.00 90.19 343 ASN A O 1
ATOM 2649 N N . PHE A 1 344 ? -21.324 -2.253 2.364 1.00 89.19 344 PHE A N 1
ATOM 2650 C CA . PHE A 1 344 ? -20.092 -2.962 2.056 1.00 89.19 344 PHE A CA 1
ATOM 2651 C C . PHE A 1 344 ? -19.528 -3.579 3.338 1.00 89.19 344 PHE A C 1
ATOM 2653 O O . PHE A 1 344 ? -18.635 -3.059 4.000 1.00 89.19 344 PHE A O 1
ATOM 2660 N N . THR A 1 345 ? -20.171 -4.674 3.726 1.00 89.62 345 THR A N 1
ATOM 2661 C CA . THR A 1 345 ? -19.913 -5.458 4.936 1.00 89.62 345 THR A CA 1
ATOM 2662 C C . THR A 1 345 ? -18.664 -6.318 4.771 1.00 89.62 345 THR A C 1
ATOM 2664 O O . THR A 1 345 ? -18.534 -6.982 3.741 1.00 89.62 345 THR A O 1
ATOM 2667 N N . GLY A 1 346 ? -17.766 -6.273 5.755 1.00 84.06 346 GLY A N 1
ATOM 2668 C CA . GLY A 1 346 ? -16.578 -7.114 5.873 1.00 84.06 346 GLY A CA 1
ATOM 2669 C C . GLY A 1 346 ? -16.911 -8.540 6.319 1.00 84.06 346 GLY A C 1
ATOM 2670 O O . GLY A 1 346 ? -18.041 -9.004 6.165 1.00 84.06 346 GLY A O 1
ATOM 2671 N N . SER A 1 347 ? -15.920 -9.247 6.860 1.00 72.12 347 SER A N 1
ATOM 2672 C CA . SER A 1 347 ? -16.032 -10.676 7.180 1.00 72.12 347 SER A CA 1
ATOM 2673 C C . SER A 1 347 ? -16.550 -10.968 8.593 1.00 72.12 347 SER A C 1
ATOM 2675 O O . SER A 1 347 ? -17.188 -12.000 8.792 1.00 72.12 347 SER A O 1
ATOM 2677 N N . ARG A 1 348 ? -16.281 -10.096 9.577 1.00 78.19 348 ARG A N 1
ATOM 2678 C CA . ARG A 1 348 ? -16.634 -10.302 10.996 1.00 78.19 348 ARG A CA 1
ATOM 2679 C C . ARG A 1 348 ? -16.964 -8.991 11.713 1.00 78.19 348 ARG A C 1
ATOM 2681 O O . ARG A 1 348 ? -16.594 -7.907 11.260 1.00 78.19 348 ARG A O 1
ATOM 2688 N N . SER A 1 349 ? -17.670 -9.085 12.837 1.00 84.94 349 SER A N 1
ATOM 2689 C CA . SER A 1 349 ? -17.902 -7.953 13.741 1.00 84.94 349 SER A CA 1
ATOM 2690 C C . SER A 1 349 ? -16.633 -7.604 14.514 1.00 84.94 349 SER A C 1
ATOM 2692 O O . SER A 1 349 ? -15.865 -8.490 14.886 1.00 84.94 349 SER A O 1
ATOM 2694 N N . LEU A 1 350 ? -16.452 -6.324 14.820 1.00 87.19 350 LEU A N 1
ATOM 2695 C CA . LEU A 1 350 ? -15.367 -5.841 15.668 1.00 87.19 350 LEU A CA 1
ATOM 2696 C C . LEU A 1 350 ? -15.741 -6.050 17.140 1.00 87.19 350 LEU A C 1
ATOM 2698 O O . LEU A 1 350 ? -16.822 -5.647 17.574 1.00 87.19 350 LEU A O 1
ATOM 2702 N N . ALA A 1 351 ? -14.852 -6.677 17.905 1.00 83.38 351 ALA A N 1
ATOM 2703 C CA . ALA A 1 351 ? -14.986 -6.812 19.353 1.00 83.38 351 ALA A CA 1
ATOM 2704 C C . ALA A 1 351 ? -14.540 -5.533 20.081 1.00 83.38 351 ALA A C 1
ATOM 2706 O O . ALA A 1 351 ? -13.635 -4.839 19.619 1.00 83.38 351 ALA A O 1
ATOM 2707 N N . ILE A 1 352 ? -15.141 -5.251 21.238 1.00 82.44 352 ILE A N 1
ATOM 2708 C CA . ILE A 1 352 ? -14.726 -4.138 22.104 1.00 82.44 352 ILE A CA 1
ATOM 2709 C C . ILE A 1 352 ? -13.335 -4.370 22.705 1.00 82.44 352 ILE A C 1
ATOM 2711 O O . ILE A 1 352 ? -12.880 -5.507 22.825 1.00 82.44 352 ILE A O 1
ATOM 2715 N N . GLY A 1 353 ? -12.662 -3.288 23.094 1.00 80.12 353 GLY A N 1
ATOM 2716 C CA . GLY A 1 353 ? -11.370 -3.332 23.781 1.00 80.12 353 GLY A CA 1
ATOM 2717 C C . GLY A 1 353 ? -10.170 -3.666 22.888 1.00 80.12 353 GLY A C 1
ATOM 2718 O O . GLY A 1 353 ? -9.049 -3.701 23.382 1.00 80.12 353 GLY A O 1
ATOM 2719 N N . ARG A 1 354 ? -10.373 -3.868 21.579 1.00 83.81 354 ARG A N 1
ATOM 2720 C CA . ARG A 1 354 ? -9.313 -4.152 20.598 1.00 83.81 354 ARG A CA 1
ATOM 2721 C C . ARG A 1 354 ? -9.184 -3.031 19.572 1.00 83.81 354 ARG A C 1
ATOM 2723 O O . ARG A 1 354 ? -10.200 -2.516 19.103 1.00 83.81 354 ARG A O 1
ATOM 2730 N N . TYR A 1 355 ? -7.952 -2.681 19.205 1.00 90.81 355 TYR A N 1
ATOM 2731 C CA . TYR A 1 355 ? -7.714 -1.782 18.079 1.00 90.81 355 TYR A CA 1
ATOM 2732 C C . TYR A 1 355 ? -7.885 -2.517 16.751 1.00 90.81 355 TYR A C 1
ATOM 2734 O O . TYR A 1 355 ? -7.468 -3.663 16.584 1.00 90.81 355 TYR A O 1
ATOM 2742 N N . TYR A 1 356 ? -8.462 -1.808 15.792 1.00 93.25 356 TYR A N 1
ATOM 2743 C CA . TYR A 1 356 ? -8.615 -2.233 14.416 1.00 93.25 356 TYR A CA 1
ATOM 2744 C C . TYR A 1 356 ? -8.105 -1.147 13.488 1.00 93.25 356 TYR A C 1
ATOM 2746 O O . TYR A 1 356 ? -8.422 0.036 13.635 1.00 93.25 356 TYR A O 1
ATOM 2754 N N . HIS A 1 357 ? -7.353 -1.582 12.491 1.00 95.69 357 HIS A N 1
ATOM 2755 C CA . HIS A 1 357 ? -6.989 -0.779 11.342 1.00 95.69 357 HIS A CA 1
ATOM 2756 C C . HIS A 1 357 ? -7.991 -1.042 10.230 1.00 95.69 357 HIS A C 1
ATOM 2758 O O . HIS A 1 357 ? -8.094 -2.165 9.736 1.00 95.69 357 HIS A O 1
ATOM 2764 N N . LEU A 1 358 ? -8.767 -0.026 9.869 1.00 96.50 358 LEU A N 1
ATOM 2765 C CA . LEU A 1 358 ? -9.812 -0.131 8.858 1.00 96.50 358 LEU A CA 1
ATOM 2766 C C . LEU A 1 358 ? -9.428 0.727 7.658 1.00 96.50 358 LEU A C 1
ATOM 2768 O O . LEU A 1 358 ? -9.175 1.923 7.812 1.00 96.50 358 LEU A O 1
ATOM 2772 N N . VAL A 1 359 ? -9.427 0.127 6.465 1.00 96.50 359 VAL A N 1
ATOM 2773 C CA . VAL A 1 359 ? -9.114 0.838 5.217 1.00 96.50 359 VAL A CA 1
ATOM 2774 C C . VAL A 1 359 ? -10.163 0.541 4.164 1.00 96.50 359 VAL A C 1
ATOM 2776 O O . VAL A 1 359 ? -10.415 -0.620 3.863 1.00 96.50 359 VAL A O 1
ATOM 2779 N N . VAL A 1 360 ? -10.744 1.567 3.549 1.00 95.62 360 VAL A N 1
ATOM 2780 C CA . VAL A 1 360 ? -11.603 1.405 2.366 1.00 95.62 360 VAL A CA 1
ATOM 2781 C C . VAL A 1 360 ? -11.024 2.214 1.226 1.00 95.62 360 VAL A C 1
ATOM 2783 O O . VAL A 1 360 ? -10.828 3.416 1.376 1.00 95.62 360 VAL A O 1
ATOM 2786 N N . THR A 1 361 ? -10.787 1.575 0.083 1.00 91.94 361 THR A N 1
ATOM 2787 C CA . THR A 1 361 ? -10.372 2.260 -1.147 1.00 91.94 361 THR A CA 1
ATOM 2788 C C . THR A 1 361 ? -11.504 2.222 -2.156 1.00 91.94 361 THR A C 1
ATOM 2790 O O . THR A 1 361 ? -12.195 1.210 -2.293 1.00 91.94 361 THR A O 1
ATOM 2793 N N . MET A 1 362 ? -11.728 3.335 -2.850 1.00 85.88 362 MET A N 1
ATOM 2794 C CA . MET A 1 362 ? -12.808 3.460 -3.818 1.00 85.88 362 MET A CA 1
ATOM 2795 C C . MET A 1 362 ? -12.345 4.216 -5.057 1.00 85.88 362 MET A C 1
ATOM 2797 O O . MET A 1 362 ? -12.204 5.438 -5.034 1.00 85.88 362 MET A O 1
ATOM 2801 N N . ASP A 1 363 ? -12.173 3.478 -6.151 1.00 77.00 363 ASP A N 1
ATOM 2802 C CA . ASP A 1 363 ? -11.909 4.004 -7.487 1.00 77.00 363 ASP A CA 1
ATOM 2803 C C . ASP A 1 363 ? -13.226 4.065 -8.269 1.00 77.00 363 ASP A C 1
ATOM 2805 O O . ASP A 1 363 ? -13.812 3.035 -8.624 1.00 77.00 363 ASP A O 1
ATOM 2809 N N . ARG A 1 364 ? -13.728 5.274 -8.538 1.00 70.38 364 ARG A N 1
ATOM 2810 C CA . ARG A 1 364 ? -14.982 5.428 -9.289 1.00 70.38 364 ARG A CA 1
ATOM 2811 C C . ARG A 1 364 ? -14.786 5.379 -10.796 1.00 70.38 364 ARG A C 1
ATOM 2813 O O . ARG A 1 364 ? -15.772 5.142 -11.491 1.00 70.38 364 ARG A O 1
ATOM 2820 N N . MET A 1 365 ? -13.569 5.593 -11.293 1.00 61.41 365 MET A N 1
ATOM 2821 C CA . MET A 1 365 ? -13.263 5.478 -12.721 1.00 61.41 365 MET A CA 1
ATOM 2822 C C . MET A 1 365 ? -13.304 4.014 -13.156 1.00 61.41 365 MET A C 1
ATOM 2824 O O . MET A 1 365 ? -13.863 3.701 -14.204 1.00 61.41 365 MET A O 1
ATOM 2828 N N . SER A 1 366 ? -12.746 3.117 -12.338 1.00 60.00 366 SER A N 1
ATOM 2829 C CA . SER A 1 366 ? -12.744 1.671 -12.601 1.00 60.00 366 SER A CA 1
ATOM 2830 C C . SER A 1 366 ? -13.885 0.907 -11.922 1.00 60.00 366 SER A C 1
ATOM 2832 O O . SER A 1 366 ? -14.021 -0.298 -12.128 1.00 60.00 366 SER A O 1
ATOM 2834 N N . HIS A 1 367 ? -14.735 1.597 -11.154 1.00 67.19 367 HIS A N 1
ATOM 2835 C CA . HIS A 1 367 ? -15.857 1.020 -10.408 1.00 67.19 367 HIS A CA 1
ATOM 2836 C C . HIS A 1 367 ? -15.446 0.019 -9.323 1.00 67.19 367 HIS A C 1
ATOM 2838 O O . HIS A 1 367 ? -16.255 -0.832 -8.961 1.00 67.19 367 HIS A O 1
ATOM 2844 N N . VAL A 1 368 ? -14.232 0.107 -8.779 1.00 77.00 368 VAL A N 1
ATOM 2845 C CA . VAL A 1 368 ? -13.724 -0.848 -7.785 1.00 77.00 368 VAL A CA 1
ATOM 2846 C C . VAL A 1 368 ? -13.771 -0.253 -6.381 1.00 77.00 368 VAL A C 1
ATOM 2848 O O . VAL A 1 368 ? -13.287 0.849 -6.140 1.00 77.00 368 VAL A O 1
ATOM 2851 N N . ILE A 1 369 ? -14.322 -1.016 -5.436 1.00 87.31 369 ILE A N 1
ATOM 2852 C CA . ILE A 1 369 ? -14.240 -0.736 -3.999 1.00 87.31 369 ILE A CA 1
ATOM 2853 C C . ILE A 1 369 ? -13.613 -1.931 -3.276 1.00 87.31 369 ILE A C 1
ATOM 2855 O O . ILE A 1 369 ? -13.942 -3.085 -3.572 1.00 87.31 369 ILE A O 1
ATOM 2859 N N . ARG A 1 370 ? -12.709 -1.656 -2.336 1.00 90.69 370 ARG A N 1
ATOM 2860 C CA . ARG A 1 370 ? -12.048 -2.662 -1.497 1.00 90.69 370 ARG A CA 1
ATOM 2861 C C . ARG A 1 370 ? -12.129 -2.267 -0.031 1.00 90.69 370 ARG A C 1
ATOM 2863 O O . ARG A 1 370 ? -12.065 -1.083 0.285 1.00 90.69 370 ARG A O 1
ATOM 2870 N N . TYR A 1 371 ? -12.266 -3.254 0.846 1.00 95.25 371 TYR A N 1
ATOM 2871 C CA . TYR A 1 371 ? -12.295 -3.067 2.293 1.00 95.25 371 TYR A CA 1
ATOM 2872 C C . TYR A 1 371 ? -11.273 -3.990 2.942 1.00 95.25 371 TYR A C 1
ATOM 2874 O O . TYR A 1 371 ? -11.258 -5.189 2.659 1.00 95.25 371 TYR A O 1
ATOM 2882 N N . TYR A 1 372 ? -10.447 -3.413 3.807 1.00 93.69 372 TYR A N 1
ATOM 2883 C CA . TYR A 1 372 ? -9.409 -4.085 4.560 1.00 93.69 372 TYR A CA 1
ATOM 2884 C C . TYR A 1 372 ? -9.624 -3.908 6.058 1.00 93.69 372 TYR A C 1
ATOM 2886 O O . TYR A 1 372 ? -10.045 -2.840 6.518 1.00 93.69 372 TYR A O 1
ATOM 2894 N N . VAL A 1 373 ? -9.286 -4.951 6.807 1.00 93.12 373 VAL A N 1
ATOM 2895 C CA . VAL A 1 373 ? -9.252 -4.952 8.270 1.00 93.12 373 VAL A CA 1
ATOM 2896 C C . VAL A 1 373 ? -7.915 -5.543 8.697 1.00 93.12 373 VAL A C 1
ATOM 2898 O O . VAL A 1 373 ? -7.581 -6.644 8.278 1.00 93.12 373 VAL A O 1
ATOM 2901 N N . ASN A 1 374 ? -7.139 -4.815 9.501 1.00 90.25 374 ASN A N 1
ATOM 2902 C CA . ASN A 1 374 ? -5.835 -5.249 10.020 1.00 90.25 374 ASN A CA 1
ATOM 2903 C C . ASN A 1 374 ? -4.881 -5.774 8.929 1.00 90.25 374 ASN A C 1
ATOM 2905 O O . ASN A 1 374 ? -4.219 -6.795 9.099 1.00 90.25 374 ASN A O 1
ATOM 2909 N N . GLY A 1 375 ? -4.837 -5.083 7.786 1.00 85.12 375 GLY A N 1
ATOM 2910 C CA . GLY A 1 375 ? -3.995 -5.467 6.651 1.00 85.12 375 GLY A CA 1
ATOM 2911 C C . GLY A 1 375 ? -4.491 -6.670 5.845 1.00 85.12 375 GLY A C 1
ATOM 2912 O O . GLY A 1 375 ? -3.800 -7.090 4.925 1.00 85.12 375 GLY A O 1
ATOM 2913 N N . GLU A 1 376 ? -5.674 -7.211 6.134 1.00 84.38 376 GLU A N 1
ATOM 2914 C CA . GLU A 1 376 ? -6.310 -8.264 5.340 1.00 84.38 376 GLU A CA 1
ATOM 2915 C C . GLU A 1 376 ? -7.382 -7.665 4.424 1.00 84.38 376 GLU A C 1
ATOM 2917 O O . GLU A 1 376 ? -8.239 -6.909 4.882 1.00 84.38 376 GLU A O 1
ATOM 2922 N N . LEU A 1 377 ? -7.374 -8.016 3.134 1.00 85.62 377 LEU A N 1
ATOM 2923 C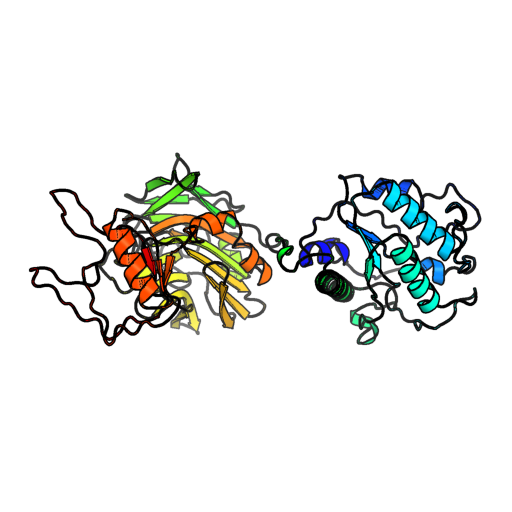 CA . LEU A 1 377 ? -8.461 -7.686 2.208 1.00 85.62 377 LEU A CA 1
ATOM 2924 C C . LEU A 1 377 ? -9.692 -8.541 2.536 1.00 85.62 377 LEU A C 1
ATOM 2926 O O . LEU A 1 377 ? -9.767 -9.704 2.148 1.00 85.62 377 LEU A O 1
ATOM 2930 N N . VAL A 1 378 ? -10.687 -7.954 3.201 1.00 89.38 378 VAL A N 1
ATOM 2931 C CA . VAL A 1 378 ? -11.902 -8.677 3.607 1.00 89.38 378 VAL A CA 1
ATOM 2932 C C . VAL A 1 378 ? -12.980 -8.685 2.527 1.00 89.38 378 VAL A C 1
ATOM 2934 O O . VAL A 1 378 ? -13.858 -9.549 2.539 1.00 89.38 378 VAL A O 1
ATOM 2937 N N . ARG A 1 379 ? -12.960 -7.718 1.598 1.00 89.38 379 ARG A N 1
ATOM 2938 C CA . ARG A 1 379 ? -13.936 -7.664 0.502 1.00 89.38 379 ARG A CA 1
ATOM 2939 C C . ARG A 1 379 ? -13.479 -6.813 -0.677 1.00 89.38 379 ARG A C 1
ATOM 2941 O O . ARG A 1 379 ? -13.027 -5.686 -0.493 1.00 89.38 379 ARG A O 1
ATOM 2948 N N . THR A 1 380 ? -13.762 -7.302 -1.882 1.00 87.88 380 THR A N 1
ATOM 2949 C CA . THR A 1 380 ? -13.727 -6.535 -3.138 1.00 87.88 380 THR A CA 1
ATOM 2950 C C . THR A 1 380 ? -15.120 -6.510 -3.755 1.00 87.88 380 THR A C 1
ATOM 2952 O O . THR A 1 380 ? -15.869 -7.485 -3.669 1.00 87.88 380 THR A O 1
ATOM 2955 N N . GLY A 1 381 ? -15.497 -5.398 -4.377 1.00 81.38 381 GLY A N 1
ATOM 2956 C CA . GLY A 1 381 ? -16.756 -5.303 -5.101 1.00 81.38 381 GLY A CA 1
ATOM 2957 C C . GLY A 1 381 ? -16.763 -4.214 -6.157 1.00 81.38 381 GLY A C 1
ATOM 2958 O O . GLY A 1 381 ? -15.788 -3.485 -6.343 1.00 81.38 381 GLY A O 1
ATOM 2959 N N . THR A 1 382 ? -17.899 -4.123 -6.844 1.00 74.31 382 THR A N 1
ATOM 2960 C CA . THR A 1 382 ? -18.125 -3.157 -7.917 1.00 74.31 382 THR A CA 1
ATOM 2961 C C . THR A 1 382 ? -19.124 -2.093 -7.485 1.00 74.31 382 THR A C 1
ATOM 2963 O O . THR A 1 382 ? -20.104 -2.391 -6.799 1.00 74.31 382 THR A O 1
ATOM 2966 N N . ARG A 1 383 ? -18.898 -0.852 -7.912 1.00 69.50 383 ARG A N 1
ATOM 2967 C CA . ARG A 1 383 ? -19.703 0.309 -7.535 1.00 69.50 383 ARG A CA 1
ATOM 2968 C C . ARG A 1 383 ? -20.088 1.151 -8.747 1.00 69.50 383 ARG A C 1
ATOM 2970 O O . ARG A 1 383 ? -19.232 1.519 -9.541 1.00 69.50 383 ARG A O 1
ATOM 2977 N N . ALA A 1 384 ? -21.356 1.538 -8.856 1.00 67.50 384 ALA A N 1
ATOM 2978 C CA . ALA A 1 384 ? -21.832 2.357 -9.969 1.00 67.50 384 ALA A CA 1
ATOM 2979 C C . ALA A 1 384 ? -21.350 3.816 -9.858 1.00 67.50 384 ALA A C 1
ATOM 2981 O O . ALA A 1 384 ? -21.126 4.330 -8.762 1.00 67.50 384 ALA A O 1
ATOM 2982 N N . ALA A 1 385 ? -21.253 4.522 -10.990 1.00 63.78 385 ALA A N 1
ATOM 2983 C CA . ALA A 1 385 ? -20.900 5.948 -11.015 1.00 63.78 385 ALA A CA 1
ATOM 2984 C C . ALA A 1 385 ? -21.863 6.827 -10.188 1.00 63.78 385 ALA A C 1
ATOM 2986 O O . ALA A 1 385 ? -21.445 7.840 -9.634 1.00 63.78 385 ALA A O 1
ATOM 2987 N N . THR A 1 386 ? -23.136 6.425 -10.081 1.00 69.25 386 THR A N 1
ATOM 2988 C CA . THR A 1 386 ? -24.204 7.165 -9.385 1.00 69.25 386 THR A CA 1
ATOM 2989 C C . THR A 1 386 ? -24.296 6.877 -7.881 1.00 69.25 386 THR A C 1
ATOM 2991 O O . THR A 1 386 ? -25.142 7.447 -7.191 1.00 69.25 386 THR A O 1
ATOM 2994 N N . ASP A 1 387 ? -23.455 5.983 -7.356 1.00 74.62 387 ASP A N 1
ATOM 2995 C CA . ASP A 1 387 ? -23.326 5.756 -5.914 1.00 74.62 387 ASP A CA 1
ATOM 2996 C C . ASP A 1 387 ? -22.629 6.962 -5.241 1.00 74.62 387 ASP A C 1
ATOM 2998 O O . ASP A 1 387 ? -21.872 7.686 -5.892 1.00 74.62 387 ASP A O 1
ATOM 3002 N N . MET A 1 388 ? -22.863 7.178 -3.941 1.00 75.06 388 MET A N 1
ATOM 3003 C CA . MET A 1 388 ? -22.452 8.341 -3.119 1.00 75.06 388 MET A CA 1
ATOM 3004 C C . MET A 1 388 ? -22.492 9.658 -3.891 1.00 75.06 388 MET A C 1
ATOM 3006 O O . MET A 1 388 ? -21.436 10.214 -4.218 1.00 75.06 388 MET A O 1
ATOM 3010 N N . PRO A 1 389 ? -23.687 10.134 -4.264 1.00 71.88 389 PRO A N 1
ATOM 3011 C CA . PRO A 1 389 ? -23.807 11.514 -4.708 1.00 71.88 389 PRO A CA 1
ATOM 3012 C C . PRO A 1 389 ? -23.319 12.425 -3.580 1.00 71.88 389 PRO A C 1
ATOM 3014 O O . PRO A 1 389 ? -23.502 12.079 -2.416 1.00 71.88 389 PRO A O 1
ATOM 3017 N N . LEU A 1 390 ? -22.746 13.585 -3.899 1.00 68.94 390 LEU A N 1
ATOM 3018 C CA . LEU A 1 390 ? -22.471 14.569 -2.854 1.00 68.94 390 LEU A CA 1
ATOM 3019 C C . LEU A 1 390 ? -23.735 14.826 -2.021 1.00 68.94 390 LEU A C 1
ATOM 3021 O O . LEU A 1 390 ? -24.837 14.893 -2.595 1.00 68.94 390 LEU A O 1
ATOM 3025 N N . PRO A 1 391 ? -23.588 14.935 -0.691 1.00 64.19 391 PRO A N 1
ATOM 3026 C CA . PRO A 1 391 ? -24.708 15.238 0.181 1.00 64.19 391 PRO A CA 1
ATOM 3027 C C . PRO A 1 391 ? -25.351 16.554 -0.263 1.00 64.19 391 PRO A C 1
ATOM 3029 O O . PRO A 1 391 ? -24.672 17.537 -0.546 1.00 64.19 391 PRO A O 1
ATOM 3032 N N . LYS A 1 392 ? -26.682 16.543 -0.369 1.00 55.69 392 LYS A N 1
ATOM 3033 C CA . LYS A 1 392 ? -27.501 17.744 -0.562 1.00 55.69 392 LYS A CA 1
ATOM 3034 C C . LYS A 1 392 ? -28.347 17.888 0.690 1.00 55.69 392 LYS A C 1
ATOM 3036 O O . LYS A 1 392 ? -29.417 17.287 0.741 1.00 55.69 392 LYS A O 1
ATOM 3041 N N . CYS A 1 393 ? -27.879 18.632 1.686 1.00 50.31 393 CYS A N 1
ATOM 3042 C CA . CYS A 1 393 ? -28.628 18.776 2.934 1.00 50.31 393 CYS A CA 1
ATOM 3043 C C . CYS A 1 393 ? -29.535 20.010 2.970 1.00 50.31 393 CYS A C 1
ATOM 3045 O O . CYS A 1 393 ? -29.264 21.056 2.377 1.00 50.31 393 CYS A O 1
ATOM 3047 N N . GLY A 1 394 ? -30.677 19.822 3.635 1.00 41.94 394 GLY A N 1
ATOM 3048 C CA . GLY A 1 394 ? -31.871 20.655 3.580 1.00 41.94 394 GLY A CA 1
ATOM 3049 C C . GLY A 1 394 ? -31.704 22.096 4.074 1.00 41.94 394 GLY A C 1
ATOM 3050 O O . GLY A 1 394 ? -31.294 22.381 5.192 1.00 41.94 394 GLY A O 1
ATOM 3051 N N . THR A 1 395 ? -32.170 23.013 3.231 1.00 48.28 395 THR A N 1
ATOM 3052 C CA . THR A 1 395 ? -32.623 24.394 3.491 1.00 48.28 395 THR A CA 1
ATOM 3053 C C . THR A 1 395 ? -31.642 25.473 3.963 1.00 48.28 395 THR A C 1
ATOM 3055 O O . THR A 1 395 ? -31.951 26.628 3.685 1.00 48.28 395 THR A O 1
ATOM 3058 N N . VAL A 1 396 ? -30.475 25.188 4.564 1.00 51.38 396 VAL A N 1
ATOM 3059 C CA . VAL A 1 396 ? -29.564 26.285 5.005 1.00 51.38 396 VAL A CA 1
ATOM 3060 C C . VAL A 1 396 ? -28.127 26.203 4.482 1.00 51.38 396 VAL A C 1
ATOM 3062 O O . VAL A 1 396 ? -27.519 27.241 4.246 1.00 51.38 396 VAL A O 1
ATOM 3065 N N . LYS A 1 397 ? -27.584 25.002 4.255 1.00 56.44 397 LYS A N 1
ATOM 3066 C CA . LYS A 1 397 ? -26.144 24.795 4.001 1.00 56.44 397 LYS A CA 1
ATOM 3067 C C . LYS A 1 397 ? -25.830 24.026 2.721 1.00 56.44 397 LYS A C 1
ATOM 3069 O O . LYS A 1 397 ? -24.786 23.404 2.644 1.00 56.44 397 LYS A O 1
ATOM 3074 N N . GLY A 1 398 ? -26.715 24.076 1.722 1.00 59.47 398 GLY A N 1
ATOM 3075 C CA . GLY A 1 398 ? -26.765 23.169 0.562 1.00 59.47 398 GLY A CA 1
ATOM 3076 C C . GLY A 1 398 ? -25.440 22.679 -0.048 1.00 59.47 398 GLY A C 1
ATOM 3077 O O . GLY A 1 398 ? -25.462 21.591 -0.613 1.00 59.47 398 GLY A O 1
ATOM 3078 N N . HIS A 1 399 ? -24.329 23.423 0.085 1.00 72.62 399 HIS A N 1
ATOM 3079 C CA . HIS A 1 399 ? -22.993 23.070 -0.403 1.00 72.62 399 HIS A CA 1
ATOM 3080 C C . HIS A 1 399 ? -21.802 23.532 0.496 1.00 72.62 399 HIS A C 1
ATOM 3082 O O . HIS A 1 399 ? -20.652 23.378 0.085 1.00 72.62 399 HIS A O 1
ATOM 3088 N N . GLU A 1 400 ? -22.029 24.075 1.705 1.00 81.12 400 GLU A N 1
ATOM 3089 C CA . GLU A 1 400 ? -20.985 24.672 2.577 1.00 81.12 400 GLU A CA 1
ATOM 3090 C C . GLU A 1 400 ? -21.095 24.213 4.039 1.00 81.12 400 GLU A C 1
ATOM 3092 O O . GLU A 1 400 ? -22.194 24.057 4.572 1.00 81.12 400 GLU A O 1
ATOM 3097 N N . GLY A 1 401 ? -19.959 24.049 4.720 1.00 80.62 401 GLY A N 1
ATOM 3098 C CA . GLY A 1 401 ? -19.902 23.648 6.124 1.00 80.62 401 GLY A CA 1
ATOM 3099 C C . GLY A 1 401 ? -20.428 22.235 6.372 1.00 80.62 401 GLY A C 1
ATOM 3100 O O . GLY A 1 401 ? -21.006 21.991 7.432 1.00 80.62 401 GLY A O 1
ATOM 3101 N N . LEU A 1 402 ? -20.247 21.343 5.393 1.00 85.50 402 LEU A N 1
ATOM 3102 C CA . LEU A 1 402 ? -20.428 19.903 5.551 1.00 85.50 402 LEU A CA 1
ATOM 3103 C C . LEU A 1 402 ? -19.386 19.385 6.533 1.00 85.50 402 LEU A C 1
ATOM 3105 O O . LEU A 1 402 ? -18.349 20.016 6.756 1.00 85.50 402 LEU A O 1
ATOM 3109 N N . TRP A 1 403 ? -19.634 18.220 7.116 1.00 88.44 403 TRP A N 1
ATOM 3110 C CA . TRP A 1 403 ? -18.740 17.710 8.138 1.00 88.44 403 TRP A CA 1
ATOM 3111 C C . TRP A 1 403 ? -18.672 16.192 8.187 1.00 88.44 403 TRP A C 1
ATOM 3113 O O . TRP A 1 403 ? -19.487 15.455 7.624 1.00 88.44 403 TRP A O 1
ATOM 3123 N N . ILE A 1 404 ? -17.592 15.750 8.813 1.00 91.94 404 ILE A N 1
ATOM 3124 C CA . ILE A 1 404 ? -17.277 14.371 9.140 1.00 91.94 404 ILE A CA 1
ATOM 3125 C C . ILE A 1 404 ? -17.314 14.273 10.656 1.00 91.94 404 ILE A C 1
ATOM 3127 O O . ILE A 1 404 ? -16.765 15.144 11.327 1.00 91.94 404 ILE A O 1
ATOM 3131 N N . CYS A 1 405 ? -17.927 13.218 11.175 1.00 92.88 405 CYS A N 1
ATOM 3132 C CA . CYS A 1 405 ? -17.999 12.910 12.596 1.00 92.88 405 CYS A CA 1
ATOM 3133 C C . CYS A 1 405 ? -17.137 11.679 12.900 1.00 92.88 405 CYS A C 1
ATOM 3135 O O . CYS A 1 405 ? -17.201 10.686 12.174 1.00 92.88 405 CYS A O 1
ATOM 3137 N N . LEU A 1 406 ? -16.324 11.745 13.956 1.00 95.56 406 LEU A N 1
ATOM 3138 C CA . LEU A 1 406 ? -15.637 10.604 14.564 1.00 95.56 406 LEU A CA 1
ATOM 3139 C C . LEU A 1 406 ? -16.2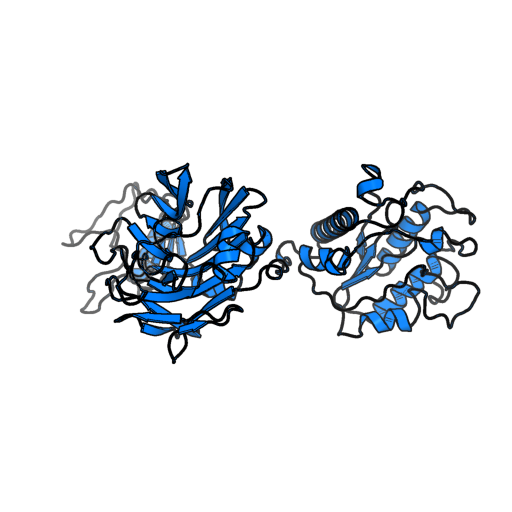97 10.337 15.919 1.00 95.56 406 LEU A C 1
ATOM 3141 O O . LEU A 1 406 ? -16.366 11.240 16.755 1.00 95.56 406 LEU A O 1
ATOM 3145 N N . GLY A 1 407 ? -16.732 9.098 16.136 1.00 93.94 407 GLY A N 1
ATOM 3146 C CA . GLY A 1 407 ? -17.494 8.691 17.317 1.00 93.94 407 GLY A CA 1
ATOM 3147 C C . GLY A 1 407 ? -19.007 8.824 17.147 1.00 93.94 407 GLY A C 1
ATOM 3148 O O . GLY A 1 407 ? -19.714 8.893 18.142 1.00 93.94 407 GLY A O 1
ATOM 3149 N N . GLY A 1 408 ? -19.522 8.864 15.915 1.00 91.19 408 GLY A N 1
ATOM 3150 C CA . GLY A 1 408 ? -20.958 8.920 15.654 1.00 91.19 408 GLY A CA 1
ATOM 3151 C C . GLY A 1 408 ? -21.307 9.069 14.179 1.00 91.19 408 GLY A C 1
ATOM 3152 O O . GLY A 1 408 ? -20.450 8.990 13.296 1.00 91.19 408 GLY A O 1
ATOM 3153 N N . ASP A 1 409 ? -22.593 9.281 13.932 1.00 87.25 409 ASP A N 1
ATOM 3154 C CA . ASP A 1 409 ? -23.184 9.576 12.633 1.00 87.25 409 ASP A CA 1
ATOM 3155 C C . ASP A 1 409 ? -23.551 11.062 12.539 1.00 87.25 409 ASP A C 1
ATOM 3157 O O . ASP A 1 409 ? -23.791 11.742 13.540 1.00 87.25 409 ASP A O 1
ATOM 3161 N N . VAL A 1 410 ? -23.569 11.587 11.323 1.00 84.50 410 VAL A N 1
ATOM 3162 C CA . VAL A 1 410 ? -23.753 13.021 11.089 1.00 84.50 410 VAL A CA 1
ATOM 3163 C C . VAL A 1 410 ? -25.245 13.360 11.024 1.00 84.50 410 VAL A C 1
ATOM 3165 O O . VAL A 1 410 ? -26.013 12.662 10.365 1.00 84.50 410 VAL A O 1
ATOM 3168 N N . THR A 1 411 ? -25.667 14.437 11.696 1.00 79.81 411 THR A N 1
ATOM 3169 C CA . THR A 1 411 ? -27.023 15.000 11.544 1.00 79.81 411 THR A CA 1
ATOM 3170 C C . THR A 1 411 ? -27.098 15.893 10.309 1.00 79.81 411 THR A C 1
ATOM 3172 O O . THR A 1 411 ? -26.081 16.386 9.843 1.00 79.81 411 THR A O 1
ATOM 3175 N N . SER A 1 412 ? -28.306 16.207 9.831 1.00 72.44 412 SER A N 1
ATOM 3176 C CA . SER A 1 412 ? -28.504 17.213 8.772 1.00 72.44 412 SER A CA 1
ATOM 3177 C C . SER A 1 412 ? -28.207 18.668 9.203 1.00 72.44 412 SER A C 1
ATOM 3179 O O . SER A 1 412 ? -28.580 19.612 8.501 1.00 72.44 412 SER A O 1
ATOM 3181 N N . GLY A 1 413 ? -27.696 18.864 10.424 1.00 68.94 413 GLY A N 1
ATOM 3182 C CA . GLY A 1 413 ? -27.445 20.155 11.062 1.00 68.94 413 GLY A CA 1
ATOM 3183 C C . GLY A 1 413 ? -25.969 20.557 11.021 1.00 68.94 413 GLY A C 1
ATOM 3184 O O . GLY A 1 413 ? -25.132 19.878 10.439 1.00 68.94 413 GLY A O 1
ATOM 3185 N N . ASP A 1 414 ? -25.638 21.691 11.645 1.00 70.62 414 ASP A N 1
ATOM 3186 C CA . ASP A 1 414 ? -24.239 22.107 11.804 1.00 70.62 414 ASP A CA 1
ATOM 3187 C C . ASP A 1 414 ? -23.460 21.132 12.703 1.00 70.62 414 ASP A C 1
ATOM 3189 O O . ASP A 1 414 ? -24.055 20.468 13.550 1.00 70.62 414 ASP A O 1
ATOM 3193 N N . CYS A 1 415 ? -22.127 21.128 12.622 1.00 67.06 415 CYS A N 1
ATOM 3194 C CA . CYS A 1 415 ? -21.277 20.308 13.493 1.00 67.06 415 CYS A CA 1
ATOM 3195 C C . CYS A 1 415 ? -21.439 20.610 14.996 1.00 67.06 415 CYS A C 1
ATOM 3197 O O . CYS A 1 415 ? -20.949 19.850 15.826 1.00 67.06 415 CYS A O 1
ATOM 3199 N N . ASN A 1 416 ? -22.155 21.680 15.359 1.00 73.25 416 ASN A N 1
ATOM 3200 C CA . ASN A 1 416 ? -22.536 22.036 16.730 1.00 73.25 416 ASN A CA 1
ATOM 3201 C C . ASN A 1 416 ? -23.963 21.597 17.128 1.00 73.25 416 ASN A C 1
ATOM 3203 O O . ASN A 1 416 ? -24.376 21.818 18.263 1.00 73.25 416 ASN A O 1
ATOM 3207 N N . ALA A 1 417 ? -24.745 21.023 16.209 1.00 73.12 417 ALA A N 1
ATOM 3208 C CA . ALA A 1 417 ? -26.139 20.627 16.439 1.00 73.12 417 ALA A CA 1
ATOM 3209 C C . ALA A 1 417 ? -26.285 19.246 17.109 1.00 73.12 417 ALA A C 1
ATOM 3211 O O . ALA A 1 417 ? -27.377 18.902 17.561 1.00 73.12 417 ALA A O 1
ATOM 3212 N N . GLY A 1 418 ? -25.194 18.482 17.199 1.00 79.25 418 GLY A N 1
ATOM 3213 C CA . GLY A 1 418 ? -25.155 17.124 17.735 1.00 79.25 418 GLY A CA 1
ATOM 3214 C C . GLY A 1 418 ? -24.952 16.063 16.652 1.00 79.25 418 GLY A C 1
ATOM 3215 O O . GLY A 1 418 ? -25.210 16.299 15.468 1.00 79.25 418 GLY A O 1
ATOM 3216 N N . ALA A 1 419 ? -24.489 14.889 17.078 1.00 86.50 419 ALA A N 1
ATOM 3217 C CA . ALA A 1 419 ? -24.338 13.692 16.256 1.00 86.50 419 ALA A CA 1
ATOM 3218 C C . ALA A 1 419 ? -25.433 12.658 16.584 1.00 86.50 419 ALA A C 1
ATOM 3220 O O . ALA A 1 419 ? -25.990 12.626 17.688 1.00 86.50 419 ALA A O 1
ATOM 3221 N N . GLU A 1 420 ? -25.765 11.809 15.613 1.00 87.00 420 GLU A N 1
ATOM 3222 C CA . GLU A 1 420 ? -26.665 10.670 15.813 1.00 87.00 420 GLU A CA 1
ATOM 3223 C C . GLU A 1 420 ? -25.862 9.406 16.102 1.00 87.00 420 GLU A C 1
ATOM 3225 O O . GLU A 1 420 ? -24.743 9.251 15.630 1.00 87.00 420 GLU A O 1
ATOM 3230 N N . ASN A 1 421 ? -26.447 8.455 16.833 1.00 88.06 421 ASN A N 1
ATOM 3231 C CA . ASN A 1 421 ? -25.836 7.144 17.082 1.00 88.06 421 ASN A CA 1
ATOM 3232 C C . ASN A 1 421 ? -24.380 7.244 17.591 1.00 88.06 421 ASN A C 1
ATOM 3234 O O . ASN A 1 421 ? -23.538 6.404 17.244 1.00 88.06 421 ASN A O 1
ATOM 3238 N N . SER A 1 422 ? -24.077 8.285 18.382 1.00 91.06 422 SER A N 1
ATOM 3239 C CA . SER A 1 422 ? -22.741 8.489 18.934 1.00 91.06 422 SER A CA 1
ATOM 3240 C C . SER A 1 422 ? -22.308 7.276 19.736 1.00 91.06 422 SER A C 1
ATOM 3242 O O . SER A 1 422 ? -23.110 6.651 20.431 1.00 91.06 422 SER A O 1
ATOM 3244 N N . SER A 1 423 ? -21.041 6.923 19.616 1.00 92.62 423 SER A N 1
ATOM 3245 C CA . SER A 1 423 ? -20.492 5.648 20.044 1.00 92.62 423 SER A CA 1
ATOM 3246 C C . SER A 1 423 ? -19.195 5.868 20.801 1.00 92.62 423 SER A C 1
ATOM 3248 O O . SER A 1 423 ? -18.367 6.672 20.388 1.00 92.62 423 SER A O 1
ATOM 3250 N N . ALA A 1 424 ? -18.979 5.107 21.874 1.00 93.88 424 ALA A N 1
ATOM 3251 C CA . ALA A 1 424 ? -17.733 5.188 22.624 1.00 93.88 424 ALA A CA 1
ATOM 3252 C C . ALA A 1 424 ? -16.586 4.516 21.849 1.00 93.88 424 ALA A C 1
ATOM 3254 O O . ALA A 1 424 ? -16.540 3.286 21.733 1.00 93.88 424 ALA A O 1
ATOM 3255 N N . CYS A 1 425 ? -15.685 5.334 21.306 1.00 95.50 425 CYS A N 1
ATOM 3256 C CA . CYS A 1 425 ? -14.522 4.903 20.534 1.00 95.50 425 CYS A CA 1
ATOM 3257 C C . CYS A 1 425 ? -13.255 5.656 20.957 1.00 95.50 425 CYS A C 1
ATOM 3259 O O . CYS A 1 425 ? -13.309 6.848 21.280 1.00 95.50 425 CYS A O 1
ATOM 3261 N N . SER A 1 426 ? -12.111 4.983 20.834 1.00 96.19 426 SER A N 1
ATOM 3262 C CA . SER A 1 426 ? -10.773 5.557 20.990 1.00 96.19 426 SER A CA 1
ATOM 3263 C C . SER A 1 426 ? -10.045 5.540 19.645 1.00 96.19 426 SER A C 1
ATOM 3265 O O . SER A 1 426 ? -9.833 4.476 19.063 1.00 96.19 426 SER A O 1
ATOM 3267 N N . PHE A 1 427 ? -9.656 6.707 19.139 1.00 97.88 427 PHE A N 1
ATOM 3268 C CA . PHE A 1 427 ? -8.986 6.883 17.850 1.00 97.88 427 PHE A CA 1
ATOM 3269 C C . PHE A 1 427 ? -7.511 7.220 18.044 1.00 97.88 427 PHE A C 1
ATOM 3271 O O . PHE A 1 427 ? -7.187 8.155 18.771 1.00 97.88 427 PHE A O 1
ATOM 3278 N N . VAL A 1 428 ? -6.623 6.523 17.334 1.00 97.00 428 VAL A N 1
ATOM 3279 C CA . VAL A 1 428 ? -5.220 6.952 17.190 1.00 97.00 428 VAL A CA 1
ATOM 3280 C C . VAL A 1 428 ? -5.125 7.989 16.071 1.00 97.00 428 VAL A C 1
ATOM 3282 O O . VAL A 1 428 ? -4.532 9.053 16.238 1.00 97.00 428 VAL A O 1
ATOM 3285 N N . PHE A 1 429 ? -5.748 7.694 14.927 1.00 97.31 429 PHE A N 1
ATOM 3286 C CA . PHE A 1 429 ? -5.866 8.620 13.806 1.00 97.31 429 PHE A CA 1
ATOM 3287 C C . PHE A 1 429 ? -7.070 8.292 12.914 1.00 97.31 429 PHE A C 1
ATOM 3289 O O . PHE A 1 429 ? -7.557 7.157 12.890 1.00 97.31 429 PHE A O 1
ATOM 3296 N N . ALA A 1 430 ? -7.489 9.276 12.117 1.00 97.75 430 ALA A N 1
ATOM 3297 C CA . ALA A 1 430 ? -8.391 9.092 10.983 1.00 97.75 430 ALA A CA 1
ATOM 3298 C C . ALA A 1 430 ? -7.912 9.924 9.785 1.00 97.75 430 ALA A C 1
ATOM 3300 O O . ALA A 1 430 ? -7.671 11.126 9.895 1.00 97.75 430 ALA A O 1
ATOM 3301 N N . ARG A 1 431 ? -7.775 9.288 8.624 1.00 96.81 431 ARG A N 1
ATOM 3302 C CA . ARG A 1 431 ? -7.177 9.867 7.421 1.00 96.81 431 ARG A CA 1
ATOM 3303 C C . ARG A 1 431 ? -8.062 9.676 6.206 1.00 96.81 431 ARG A C 1
ATOM 3305 O O . ARG A 1 431 ? -8.738 8.657 6.055 1.00 96.81 431 ARG A O 1
ATOM 3312 N N . ILE A 1 432 ? -8.006 10.657 5.312 1.00 95.88 432 ILE A N 1
ATOM 3313 C CA . ILE A 1 432 ? -8.664 10.605 4.007 1.00 95.88 432 ILE A CA 1
ATOM 3314 C C . ILE A 1 432 ? -7.678 11.052 2.938 1.00 95.88 432 ILE A C 1
ATOM 3316 O O . ILE A 1 432 ? -7.047 12.102 3.068 1.00 95.88 432 ILE A O 1
ATOM 3320 N N . TYR A 1 433 ? -7.564 10.259 1.879 1.00 94.25 433 TYR A N 1
ATOM 3321 C CA . TYR A 1 433 ? -6.611 10.462 0.794 1.00 94.25 433 TYR A CA 1
ATOM 3322 C C . TYR A 1 433 ? -7.314 10.929 -0.487 1.00 94.25 433 TYR A C 1
ATOM 3324 O O . TYR A 1 433 ? -8.403 10.448 -0.812 1.00 94.25 433 TYR A O 1
ATOM 3332 N N . ASP A 1 434 ? -6.663 11.821 -1.235 1.00 88.50 434 ASP A N 1
ATOM 3333 C CA . ASP A 1 434 ? -7.031 12.194 -2.603 1.00 88.50 434 ASP A CA 1
ATOM 3334 C C . ASP A 1 434 ? -6.609 11.085 -3.566 1.00 88.50 434 ASP A C 1
ATOM 3336 O O . ASP A 1 434 ? -5.494 11.083 -4.084 1.00 88.50 434 ASP A O 1
ATOM 3340 N N . GLY A 1 435 ? -7.469 10.089 -3.740 1.00 83.62 435 GLY A N 1
ATOM 3341 C CA . GLY A 1 435 ? -7.185 8.932 -4.574 1.00 83.62 435 GLY A CA 1
ATOM 3342 C C . GLY A 1 435 ? -7.577 7.610 -3.931 1.00 83.62 435 GLY A C 1
ATOM 3343 O O . GLY A 1 435 ? -7.590 7.434 -2.710 1.00 83.62 435 GLY A O 1
ATOM 3344 N N . ALA A 1 436 ? -7.889 6.648 -4.792 1.00 82.81 436 ALA A N 1
ATOM 3345 C CA . ALA A 1 436 ? -8.069 5.264 -4.409 1.00 82.81 436 ALA A CA 1
ATOM 3346 C C . ALA A 1 436 ? -6.689 4.625 -4.371 1.00 82.81 436 ALA A C 1
ATOM 3348 O O . ALA A 1 436 ? -6.057 4.457 -5.413 1.00 82.81 436 ALA A O 1
ATOM 3349 N N . LEU A 1 437 ? -6.226 4.282 -3.176 1.00 81.19 437 LEU A N 1
ATOM 3350 C CA . LEU A 1 437 ? -5.023 3.497 -3.024 1.00 81.19 437 LEU A CA 1
ATOM 3351 C C . LEU A 1 437 ? -5.233 2.156 -3.731 1.00 81.19 437 LEU A C 1
ATOM 3353 O O . LEU A 1 437 ? -6.284 1.510 -3.616 1.00 81.19 437 LEU A O 1
ATOM 3357 N N . SER A 1 438 ? -4.228 1.749 -4.492 1.00 73.81 438 SER A N 1
ATOM 3358 C CA . SER A 1 438 ? -4.169 0.414 -5.064 1.00 73.81 438 SER A CA 1
ATOM 3359 C C . SER A 1 438 ? -4.031 -0.635 -3.957 1.00 73.81 438 SER A C 1
ATOM 3361 O O . SER A 1 438 ? -3.909 -0.341 -2.767 1.00 73.81 438 SER A O 1
ATOM 3363 N N . GLU A 1 439 ? -4.149 -1.902 -4.332 1.00 73.81 439 GLU A N 1
ATOM 3364 C CA . GLU A 1 439 ? -4.258 -2.968 -3.342 1.00 73.81 439 GLU A CA 1
ATOM 3365 C C . GLU A 1 439 ? -2.995 -3.124 -2.495 1.00 73.81 439 GLU A C 1
ATOM 3367 O O . GLU A 1 439 ? -3.084 -3.254 -1.278 1.00 73.81 439 GLU A O 1
ATOM 3372 N N . THR A 1 440 ? -1.817 -3.021 -3.105 1.00 66.25 440 THR A N 1
ATOM 3373 C CA . THR A 1 440 ? -0.545 -3.121 -2.380 1.00 66.25 440 THR A CA 1
ATOM 3374 C C . THR A 1 440 ? -0.346 -1.924 -1.430 1.00 66.25 440 THR A C 1
ATOM 3376 O O . THR A 1 440 ? 0.276 -2.062 -0.385 1.00 66.25 440 THR A O 1
ATOM 3379 N N . ALA A 1 441 ? -0.920 -0.759 -1.714 1.00 69.25 441 ALA A N 1
ATOM 3380 C CA . ALA A 1 441 ? -0.862 0.479 -0.951 1.00 69.25 441 ALA A CA 1
ATOM 3381 C C . ALA A 1 441 ? -1.692 0.380 0.297 1.00 69.25 441 ALA A C 1
ATOM 3383 O O . ALA A 1 441 ? -1.190 0.638 1.386 1.00 69.25 441 ALA A O 1
ATOM 3384 N N . ALA A 1 442 ? -2.937 -0.054 0.124 1.00 80.94 442 ALA A N 1
ATOM 3385 C CA . ALA A 1 442 ? -3.830 -0.322 1.229 1.00 80.94 442 ALA A CA 1
ATOM 3386 C C . ALA A 1 442 ? -3.239 -1.383 2.169 1.00 80.94 442 ALA A C 1
ATOM 3388 O O . ALA A 1 442 ? -3.261 -1.192 3.380 1.00 80.94 442 ALA A O 1
ATOM 3389 N N . LEU A 1 443 ? -2.626 -2.445 1.627 1.00 77.88 443 LEU A N 1
ATOM 3390 C CA . LEU A 1 443 ? -1.925 -3.455 2.430 1.00 77.88 443 LEU A CA 1
ATOM 3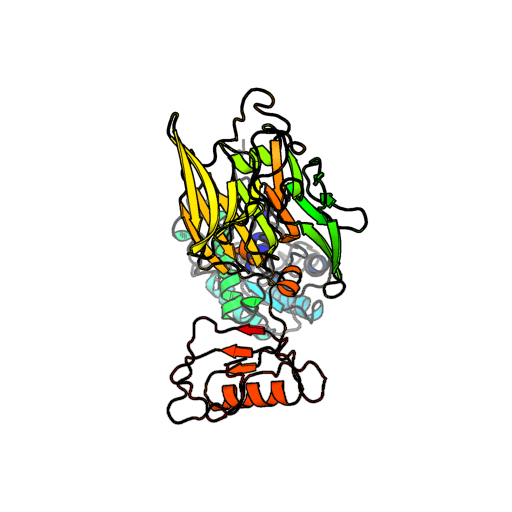391 C C . LEU A 1 443 ? -0.696 -2.874 3.159 1.00 77.88 443 LEU A C 1
ATOM 3393 O O . LEU A 1 443 ? -0.465 -3.186 4.323 1.00 77.88 443 LEU A O 1
ATOM 3397 N N . ASN A 1 444 ? 0.064 -1.982 2.516 1.00 77.88 444 ASN A N 1
ATOM 3398 C CA . ASN A 1 444 ? 1.241 -1.333 3.108 1.00 77.88 444 ASN A CA 1
ATOM 3399 C C . ASN A 1 444 ? 0.912 -0.315 4.212 1.00 77.88 444 ASN A C 1
ATOM 3401 O O . ASN A 1 444 ? 1.797 0.021 5.003 1.00 77.88 444 ASN A O 1
ATOM 3405 N N . LEU A 1 445 ? -0.328 0.179 4.290 1.00 84.94 445 LEU A N 1
ATOM 3406 C CA . LEU A 1 445 ? -0.769 0.994 5.425 1.00 84.94 445 LEU A CA 1
ATOM 3407 C C . LEU A 1 445 ? -0.733 0.196 6.740 1.00 84.94 445 LEU A C 1
ATOM 3409 O O . LEU A 1 445 ? -0.528 0.784 7.798 1.00 84.94 445 LEU A O 1
ATOM 3413 N N . TYR A 1 446 ? -0.835 -1.138 6.684 1.00 87.31 446 TYR A N 1
ATOM 3414 C CA . TYR A 1 446 ? -0.669 -2.028 7.836 1.00 87.31 446 TYR A CA 1
ATOM 3415 C C . TYR A 1 446 ? 0.815 -2.253 8.188 1.00 87.31 446 TYR A C 1
ATOM 3417 O O . TYR A 1 446 ? 1.368 -3.355 8.105 1.00 87.31 446 TYR A O 1
ATOM 3425 N N . ASN A 1 447 ? 1.492 -1.163 8.539 1.00 77.75 447 ASN A N 1
ATOM 3426 C CA . ASN A 1 447 ? 2.919 -1.117 8.862 1.00 77.75 447 ASN A CA 1
ATOM 3427 C C . ASN A 1 447 ? 3.188 -1.347 10.364 1.00 77.75 447 ASN A C 1
ATOM 3429 O O . ASN A 1 447 ? 2.272 -1.634 11.128 1.00 77.75 447 ASN A O 1
ATOM 3433 N N . SER A 1 448 ? 4.446 -1.231 10.801 1.00 75.25 448 SER A N 1
ATOM 3434 C CA . SER A 1 448 ? 4.850 -1.413 12.207 1.00 75.25 448 SER A CA 1
ATOM 3435 C C . SER A 1 448 ? 4.113 -0.499 13.189 1.00 75.25 448 SER A C 1
ATOM 3437 O O . SER A 1 448 ? 3.775 -0.934 14.287 1.00 75.25 448 SER A O 1
ATOM 3439 N N . ASP A 1 449 ? 3.833 0.743 12.792 1.00 80.06 449 ASP A N 1
ATOM 3440 C CA . ASP A 1 449 ? 3.220 1.753 13.662 1.00 80.06 449 ASP A CA 1
ATOM 3441 C C . ASP A 1 449 ? 1.734 1.487 13.882 1.00 80.06 449 ASP A C 1
ATOM 3443 O O . ASP A 1 449 ? 1.178 1.893 14.897 1.00 80.06 449 ASP A O 1
ATOM 3447 N N . VAL A 1 450 ? 1.095 0.802 12.933 1.00 87.12 450 VAL A N 1
ATOM 3448 C CA . VAL A 1 450 ? -0.267 0.286 13.071 1.00 87.12 450 VAL A CA 1
ATOM 3449 C C . VAL A 1 450 ? -0.252 -1.049 13.806 1.00 87.12 450 VAL A C 1
ATOM 3451 O O . VAL A 1 450 ? -1.010 -1.232 14.758 1.00 87.12 450 VAL A O 1
ATOM 3454 N N . LYS A 1 451 ? 0.649 -1.956 13.400 1.00 82.19 451 LYS A N 1
ATOM 3455 C CA . LYS A 1 451 ? 0.790 -3.288 13.987 1.00 82.19 451 LYS A CA 1
ATOM 3456 C C . LYS A 1 451 ? 0.977 -3.206 15.489 1.00 82.19 451 LYS A C 1
ATOM 3458 O O . LYS A 1 451 ? 0.267 -3.918 16.163 1.00 82.19 451 LYS A O 1
ATOM 3463 N N . LYS A 1 452 ? 1.773 -2.288 16.041 1.00 81.19 452 LYS A N 1
ATOM 3464 C CA . LYS A 1 452 ? 1.923 -2.191 17.507 1.00 81.19 452 LYS A CA 1
ATOM 3465 C C . LYS A 1 452 ? 0.597 -2.083 18.290 1.00 81.19 452 LYS A C 1
ATOM 3467 O O . LYS A 1 452 ? 0.544 -2.533 19.423 1.00 81.19 452 LYS A O 1
ATOM 3472 N N . PHE A 1 453 ? -0.469 -1.540 17.690 1.00 84.50 453 PHE A N 1
ATOM 3473 C CA . PHE A 1 453 ? -1.794 -1.465 18.319 1.00 84.50 453 PHE A CA 1
ATOM 3474 C C . PHE A 1 453 ? -2.676 -2.688 18.032 1.00 84.50 453 PHE A C 1
ATOM 3476 O O . PHE A 1 453 ? -3.520 -3.048 18.849 1.00 84.50 453 PHE A O 1
ATOM 3483 N N . THR A 1 454 ? -2.554 -3.272 16.838 1.00 81.06 454 THR A N 1
ATOM 3484 C CA . THR A 1 454 ? -3.480 -4.294 16.312 1.00 81.06 454 THR A CA 1
ATOM 3485 C C . THR A 1 454 ? -2.912 -5.707 16.344 1.00 81.06 454 THR A C 1
ATOM 3487 O O . THR A 1 454 ? -3.667 -6.678 16.347 1.00 81.06 454 THR A O 1
ATOM 3490 N N . SER A 1 455 ? -1.586 -5.837 16.317 1.00 61.41 455 SER A N 1
ATOM 3491 C CA . SER A 1 455 ? -0.888 -7.074 16.602 1.00 61.41 455 SER A CA 1
ATOM 3492 C C . SER A 1 455 ? -1.043 -7.319 18.082 1.00 61.41 455 SER A C 1
ATOM 3494 O O . SER A 1 455 ? -0.641 -6.504 18.910 1.00 61.41 455 SER A O 1
ATOM 3496 N N . ILE A 1 456 ? -1.624 -8.461 18.396 1.00 51.78 456 ILE A N 1
ATOM 3497 C CA . ILE A 1 456 ? -1.582 -9.014 19.731 1.00 51.78 456 ILE A CA 1
ATOM 3498 C C . ILE A 1 456 ? -0.113 -9.424 19.944 1.00 51.78 456 ILE A C 1
ATOM 3500 O O . ILE A 1 456 ? 0.270 -10.554 19.667 1.00 51.78 456 ILE A O 1
ATOM 3504 N N . GLU A 1 457 ? 0.755 -8.480 20.332 1.00 38.09 457 GLU A N 1
ATOM 3505 C CA . GLU A 1 457 ? 2.078 -8.783 20.899 1.00 38.09 457 GLU A CA 1
ATOM 3506 C C . GLU A 1 457 ? 1.860 -9.245 22.334 1.00 38.09 457 GLU A C 1
ATOM 3508 O O . GLU A 1 457 ? 2.143 -8.579 23.326 1.00 38.09 457 GLU A O 1
ATOM 3513 N N . VAL A 1 458 ? 1.278 -10.424 22.436 1.00 41.88 458 VAL A N 1
ATOM 3514 C CA . VAL A 1 458 ? 1.307 -11.216 23.642 1.00 41.88 458 VAL A CA 1
ATOM 3515 C C . VAL A 1 458 ? 1.601 -12.600 23.114 1.00 41.88 458 VAL A C 1
ATOM 3517 O O . VAL A 1 458 ? 0.982 -13.042 22.149 1.00 41.88 458 VAL A O 1
ATOM 3520 N N . SER A 1 459 ? 2.619 -13.262 23.657 1.00 45.06 459 SER A N 1
ATOM 3521 C CA . SER A 1 459 ? 2.835 -14.673 23.362 1.00 45.06 459 SER A CA 1
ATOM 3522 C C . SER A 1 459 ? 1.636 -15.433 23.931 1.00 45.06 459 SER A C 1
ATOM 3524 O O . SER A 1 459 ? 1.666 -15.866 25.087 1.00 45.06 459 SER A O 1
ATOM 3526 N N . ASP A 1 460 ? 0.546 -15.487 23.170 1.00 64.50 460 ASP A N 1
ATOM 3527 C CA . ASP A 1 460 ? -0.677 -16.138 23.591 1.00 64.50 460 ASP A CA 1
ATOM 3528 C C . ASP A 1 460 ? -0.355 -17.606 23.836 1.00 64.50 460 ASP A C 1
ATOM 3530 O O . ASP A 1 460 ? 0.340 -18.272 23.063 1.00 64.50 460 ASP A O 1
ATOM 3534 N N . TYR A 1 461 ? -0.830 -18.117 24.962 1.00 84.00 461 TYR A N 1
ATOM 3535 C CA . TYR A 1 461 ? -0.726 -19.529 25.242 1.00 84.00 461 TYR A CA 1
ATOM 3536 C C . TYR A 1 461 ? -1.673 -20.278 24.294 1.00 84.00 461 TYR A C 1
ATOM 3538 O O . TYR A 1 461 ? -2.889 -20.269 24.484 1.00 84.00 461 TYR A O 1
ATOM 3546 N N . GLU A 1 462 ? -1.116 -20.884 23.243 1.00 90.06 462 GLU A N 1
ATOM 3547 C CA . GLU A 1 462 ? -1.880 -21.647 22.254 1.00 90.06 462 GLU A CA 1
ATOM 3548 C C . GLU A 1 462 ? -2.464 -22.922 22.866 1.00 90.06 462 GLU A C 1
ATOM 3550 O O . GLU A 1 462 ? -1.739 -23.766 23.398 1.00 90.06 462 GLU A O 1
ATOM 3555 N N . ILE A 1 463 ? -3.775 -23.093 22.735 1.00 94.38 463 ILE A N 1
ATOM 3556 C CA . ILE A 1 463 ? -4.533 -24.236 23.234 1.00 94.38 463 ILE A CA 1
ATOM 3557 C C . ILE A 1 463 ? -5.111 -24.986 22.031 1.00 94.38 463 ILE A C 1
ATOM 3559 O O . ILE A 1 463 ? -6.104 -24.580 21.431 1.00 94.38 463 ILE A O 1
ATOM 3563 N N . ASP A 1 464 ? -4.484 -26.111 21.704 1.00 93.81 464 ASP A N 1
ATOM 3564 C CA . ASP A 1 464 ? -4.895 -27.028 20.632 1.00 93.81 464 ASP A CA 1
ATOM 3565 C C . ASP A 1 464 ? -5.442 -28.362 21.169 1.00 93.81 464 ASP A C 1
ATOM 3567 O O . ASP A 1 464 ? -5.886 -29.210 20.398 1.00 93.81 464 ASP A O 1
ATOM 3571 N N . ASN A 1 465 ? -5.385 -28.585 22.487 1.00 94.19 465 ASN A N 1
ATOM 3572 C CA . ASN A 1 465 ? -5.821 -29.826 23.121 1.00 94.19 465 ASN A CA 1
ATOM 3573 C C . ASN A 1 465 ? -6.197 -29.638 24.605 1.00 94.19 465 ASN A C 1
ATOM 3575 O O . ASN A 1 465 ? -5.964 -28.586 25.209 1.00 94.19 465 ASN A O 1
ATOM 3579 N N . VAL A 1 466 ? -6.775 -30.691 25.194 1.00 96.06 466 VAL A N 1
ATOM 3580 C CA . VAL A 1 466 ? -7.250 -30.705 26.587 1.00 96.06 466 VAL A CA 1
ATOM 3581 C C . VAL A 1 466 ? -6.128 -30.450 27.600 1.00 96.06 466 VAL A C 1
ATOM 3583 O O . VAL A 1 466 ? -6.333 -29.701 28.554 1.00 96.06 466 VAL A O 1
ATOM 3586 N N . ASP A 1 467 ? -4.935 -31.012 27.397 1.00 94.19 467 ASP A N 1
ATOM 3587 C CA . ASP A 1 467 ? -3.819 -30.870 28.342 1.00 94.19 467 ASP A CA 1
ATOM 3588 C C . ASP A 1 467 ? -3.338 -29.418 28.425 1.00 94.19 467 ASP A C 1
ATOM 3590 O O . ASP A 1 467 ? -3.082 -28.895 29.515 1.00 94.19 467 ASP A O 1
ATOM 3594 N N . LYS A 1 468 ? -3.272 -28.731 27.279 1.00 94.81 468 LYS A N 1
ATOM 3595 C CA . LYS A 1 468 ? -2.955 -27.301 27.233 1.00 94.81 468 LYS A CA 1
ATOM 3596 C C . LYS A 1 468 ? -4.056 -26.468 27.887 1.00 94.81 468 LYS A C 1
ATOM 3598 O O . LYS A 1 468 ? -3.743 -25.576 28.670 1.00 94.81 468 LYS A O 1
ATOM 3603 N N . LEU A 1 469 ? -5.333 -26.790 27.667 1.00 95.19 469 LEU A N 1
ATOM 3604 C CA . LEU A 1 469 ? -6.442 -26.095 28.331 1.00 95.19 469 LEU A CA 1
ATOM 3605 C C . LEU A 1 469 ? -6.364 -26.216 29.866 1.00 95.19 469 LEU A C 1
ATOM 3607 O O . LEU A 1 469 ? -6.519 -25.225 30.582 1.00 95.19 469 LEU A O 1
ATOM 3611 N N . ILE A 1 470 ? -6.071 -27.414 30.379 1.00 93.06 470 ILE A N 1
ATOM 3612 C CA . ILE A 1 470 ? -5.875 -27.652 31.816 1.00 93.06 470 ILE A CA 1
ATOM 3613 C C . ILE A 1 470 ? -4.646 -26.891 32.332 1.00 93.06 470 ILE A C 1
ATOM 3615 O O . ILE A 1 470 ? -4.714 -26.246 33.379 1.00 93.06 470 ILE A O 1
ATOM 3619 N N . THR A 1 471 ? -3.533 -26.924 31.595 1.00 93.56 471 THR A N 1
ATOM 3620 C CA . THR A 1 471 ? -2.291 -26.223 31.963 1.00 93.56 471 THR A CA 1
ATOM 3621 C C . THR A 1 471 ? -2.502 -24.712 32.036 1.00 93.56 471 THR A C 1
ATOM 3623 O O . THR A 1 471 ? -2.044 -24.066 32.978 1.00 93.56 471 THR A O 1
ATOM 3626 N N . PHE A 1 472 ? -3.234 -24.141 31.080 1.00 94.06 472 PHE A N 1
ATOM 3627 C CA . PHE A 1 472 ? -3.608 -22.732 31.088 1.00 94.06 472 PHE A CA 1
ATOM 3628 C C . PHE A 1 472 ? -4.379 -22.361 32.363 1.00 94.06 472 PHE A C 1
ATOM 3630 O O . PHE A 1 472 ? -3.982 -21.439 33.079 1.00 94.06 472 PHE A O 1
ATOM 3637 N N . ALA A 1 473 ? -5.422 -23.127 32.702 1.00 91.88 473 ALA A N 1
ATOM 3638 C CA . ALA A 1 473 ? -6.203 -22.895 33.914 1.00 91.88 473 ALA A CA 1
ATOM 3639 C C . ALA A 1 473 ? -5.355 -22.991 35.190 1.00 91.88 473 ALA A C 1
ATOM 3641 O O . ALA A 1 473 ? -5.505 -22.177 36.101 1.00 91.88 473 ALA A O 1
ATOM 3642 N N . GLN A 1 474 ? -4.425 -23.949 35.254 1.00 90.62 474 GLN A N 1
ATOM 3643 C CA . GLN A 1 474 ? -3.499 -24.091 36.380 1.00 90.62 474 GLN A CA 1
ATOM 3644 C C . GLN A 1 474 ? -2.570 -22.883 36.526 1.00 90.62 474 GLN A C 1
ATOM 3646 O O . GLN A 1 474 ? -2.386 -22.405 37.642 1.00 90.62 474 GLN A O 1
ATOM 3651 N N . ARG A 1 475 ? -2.015 -22.364 35.425 1.00 90.94 475 ARG A N 1
ATOM 3652 C CA . ARG A 1 475 ? -1.127 -21.188 35.437 1.00 90.94 475 ARG A CA 1
ATOM 3653 C C . ARG A 1 475 ? -1.844 -19.928 35.905 1.00 90.94 475 ARG A C 1
ATOM 3655 O O . ARG A 1 475 ? -1.347 -19.236 36.794 1.00 90.94 475 ARG A O 1
ATOM 3662 N N . VAL A 1 476 ? -3.042 -19.672 35.377 1.00 90.94 476 VAL A N 1
ATOM 3663 C CA . VAL A 1 476 ? -3.880 -18.545 35.818 1.00 90.94 476 VAL A CA 1
ATOM 3664 C C . VAL A 1 476 ? -4.170 -18.651 37.316 1.00 90.94 476 VAL A C 1
ATOM 3666 O O . VAL A 1 476 ? -3.938 -17.699 38.063 1.00 90.94 476 VAL A O 1
ATOM 3669 N N . ASN A 1 477 ? -4.587 -19.834 37.777 1.00 87.69 477 ASN A N 1
ATOM 3670 C CA . ASN A 1 477 ? -4.885 -20.088 39.188 1.00 87.69 477 ASN A CA 1
ATOM 3671 C C . ASN A 1 477 ? -3.637 -20.094 40.092 1.00 87.69 477 ASN A C 1
ATOM 3673 O O . ASN A 1 477 ? -3.762 -19.916 41.302 1.00 87.69 477 ASN A O 1
ATOM 3677 N N . ALA A 1 478 ? -2.439 -20.251 39.525 1.00 85.19 478 ALA A N 1
ATOM 3678 C CA . ALA A 1 478 ? -1.160 -20.122 40.222 1.00 85.19 478 ALA A CA 1
ATOM 3679 C C . ALA A 1 478 ? -0.656 -18.667 40.319 1.00 85.19 478 ALA A C 1
ATOM 3681 O O . ALA A 1 478 ? 0.369 -18.423 40.955 1.00 85.19 478 ALA A O 1
ATOM 3682 N N . GLY A 1 479 ? -1.372 -17.701 39.730 1.00 82.94 479 GLY A N 1
ATOM 3683 C CA . GLY A 1 479 ? -1.078 -16.270 39.847 1.00 82.94 479 GLY A CA 1
ATOM 3684 C C . GLY A 1 479 ? -0.828 -15.552 38.521 1.00 82.94 479 GLY A C 1
ATOM 3685 O O . GLY A 1 479 ? -0.729 -14.326 38.518 1.00 82.94 479 GLY A O 1
ATOM 3686 N N . GLU A 1 480 ? -0.789 -16.260 37.390 1.00 86.81 480 GLU A N 1
ATOM 3687 C CA . GLU A 1 480 ? -0.618 -15.659 36.058 1.00 86.81 480 GLU A CA 1
ATOM 3688 C C . GLU A 1 480 ? -1.944 -15.095 35.508 1.00 86.81 480 GLU A C 1
ATOM 3690 O O . GLU A 1 480 ? -2.411 -15.452 34.430 1.00 86.81 480 GLU A O 1
ATOM 3695 N N . GLN A 1 481 ? -2.591 -14.210 36.269 1.00 86.69 481 GLN A N 1
ATOM 3696 C CA . GLN A 1 481 ? -3.955 -13.735 35.993 1.00 86.69 481 GLN A CA 1
ATOM 3697 C C . GLN A 1 481 ? -4.098 -12.955 34.683 1.00 86.69 481 GLN A C 1
ATOM 3699 O O . GLN A 1 481 ? -5.206 -12.861 34.168 1.00 86.69 481 GLN A O 1
ATOM 3704 N N . THR A 1 482 ? -3.016 -12.391 34.148 1.00 83.88 482 THR A N 1
ATOM 3705 C CA . THR A 1 482 ? -2.993 -11.628 32.889 1.00 83.88 482 THR A CA 1
ATOM 3706 C C . THR A 1 482 ? -2.521 -12.462 31.695 1.00 83.88 482 THR A C 1
ATOM 3708 O O . THR A 1 482 ? -2.258 -11.900 30.638 1.00 83.88 482 THR A O 1
ATOM 3711 N N . LEU A 1 483 ? -2.362 -13.785 31.849 1.00 84.69 483 LEU A N 1
ATOM 3712 C CA . LEU A 1 483 ? -1.919 -14.666 30.769 1.00 84.69 483 LEU A CA 1
ATOM 3713 C C . LEU A 1 483 ? -2.971 -14.720 29.658 1.00 84.69 483 LEU A C 1
ATOM 3715 O O . LEU A 1 483 ? -4.092 -15.173 29.885 1.00 84.69 483 LEU A O 1
ATOM 3719 N N . ASN A 1 484 ? -2.610 -14.304 28.452 1.00 85.19 484 ASN A N 1
ATOM 3720 C CA . ASN A 1 484 ? -3.490 -14.433 27.298 1.00 85.19 484 ASN A CA 1
ATOM 3721 C C . ASN A 1 484 ? -3.406 -15.844 26.709 1.00 85.19 484 ASN A C 1
ATOM 3723 O O . ASN A 1 484 ? -2.374 -16.514 26.807 1.00 85.19 484 ASN A O 1
ATOM 3727 N N . ALA A 1 485 ? -4.505 -16.309 26.127 1.00 88.44 485 ALA A N 1
ATOM 3728 C CA . ALA A 1 485 ? -4.596 -17.615 25.500 1.00 88.44 485 ALA A CA 1
ATOM 3729 C C . ALA A 1 485 ? -5.464 -17.572 24.252 1.00 88.44 485 ALA A C 1
ATOM 3731 O O . ALA A 1 485 ? -6.395 -16.771 24.144 1.00 88.44 485 ALA A O 1
ATOM 3732 N N . VAL A 1 486 ? -5.171 -18.489 23.338 1.00 88.00 486 VAL A N 1
ATOM 3733 C CA . VAL A 1 486 ? -5.874 -18.607 22.069 1.00 88.00 486 VAL A CA 1
ATOM 3734 C C . VAL A 1 486 ? -6.207 -20.066 21.781 1.00 88.00 486 VAL A C 1
ATOM 3736 O O . VAL A 1 486 ? -5.336 -20.931 21.869 1.00 88.00 486 VAL A O 1
ATOM 3739 N N . LEU A 1 487 ? -7.461 -20.359 21.434 1.00 89.38 487 LEU A N 1
ATOM 3740 C CA . LEU A 1 487 ? -7.823 -21.666 20.890 1.00 89.38 487 LEU A CA 1
ATOM 3741 C C . LEU A 1 487 ? -7.374 -21.749 19.430 1.00 89.38 487 LEU A C 1
ATOM 3743 O O . LEU A 1 487 ? -7.652 -20.854 18.630 1.00 89.38 487 LEU A O 1
ATOM 3747 N N . THR A 1 488 ? -6.715 -22.847 19.077 1.00 83.81 488 THR A N 1
ATOM 3748 C CA . THR A 1 488 ? -6.314 -23.161 17.693 1.00 83.81 488 THR A CA 1
ATOM 3749 C C . THR A 1 488 ? -6.952 -24.457 17.180 1.00 83.81 488 THR A C 1
ATOM 3751 O O . THR A 1 488 ? -6.722 -24.853 16.037 1.00 83.81 488 THR A O 1
ATOM 3754 N N . ALA A 1 489 ? -7.772 -25.112 18.010 1.00 84.44 489 ALA A N 1
ATOM 3755 C CA . ALA A 1 489 ? -8.573 -26.280 17.663 1.00 84.44 489 ALA A CA 1
ATOM 3756 C C . ALA A 1 489 ? -9.822 -26.390 18.555 1.00 84.44 489 ALA A C 1
ATOM 3758 O O . ALA A 1 489 ? -9.874 -25.826 19.650 1.00 84.44 489 ALA A O 1
ATOM 3759 N N . ASP A 1 490 ? -10.815 -27.160 18.098 1.00 91.94 490 ASP A N 1
ATOM 3760 C CA . ASP A 1 490 ? -11.929 -27.598 18.945 1.00 91.94 490 ASP A CA 1
ATOM 3761 C C . ASP A 1 490 ? -11.427 -28.558 20.034 1.00 91.94 490 ASP A C 1
ATOM 3763 O O . ASP A 1 490 ? -10.680 -29.497 19.756 1.00 91.94 490 ASP A O 1
ATOM 3767 N N . ILE A 1 491 ? -11.874 -28.354 21.274 1.00 96.81 491 ILE A N 1
ATOM 3768 C CA . ILE A 1 491 ? -11.465 -29.132 22.445 1.00 96.81 491 ILE A CA 1
ATOM 3769 C C . ILE A 1 491 ? -12.636 -29.989 22.935 1.00 96.81 491 ILE A C 1
ATOM 3771 O O . ILE A 1 491 ? -13.676 -29.470 23.341 1.00 96.81 491 ILE A O 1
ATOM 3775 N N . ASP A 1 492 ? -12.466 -31.311 22.954 1.00 95.81 492 ASP A N 1
ATOM 3776 C CA . ASP A 1 492 ? -13.437 -32.245 23.537 1.00 95.81 492 ASP A CA 1
ATOM 3777 C C . ASP A 1 492 ? -12.995 -32.688 24.940 1.00 95.81 492 ASP A C 1
ATOM 3779 O O . ASP A 1 492 ? -12.038 -33.444 25.094 1.00 95.81 492 ASP A O 1
ATOM 3783 N N . MET A 1 493 ? -13.720 -32.249 25.971 1.00 94.56 493 MET A N 1
ATOM 3784 C CA . MET A 1 493 ? -13.460 -32.573 27.379 1.00 94.56 493 MET A CA 1
ATOM 3785 C C . MET A 1 493 ? -14.054 -33.923 27.813 1.00 94.56 493 MET A C 1
ATOM 3787 O O . MET A 1 493 ? -14.099 -34.234 29.005 1.00 94.56 493 MET A O 1
ATOM 3791 N N . LYS A 1 494 ? -14.535 -34.756 26.883 1.00 93.81 494 LYS A N 1
ATOM 3792 C CA . LYS A 1 494 ? -15.152 -36.044 27.215 1.00 93.81 494 LYS A CA 1
ATOM 3793 C C . LYS A 1 494 ? -14.223 -36.927 28.055 1.00 93.81 494 LYS A C 1
ATOM 3795 O O . LYS A 1 494 ? -13.123 -37.288 27.651 1.00 93.81 494 LYS A O 1
ATOM 3800 N N . GLY A 1 495 ? -14.725 -37.339 29.218 1.00 88.31 495 GLY A N 1
ATOM 3801 C CA . GLY A 1 495 ? -13.980 -38.175 30.163 1.00 88.31 495 GLY A CA 1
ATOM 3802 C C . GLY A 1 495 ? -12.957 -37.411 31.006 1.00 88.31 495 GLY A C 1
ATOM 3803 O O . GLY A 1 495 ? -12.284 -38.035 31.821 1.00 88.31 495 GLY A O 1
ATOM 3804 N N . GLN A 1 496 ? -12.867 -36.087 30.849 1.00 90.12 496 GLN A N 1
ATOM 3805 C CA . GLN A 1 496 ? -11.973 -35.215 31.601 1.00 90.12 496 GLN A CA 1
ATOM 3806 C C . GLN A 1 496 ? -12.777 -34.306 32.530 1.00 90.12 496 GLN A C 1
ATOM 3808 O O . GLN A 1 496 ? -13.744 -33.656 32.136 1.00 90.12 496 GLN A O 1
ATOM 3813 N N . ALA A 1 497 ? -12.381 -34.283 33.798 1.00 86.25 497 ALA A N 1
ATOM 3814 C CA . ALA A 1 497 ? -13.026 -33.468 34.816 1.00 86.25 497 ALA A CA 1
ATOM 3815 C C . ALA A 1 497 ? -12.467 -32.041 34.812 1.00 86.25 497 ALA A C 1
ATOM 3817 O O . ALA A 1 497 ? -11.254 -31.844 34.885 1.00 86.25 497 ALA A O 1
ATOM 3818 N N . TRP A 1 498 ? -13.349 -31.044 34.824 1.00 89.12 498 TRP A N 1
ATOM 3819 C CA . TRP A 1 498 ? -12.974 -29.654 35.051 1.00 89.12 498 TRP A CA 1
ATOM 3820 C C . TRP A 1 498 ? -12.912 -29.363 36.550 1.00 89.12 498 TRP A C 1
ATOM 3822 O O . TRP A 1 498 ? -13.936 -29.261 37.233 1.00 89.12 498 TRP A O 1
ATOM 3832 N N . ALA A 1 499 ? -11.688 -29.288 37.072 1.00 79.88 499 ALA A N 1
ATOM 3833 C CA . ALA A 1 499 ? -11.441 -29.230 38.509 1.00 79.88 499 ALA A CA 1
ATOM 3834 C C . ALA A 1 499 ? -11.816 -27.875 39.139 1.00 79.88 499 ALA A C 1
ATOM 3836 O O . ALA A 1 499 ? -12.312 -27.848 40.266 1.00 79.88 499 ALA A O 1
ATOM 3837 N N . ALA A 1 500 ? -11.594 -26.759 38.437 1.00 79.81 500 ALA A N 1
ATOM 3838 C CA . ALA A 1 500 ? -11.871 -25.413 38.937 1.00 79.81 500 ALA A CA 1
ATOM 3839 C C . ALA A 1 500 ? -12.037 -24.401 37.786 1.00 79.81 500 ALA A C 1
ATOM 3841 O O . ALA A 1 500 ? -11.436 -24.612 36.733 1.00 79.81 500 ALA A O 1
ATOM 3842 N N . PRO A 1 501 ? -12.800 -23.308 37.986 1.00 87.25 501 PRO A N 1
ATOM 3843 C CA . PRO A 1 501 ? -12.833 -22.181 37.053 1.00 87.25 501 PRO A CA 1
ATOM 3844 C C . PRO A 1 501 ? -11.447 -21.541 36.837 1.00 87.25 501 PRO A C 1
ATOM 3846 O O . PRO A 1 501 ? -10.533 -21.712 37.652 1.00 87.25 501 PRO A O 1
ATOM 3849 N N . ILE A 1 502 ? -11.282 -20.836 35.717 1.00 89.44 502 ILE A N 1
ATOM 3850 C CA . ILE A 1 502 ? -10.085 -20.054 35.389 1.00 89.44 502 ILE A CA 1
ATOM 3851 C C . ILE A 1 502 ? -10.165 -18.703 36.108 1.00 89.44 502 ILE A C 1
ATOM 3853 O O . ILE A 1 502 ? -10.846 -17.782 35.666 1.00 89.44 502 ILE A O 1
ATOM 3857 N N . GLY A 1 503 ? -9.407 -18.575 37.194 1.00 83.19 503 GLY A N 1
ATOM 3858 C CA . GLY A 1 503 ? -9.536 -17.478 38.143 1.00 83.19 503 GLY A CA 1
ATOM 3859 C C . GLY A 1 503 ? -10.551 -17.795 39.246 1.00 83.19 503 GLY A C 1
ATOM 3860 O O . GLY A 1 503 ? -11.417 -18.653 39.114 1.00 83.19 503 GLY A O 1
ATOM 3861 N N . ASP A 1 504 ? -10.424 -17.107 40.379 1.00 75.94 504 ASP A N 1
ATOM 3862 C CA . ASP A 1 504 ? -11.391 -17.176 41.481 1.00 75.94 504 ASP A CA 1
ATOM 3863 C C . ASP A 1 504 ? -11.649 -15.753 41.994 1.00 75.94 504 ASP A C 1
ATOM 3865 O O . ASP A 1 504 ? -10.718 -14.974 42.226 1.00 75.94 504 ASP A O 1
ATOM 3869 N N . TRP A 1 505 ? -12.926 -15.397 42.165 1.00 61.69 505 TRP A N 1
ATOM 3870 C CA . TRP A 1 505 ? -13.349 -14.071 42.616 1.00 61.69 505 TRP A CA 1
ATOM 3871 C C . TRP A 1 505 ? -12.665 -13.664 43.926 1.00 61.69 505 TRP A C 1
ATOM 3873 O O . TRP A 1 505 ? -12.339 -12.488 44.115 1.00 61.69 505 TRP A O 1
ATOM 3883 N N . THR A 1 506 ? -12.412 -14.599 44.851 1.00 65.62 506 THR A N 1
ATOM 3884 C CA . THR A 1 506 ? -11.671 -14.283 46.080 1.00 65.62 506 THR A CA 1
ATOM 3885 C C . THR A 1 506 ? -10.993 -15.509 46.687 1.00 65.62 506 THR A C 1
ATOM 3887 O O . THR A 1 506 ? -11.639 -16.341 47.322 1.00 65.62 506 THR A O 1
ATOM 3890 N N . VAL A 1 507 ? -9.660 -15.553 46.624 1.00 62.25 507 VAL A N 1
ATOM 3891 C CA . VAL A 1 507 ? -8.850 -16.486 47.423 1.00 62.25 507 VAL A CA 1
ATOM 3892 C C . VAL A 1 507 ? -8.228 -15.699 48.572 1.00 62.25 507 VAL A C 1
ATOM 3894 O O . VAL A 1 507 ? -7.498 -14.740 48.345 1.00 62.25 507 VAL A O 1
ATOM 3897 N N . ASN A 1 508 ? -8.534 -16.065 49.822 1.00 62.38 508 ASN A N 1
ATOM 3898 C CA . ASN A 1 508 ? -7.971 -15.434 51.030 1.00 62.38 508 ASN A CA 1
ATOM 3899 C C . ASN A 1 508 ? -8.118 -13.895 51.093 1.00 62.38 508 ASN A C 1
ATOM 3901 O O . ASN A 1 508 ? -7.236 -13.202 51.594 1.00 62.38 508 ASN A O 1
ATOM 3905 N N . GLY A 1 509 ? -9.223 -13.346 50.578 1.00 61.97 509 GLY A N 1
ATOM 3906 C CA . GLY A 1 509 ? -9.472 -11.896 50.548 1.00 61.97 509 GLY A CA 1
ATOM 3907 C C . GLY A 1 509 ? -8.778 -11.142 49.406 1.00 61.97 509 GLY A C 1
ATOM 3908 O O . GLY A 1 509 ? -8.906 -9.922 49.332 1.00 61.97 509 GLY A O 1
ATOM 3909 N N . ILE A 1 510 ? -8.074 -11.841 48.507 1.00 62.72 510 ILE A N 1
ATOM 3910 C CA . ILE A 1 510 ? -7.370 -11.263 47.356 1.00 62.72 510 ILE A CA 1
ATOM 3911 C C . ILE A 1 510 ? -8.137 -11.603 46.072 1.00 62.72 510 ILE A C 1
ATOM 3913 O O . ILE A 1 510 ? -8.445 -12.770 45.806 1.00 62.72 510 ILE A O 1
ATOM 3917 N N . ASN A 1 511 ? -8.434 -10.577 45.268 1.00 73.00 511 ASN A N 1
ATOM 3918 C CA . ASN A 1 511 ? -9.064 -10.735 43.957 1.00 73.00 511 ASN A CA 1
ATOM 3919 C C . ASN A 1 511 ? -8.138 -11.550 43.044 1.00 73.00 511 ASN A C 1
ATOM 3921 O O . ASN A 1 511 ? -7.069 -11.067 42.660 1.00 73.00 511 ASN A O 1
ATOM 3925 N N . SER A 1 512 ? -8.571 -12.770 42.715 1.00 75.75 512 SER A N 1
ATOM 3926 C CA . SER A 1 512 ? -7.836 -13.695 41.854 1.00 75.75 512 SER A CA 1
ATOM 3927 C C . SER A 1 512 ? -8.533 -13.962 40.522 1.00 75.75 512 SER A C 1
ATOM 3929 O O . SER A 1 512 ? -8.317 -15.004 39.904 1.00 75.75 512 SER A O 1
ATOM 3931 N N . ALA A 1 513 ? -9.378 -13.025 40.083 1.00 85.12 513 ALA A N 1
ATOM 3932 C CA . ALA A 1 513 ? -10.079 -13.123 38.815 1.00 85.12 513 ALA A CA 1
ATOM 3933 C C . ALA A 1 513 ? -9.089 -13.135 37.645 1.00 85.12 513 ALA A C 1
ATOM 3935 O O . ALA A 1 513 ? -8.055 -12.456 37.676 1.00 85.12 513 ALA A O 1
ATOM 3936 N N . TYR A 1 514 ? -9.442 -13.880 36.601 1.00 89.62 514 TYR A N 1
ATOM 3937 C CA . TYR A 1 514 ? -8.750 -13.818 35.327 1.00 89.62 514 TYR A CA 1
ATOM 3938 C C . TYR A 1 514 ? -8.899 -12.421 34.707 1.00 89.62 514 TYR A C 1
ATOM 3940 O O . TYR A 1 514 ? -9.989 -11.851 34.669 1.00 89.62 514 TYR A O 1
ATOM 3948 N N . LYS A 1 515 ? -7.778 -11.856 34.265 1.00 84.75 515 LYS A N 1
ATOM 3949 C CA . LYS A 1 515 ? -7.636 -10.504 33.697 1.00 84.75 515 LYS A CA 1
ATOM 3950 C C . LYS A 1 515 ? -6.960 -10.529 32.323 1.00 84.75 515 LYS A C 1
ATOM 3952 O O . LYS A 1 515 ? -6.715 -9.469 31.756 1.00 84.75 515 LYS A O 1
ATOM 3957 N N . GLY A 1 516 ? -6.607 -11.715 31.832 1.00 81.81 516 GLY A N 1
ATOM 3958 C CA . GLY A 1 516 ? -6.068 -11.913 30.496 1.00 81.81 516 GLY A CA 1
ATOM 3959 C C . GLY A 1 516 ? -7.169 -11.974 29.441 1.00 81.81 516 GLY A C 1
ATOM 3960 O O . GLY A 1 516 ? -8.366 -11.897 29.727 1.00 81.81 516 GLY A O 1
ATOM 3961 N N . HIS A 1 517 ? -6.739 -12.124 28.200 1.00 82.62 517 HIS A N 1
ATOM 3962 C CA . HIS A 1 517 ? -7.580 -12.286 27.036 1.00 82.62 517 HIS A CA 1
ATOM 3963 C C . HIS A 1 517 ? -7.615 -13.754 26.595 1.00 82.62 517 HIS A C 1
ATOM 3965 O O . HIS A 1 517 ? -6.573 -14.333 26.297 1.00 82.62 517 HIS A O 1
ATOM 3971 N N . PHE A 1 518 ? -8.811 -14.340 26.515 1.00 89.06 518 PHE A N 1
ATOM 3972 C CA . PHE A 1 518 ? -9.023 -15.697 26.007 1.00 89.06 518 PHE A CA 1
ATOM 3973 C C . PHE A 1 518 ? -9.749 -15.629 24.656 1.00 89.06 518 PHE A C 1
ATOM 3975 O O . PHE A 1 518 ? -10.959 -15.394 24.616 1.00 89.06 518 PHE A O 1
ATOM 3982 N N . ASP A 1 519 ? -9.021 -15.806 23.552 1.00 82.62 519 ASP A N 1
ATOM 3983 C CA . ASP A 1 519 ? -9.573 -15.766 22.194 1.00 82.62 519 ASP A CA 1
ATOM 3984 C C . ASP A 1 519 ? -9.951 -17.175 21.715 1.00 82.62 519 ASP A C 1
ATOM 3986 O O . ASP A 1 519 ? -9.103 -18.047 21.541 1.00 82.62 519 ASP A O 1
ATOM 3990 N N . GLY A 1 520 ? -11.240 -17.417 21.477 1.00 82.00 520 GLY A N 1
ATOM 3991 C CA . GLY A 1 520 ? -11.715 -18.711 20.986 1.00 82.00 520 GLY A CA 1
ATOM 3992 C C . GLY A 1 520 ? -11.478 -18.961 19.491 1.00 82.00 520 GLY A C 1
ATOM 3993 O O . GLY A 1 520 ? -11.648 -20.091 19.051 1.00 82.00 520 GLY A O 1
ATOM 3994 N N . GLN A 1 521 ? -11.176 -17.937 18.683 1.00 78.19 521 GLN A N 1
ATOM 3995 C CA . GLN A 1 521 ? -11.038 -17.997 17.213 1.00 78.19 521 GLN A CA 1
ATOM 3996 C C . GLN A 1 521 ? -12.169 -18.700 16.423 1.00 78.19 521 GLN A C 1
ATOM 3998 O O . GLN A 1 521 ? -12.044 -18.939 15.222 1.00 78.19 521 GLN A O 1
ATOM 4003 N N . GLY A 1 522 ? -13.324 -18.953 17.045 1.00 70.06 522 GLY A N 1
ATOM 4004 C CA . GLY A 1 522 ? -14.433 -19.710 16.450 1.00 70.06 522 GLY A CA 1
ATOM 4005 C C . GLY A 1 522 ? -14.396 -21.218 16.723 1.00 70.06 522 GLY A C 1
ATOM 4006 O O . GLY A 1 522 ? -15.262 -21.929 16.220 1.00 70.06 522 GLY A O 1
ATOM 4007 N N . HIS A 1 523 ? -13.445 -21.691 17.530 1.00 85.56 523 HIS A N 1
ATOM 4008 C CA . HIS A 1 523 ? -13.397 -23.050 18.062 1.00 85.56 523 HIS A CA 1
ATOM 4009 C C . HIS A 1 523 ? -14.269 -23.209 19.315 1.00 85.56 523 HIS A C 1
ATOM 4011 O O . HIS A 1 523 ? -14.618 -22.245 20.001 1.00 85.56 523 HIS A O 1
ATOM 4017 N N . SER A 1 524 ? -14.623 -24.453 19.615 1.00 91.75 524 SER A N 1
ATOM 4018 C CA . SER A 1 524 ? -15.520 -24.857 20.691 1.00 91.75 524 SER A CA 1
ATOM 4019 C C . SER A 1 524 ? -14.798 -25.652 21.777 1.00 91.75 524 SER A C 1
ATOM 4021 O O . SER A 1 524 ? -13.848 -26.381 21.510 1.00 91.75 524 SER A O 1
ATOM 4023 N N . ILE A 1 525 ? -15.289 -25.550 23.014 1.00 95.50 525 ILE A N 1
ATOM 4024 C CA . ILE A 1 525 ? -14.945 -26.466 24.107 1.00 95.50 525 ILE A CA 1
ATOM 4025 C C . ILE A 1 525 ? -16.217 -27.238 24.452 1.00 95.50 525 ILE A C 1
ATOM 4027 O O . ILE A 1 525 ? -17.206 -26.656 24.897 1.00 95.50 525 ILE A O 1
ATOM 4031 N N . SER A 1 526 ? -16.205 -28.544 24.214 1.00 93.81 526 SER A N 1
ATOM 4032 C CA . SER A 1 526 ? -17.373 -29.420 24.332 1.00 93.81 526 SER A CA 1
ATOM 4033 C C . SER A 1 526 ? -17.234 -30.400 25.494 1.00 93.81 526 SER A C 1
ATOM 4035 O O . SER A 1 526 ? -16.128 -30.707 25.926 1.00 93.81 526 SER A O 1
ATOM 4037 N N . ASN A 1 527 ? -18.362 -30.922 25.990 1.00 92.94 527 ASN A N 1
ATOM 4038 C CA . ASN A 1 527 ? -18.422 -31.966 27.027 1.00 92.94 527 ASN A CA 1
ATOM 4039 C C . ASN A 1 527 ? -17.738 -31.609 28.363 1.00 92.94 527 ASN A C 1
ATOM 4041 O O . ASN A 1 527 ? -17.238 -32.492 29.058 1.00 92.94 527 ASN A O 1
ATOM 4045 N N . LEU A 1 528 ? -17.726 -30.326 28.738 1.00 89.75 528 LEU A N 1
ATOM 4046 C CA . LEU A 1 528 ? -17.166 -29.859 30.008 1.00 89.75 528 LEU A CA 1
ATOM 4047 C C . LEU A 1 528 ? -18.003 -30.373 31.197 1.00 89.75 528 LEU A C 1
ATOM 4049 O O . LEU A 1 528 ? -19.199 -30.091 31.282 1.00 89.75 528 LEU A O 1
ATOM 4053 N N . VAL A 1 529 ? -17.379 -31.105 32.126 1.00 87.56 529 VAL A N 1
ATOM 4054 C CA . VAL A 1 529 ? -18.041 -31.657 33.325 1.00 87.56 529 VAL A CA 1
ATOM 4055 C C . VAL A 1 529 ? -17.337 -31.183 34.596 1.00 87.56 529 VAL A C 1
ATOM 4057 O O . VAL A 1 529 ? -16.141 -31.406 34.767 1.00 87.56 529 VAL A O 1
ATOM 4060 N N . TYR A 1 530 ? -18.085 -30.570 35.514 1.00 81.25 530 TYR A N 1
ATOM 4061 C CA . TYR A 1 530 ? -17.587 -30.098 36.811 1.00 81.25 530 TYR A CA 1
ATOM 4062 C C . TYR A 1 530 ? -17.613 -31.209 37.867 1.00 81.25 530 TYR A C 1
ATOM 4064 O O . TYR A 1 530 ? -18.569 -31.981 37.932 1.00 81.25 530 TYR A O 1
ATOM 4072 N N . THR A 1 531 ? -16.599 -31.264 38.734 1.00 71.50 531 THR A N 1
ATOM 4073 C CA . THR A 1 531 ? -16.512 -32.271 39.815 1.00 71.50 531 THR A CA 1
ATOM 4074 C C . THR A 1 531 ? -16.550 -31.701 41.234 1.00 71.50 531 THR A C 1
ATOM 4076 O O . THR A 1 531 ? -16.511 -32.464 42.198 1.00 71.50 531 THR A O 1
ATOM 4079 N N . THR A 1 532 ? -16.643 -30.379 41.403 1.00 63.38 532 THR A N 1
ATOM 4080 C CA . THR A 1 532 ? -16.636 -29.728 42.726 1.00 63.38 532 THR A CA 1
ATOM 4081 C C . THR A 1 532 ? -18.051 -29.428 43.246 1.00 63.38 532 THR A C 1
ATOM 4083 O O . THR A 1 532 ? -18.995 -29.379 42.470 1.00 63.38 532 THR A O 1
ATOM 4086 N N . GLN A 1 533 ? -18.206 -29.224 44.566 1.00 60.41 533 GLN A N 1
ATOM 4087 C CA . GLN A 1 533 ? -19.464 -28.831 45.243 1.00 60.41 533 GLN A CA 1
ATOM 4088 C C . GLN A 1 533 ? -19.395 -27.395 45.815 1.00 60.41 533 GLN A C 1
ATOM 4090 O O . GLN A 1 533 ? -19.753 -27.153 46.967 1.00 60.41 533 GLN A O 1
ATOM 4095 N N . LYS A 1 534 ? -18.848 -26.434 45.063 1.00 61.53 534 LYS A N 1
ATOM 4096 C CA . LYS A 1 534 ? -18.803 -25.020 45.482 1.00 61.53 534 LYS A CA 1
ATOM 4097 C C . LYS A 1 534 ? -20.053 -24.285 44.981 1.00 61.53 534 LYS A C 1
ATOM 4099 O O . LYS A 1 534 ? -20.598 -24.620 43.950 1.00 61.53 534 LYS A O 1
ATOM 4104 N N . ASN A 1 535 ? -20.485 -23.222 45.657 1.00 61.28 535 ASN A N 1
ATOM 4105 C CA . ASN A 1 535 ? -21.678 -22.465 45.235 1.00 61.28 535 ASN A CA 1
ATOM 4106 C C . ASN A 1 535 ? -21.518 -21.716 43.890 1.00 61.28 535 ASN A C 1
ATOM 4108 O O . ASN A 1 535 ? -22.499 -21.182 43.381 1.00 61.28 535 ASN A O 1
ATOM 4112 N N . TRP A 1 536 ? -20.309 -21.677 43.317 1.00 67.25 536 TRP A N 1
ATOM 4113 C CA . TRP A 1 536 ? -19.984 -20.974 42.075 1.00 67.25 536 TRP A CA 1
ATOM 4114 C C . TRP A 1 536 ? -19.212 -21.917 41.147 1.00 67.25 536 TRP A C 1
ATOM 4116 O O . TRP A 1 536 ? -18.097 -22.336 41.467 1.00 67.25 536 TRP A O 1
ATOM 4126 N N . HIS A 1 537 ? -19.830 -22.274 40.020 1.00 71.50 537 HIS A N 1
ATOM 4127 C CA . HIS A 1 537 ? -19.268 -23.151 38.995 1.00 71.50 537 HIS A CA 1
ATOM 4128 C C . HIS A 1 537 ? -19.315 -22.449 37.642 1.00 71.50 537 HIS A C 1
ATOM 4130 O O . HIS A 1 537 ? -20.349 -21.899 37.267 1.00 71.50 537 HIS A O 1
ATOM 4136 N N . GLY A 1 538 ? -18.206 -22.492 36.912 1.00 79.88 538 GLY A N 1
ATOM 4137 C CA . GLY A 1 538 ? -18.052 -21.804 35.640 1.00 79.88 538 GLY A CA 1
ATOM 4138 C C . GLY A 1 538 ? -16.751 -22.190 34.952 1.00 79.88 538 GLY A C 1
ATOM 4139 O O . GLY A 1 538 ? -15.895 -22.862 35.531 1.00 79.88 538 GLY A O 1
ATOM 4140 N N . PHE A 1 539 ? -16.635 -21.828 33.678 1.00 87.06 539 PHE A N 1
ATOM 4141 C CA . PHE A 1 539 ? -15.371 -21.955 32.956 1.00 87.06 539 PHE A CA 1
ATOM 4142 C C . PHE A 1 539 ? -14.343 -20.915 33.449 1.00 87.06 539 PHE A C 1
ATOM 4144 O O . PHE A 1 539 ? -13.186 -21.280 33.636 1.00 87.06 539 PHE A O 1
ATOM 4151 N N . PHE A 1 540 ? -14.795 -19.693 33.764 1.00 87.44 540 PHE A N 1
ATOM 4152 C CA . PHE A 1 540 ? -14.066 -18.630 34.475 1.00 87.44 540 PHE A CA 1
ATOM 4153 C C . PHE A 1 540 ? -14.657 -18.387 35.863 1.00 87.44 540 PHE A C 1
ATOM 4155 O O . PHE A 1 540 ? -15.869 -18.676 36.033 1.00 87.44 540 PHE A O 1
#

pLDDT: mean 84.14, std 13.68, range [28.66, 98.75]

Foldseek 3Di:
DDDDDDPDDPCLALVNLLCQLQVPDDFFDLDDPLEALADPPPPLVDCRHCLHPNSLVRSDPRHAAQEAEDAHDPNLQQDLQAAQDDCDPPPLPHRRHLLSSLLSNLVSNCVVRVNHAYEYEQHAFFPDDQQDHGNNGGGSVSNLVSSCVSCVVSVHHYAYNNPQPCVVDCVQAPVNRHDGHSVVSNSVSVSVSVVCCVVVVGDPVSNADPLQPPWFFQFKWAADPVGIDTPGPNPWDKDWFDPFDWDQDPLLRGIKTWFAQAQRTWIKTWDFCPGLQVVLLLAKKKKKFKKAFAACQHVVGPNQKAWFKWWAPPQIWTFMFGQVFATWIKFWADDPPDIDIDTPGFHHGHDHPAIKIWMWIAGAVQQWIWIDILLDTRDIDGHHSRTRDPHQADDDARGGQIMMIGQAYPDSDHPHPGGHRGGTMITRIITMISHGRDSSNRSSVSDPSSCVRHPPPAPAQEDAEDVSLVVQLVVLQVPVLAHHHEYPAAYECVPHEDEAARFDCDDPNDGSHRPHHYHDVPHYYPDYHYDDDDPDDDND

Sequence (540 aa):
EREKTNNLQVGDQWWMQLSRMSGLSYLANASWSGSHVAFQNSTINSISPFSSNERVNALGRAGKPDFIFVLGGTNDWACNNIPLGKYSTDDFKDSLTFRGAYAMLLHKLTTKYPKAHIVCLSILPRGAGVNDKNSQGWSQADANESIQRIAAQFGQYYIDCTSIPFSSDWNKYAPDKLHPTTAGFTMLAQHITDAMISQGIITADLKRSAEVDEATRLLDISFTTDGIVNNGAYSATVGKHGTATTIYDAENDTYLGCTQALASDYFYATYDEGSPLANAFNKNVTWEMLVRLDALADQNNNTSKTCIMGSEQDGGWCFYNNVSSASTFSYTHKSGVKSTVKNFTGSRSLAIGRYYHLVVTMDRMSHVIRYYVNGELVRTGTRAATDMPLPKCGTVKGHEGLWICLGGDVTSGDCNAGAENSSACSFVFARIYDGALSETAALNLYNSDVKKFTSIEVSDYEIDNVDKLITFAQRVNAGEQTLNAVLTADIDMKGQAWAAPIGDWTVNGINSAYKGHFDGQGHSISNLVYTTQKNWHGFF

Secondary structure (DSSP, 8-state):
---------GGGSHHHHHHHHH-PPP------TT--SSPSTT-TT-S-STTSHHHHHHTTTTS--SEEEEE--HHHHH-TT--------STT---SSHHHHHHHHHHHHHHH-TTPEEEEEPPPP-SS-TT-B-TTS-BHHHHHHHHHHHHHHTT-EEE--TTS-GGG-HHHH-TTSSS--HHHHHHHHHHHHHHHHHTTSS-GGG----SSSSSEEEEEEEEETTEEEE-SSS---EEEETT-EEEEETTTTEEEEE--SSTT-EEEEEE-TTSHHHHHHHSEEEEEEEEEEEEEEETT--SSEEEEEEE-TTT-EEEEEETTS--EEEEEEEETTEEEEEEEE-SSPPPTT-EEEEEEEEETTTTEEEEEETTEEEEEEE--TTBSPPP--SSS-TTSSEEEEESSEE-SS-TTS-EES-EEEEEEEEEEEES---HHHHHHTS-HHHHHHHS--S--EEE-SHHHHHHHHHHHHTT-TT--EEE-S-EE-TT-EE-S-SEEEEETTEEEE--S-EE-TT--EES-EE----S-----